Protein AF-A0A1W6MWQ4-F1 (afdb_monomer_lite)

Radius of gyration: 33.74 Å; chains: 1; bounding box: 91×53×103 Å

Organism: NCBI:txid655015

Sequence (483 aa):
MNRHEALNERFEKHVWAKPICRAAEIGDEGLVLGARTVLAHMKRDAFGAPVLALNEDRERLLALLGVASWRPASSELLRHVEGASAFWRRGEKALANIRLAYAGIPRIEDRADAYRLFLAEALLDDGMAPRELTKALGLEPTRRPLVKYDPSQPRVPAGSGPTSGRWSRDDTGASPSAETRRVPDNAAPPPSSPQAPSLGFVAAGGARTLAQALFGEASGSALLAELAVLGETVGAGIVFGAIFVPSPNKAVTEGAVPGAPGLFYHLDAPTGALRLFRNGTAGREIVVRAKQGRNGVFVNTASGEPIARTLRGSLVFDADRLVDATGAPREGTEPDDPKLCPKPEPDTPHGAKEAARAYEDLIKKRINPEDPTPRGWGVNLPDPDSDTSKPVFFDDCRRSDGALIEIKGPGIAEKLHKRFFEEAEIFPKEWKRQAEKQVRAAGQHALEWYFAESEAEKLAKETFDSVKELRKITTHHVSAKEP

Secondary structure (DSSP, 8-state):
--HHHHHHHHHHHHHHHS--EEEEEEETTEEEEETTEEEEEEEE-TTS-EEE-TTTSHHHHHHHHHHHHTSPPPTHHHHHHHHHHHHHHTT-HHHHHHHHHHTTPPP--SHHHHHHHHHHHHHHHTT--HHHHHHHTT-S----------TTSPPPPTT--TTTT--PPP------------------PPPPPPP--------------THHHHSSS---SSTTTTTHHHHTTS-SEEETTEEEEE--SSSEEEEE-TTSTTEEEEEETTTTEEEEEEEETTEEEEEEEEEE-GGGEEEETTT--EEEEEETTEEEEEHHHHHHTTT------------SSPPPEEPP-----HHHHHHHHHHHHHHSSSSPPPTTEEEEEE-TT-TT-PEEEESEE-TTT--EEEEE-SSSHHHHTSHHHHHHTHHHHHHHHHHHHHHHHTTTS-EEEEESSHHHHHHHHHHHHTSGGGTTEEEEE--TT--

Structure (mmCIF, N/CA/C/O backbone):
data_AF-A0A1W6MWQ4-F1
#
_entry.id   AF-A0A1W6MWQ4-F1
#
loop_
_atom_site.group_PDB
_atom_site.id
_atom_site.type_symbol
_atom_site.label_atom_id
_atom_site.label_alt_id
_atom_site.label_comp_id
_atom_site.label_asym_id
_atom_site.label_entity_id
_atom_site.label_seq_id
_atom_site.pdbx_PDB_ins_code
_atom_site.Cartn_x
_atom_site.Cartn_y
_atom_site.Cartn_z
_atom_site.occupancy
_atom_site.B_iso_or_equiv
_atom_site.auth_seq_id
_atom_site.auth_comp_id
_atom_site.auth_asym_id
_atom_site.auth_atom_id
_atom_site.pdbx_PDB_model_num
ATOM 1 N N . MET A 1 1 ? 16.182 -22.122 -13.455 1.00 65.50 1 MET A N 1
ATOM 2 C CA . MET A 1 1 ? 15.435 -20.861 -13.280 1.00 65.50 1 MET A CA 1
ATOM 3 C C . MET A 1 1 ? 14.451 -20.730 -14.430 1.00 65.50 1 MET A C 1
ATOM 5 O O . MET A 1 1 ? 14.867 -20.884 -15.574 1.00 65.50 1 MET A O 1
ATOM 9 N N . ASN A 1 2 ? 13.157 -20.557 -14.151 1.00 89.81 2 ASN A N 1
ATOM 10 C CA . ASN A 1 2 ? 12.141 -20.379 -15.201 1.00 89.81 2 ASN A CA 1
ATOM 11 C C . ASN A 1 2 ? 12.311 -18.983 -15.843 1.00 89.81 2 ASN A C 1
ATOM 13 O O . ASN A 1 2 ? 12.655 -18.033 -15.145 1.00 89.81 2 ASN A O 1
ATOM 17 N N . ARG A 1 3 ? 12.056 -18.822 -17.151 1.00 85.62 3 ARG A N 1
ATOM 18 C CA . ARG A 1 3 ? 12.106 -17.516 -17.844 1.00 85.62 3 ARG A CA 1
ATOM 19 C C . ARG A 1 3 ? 11.263 -16.449 -17.133 1.00 85.62 3 ARG A C 1
ATOM 21 O O . ARG A 1 3 ? 11.685 -15.302 -17.047 1.00 85.62 3 ARG A O 1
ATOM 28 N N . HIS A 1 4 ? 10.113 -16.836 -16.577 1.00 82.12 4 HIS A N 1
ATOM 29 C CA . HIS A 1 4 ? 9.268 -15.945 -15.774 1.00 82.12 4 HIS A CA 1
ATOM 30 C C . HIS A 1 4 ? 9.973 -15.445 -14.501 1.00 82.12 4 HIS A C 1
ATOM 32 O O . HIS A 1 4 ? 9.927 -14.263 -14.180 1.00 82.12 4 HIS A O 1
ATOM 38 N N . GLU A 1 5 ? 10.663 -16.339 -13.795 1.00 85.12 5 GLU A N 1
ATOM 39 C CA . GLU A 1 5 ? 11.411 -16.024 -12.573 1.00 85.12 5 GLU A CA 1
ATOM 40 C C . GLU A 1 5 ? 12.572 -15.066 -12.871 1.00 85.12 5 GLU A C 1
ATOM 42 O O . GLU A 1 5 ? 12.737 -14.069 -12.175 1.00 85.12 5 GLU A O 1
ATOM 47 N N . ALA A 1 6 ? 13.285 -15.293 -13.981 1.00 90.31 6 ALA A N 1
ATOM 48 C CA . ALA A 1 6 ? 14.352 -14.411 -14.449 1.00 90.31 6 ALA A CA 1
ATOM 49 C C . ALA A 1 6 ? 13.851 -12.998 -14.806 1.00 90.31 6 ALA A C 1
ATOM 51 O O . ALA A 1 6 ? 14.510 -12.003 -14.507 1.00 90.31 6 ALA A O 1
ATOM 52 N N . LEU A 1 7 ? 12.681 -12.888 -15.448 1.00 91.38 7 LEU A N 1
ATOM 53 C CA . LEU A 1 7 ? 12.067 -11.593 -15.760 1.00 91.38 7 LEU A CA 1
ATOM 54 C C . LEU A 1 7 ? 11.598 -10.870 -14.498 1.00 91.38 7 LEU A C 1
ATOM 56 O O . LEU A 1 7 ? 11.799 -9.663 -14.384 1.00 91.38 7 LEU A O 1
ATOM 60 N N . ASN A 1 8 ? 11.019 -11.600 -13.542 1.00 89.50 8 ASN A N 1
ATOM 61 C CA . ASN A 1 8 ? 10.636 -11.035 -12.255 1.00 89.50 8 ASN A CA 1
ATOM 62 C C . ASN A 1 8 ? 11.861 -10.511 -11.492 1.00 89.50 8 ASN A C 1
ATOM 64 O O . ASN A 1 8 ? 11.865 -9.366 -11.063 1.00 89.50 8 ASN A O 1
ATOM 68 N N . GLU A 1 9 ? 12.939 -11.290 -11.409 1.00 91.31 9 GLU A N 1
ATOM 69 C CA . GLU A 1 9 ? 14.190 -10.857 -10.776 1.00 91.31 9 GLU A CA 1
ATOM 70 C C . GLU A 1 9 ? 14.782 -9.608 -11.455 1.00 91.31 9 GLU A C 1
ATOM 72 O O . GLU A 1 9 ? 15.188 -8.657 -10.783 1.00 91.31 9 GLU A O 1
ATOM 77 N N . ARG A 1 10 ? 14.780 -9.556 -12.796 1.00 92.81 10 ARG A N 1
ATOM 78 C CA . ARG A 1 10 ? 15.218 -8.365 -13.544 1.00 92.81 10 ARG A CA 1
ATOM 79 C C . ARG A 1 10 ? 14.360 -7.141 -13.232 1.00 92.81 10 ARG A C 1
ATOM 81 O O . ARG A 1 10 ? 14.920 -6.051 -13.104 1.00 92.81 10 ARG A O 1
ATOM 88 N N . PHE A 1 11 ? 13.043 -7.305 -13.124 1.00 95.25 11 PHE A N 1
ATOM 89 C CA . PHE A 1 11 ? 12.132 -6.225 -12.754 1.00 95.25 11 PHE A CA 1
ATOM 90 C C . PHE A 1 11 ? 12.400 -5.728 -11.331 1.00 95.25 11 PHE A C 1
ATOM 92 O O . PHE A 1 11 ? 12.566 -4.526 -11.130 1.00 95.25 11 PHE A O 1
ATOM 99 N N . GLU A 1 12 ? 12.522 -6.643 -10.366 1.00 92.38 12 GLU A N 1
ATOM 100 C CA . GLU A 1 12 ? 12.857 -6.313 -8.977 1.00 92.38 12 GLU A CA 1
ATOM 101 C C . GLU A 1 12 ? 14.161 -5.518 -8.900 1.00 92.38 12 GLU A C 1
ATOM 103 O O . GLU A 1 12 ? 14.217 -4.458 -8.275 1.00 92.38 12 GLU A O 1
ATOM 108 N N . LYS A 1 13 ? 15.189 -5.959 -9.632 1.00 90.94 13 LYS A N 1
ATOM 109 C CA . LYS A 1 13 ? 16.467 -5.250 -9.723 1.00 90.94 13 LYS A CA 1
ATOM 110 C C . LYS A 1 13 ? 16.319 -3.835 -10.299 1.00 90.94 13 LYS A C 1
ATOM 112 O O . LYS A 1 13 ? 16.975 -2.917 -9.809 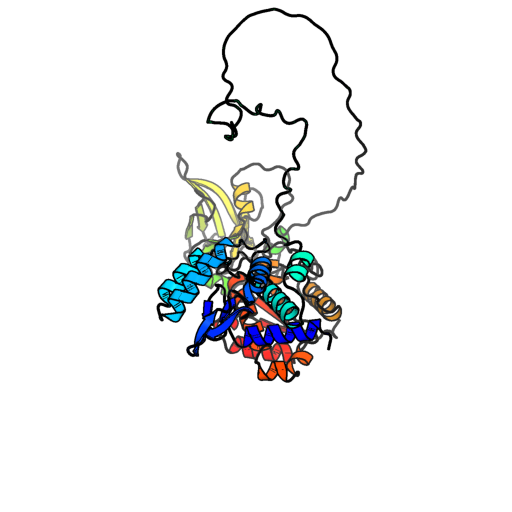1.00 90.94 13 LYS A O 1
ATOM 117 N N . HIS A 1 14 ? 15.470 -3.637 -11.313 1.00 89.56 14 HIS A N 1
ATOM 118 C CA . HIS A 1 14 ? 15.223 -2.312 -11.901 1.00 89.56 14 HIS A CA 1
ATOM 119 C C . HIS A 1 14 ? 14.510 -1.373 -10.928 1.00 89.56 14 HIS A C 1
ATOM 121 O O . HIS A 1 14 ? 14.975 -0.253 -10.714 1.00 89.56 14 HIS A O 1
ATOM 127 N N . VAL A 1 15 ? 13.416 -1.840 -10.319 1.00 90.75 15 VAL A N 1
ATOM 128 C CA . VAL A 1 15 ? 12.624 -1.063 -9.352 1.00 90.75 15 VAL A CA 1
ATOM 129 C C . VAL A 1 15 ? 13.444 -0.723 -8.107 1.00 90.75 15 VAL A C 1
ATOM 131 O O . VAL A 1 15 ? 13.267 0.344 -7.523 1.00 90.75 15 VAL A O 1
ATOM 134 N N . TRP A 1 16 ? 14.356 -1.608 -7.702 1.00 84.31 16 TRP A N 1
ATOM 135 C CA . TRP A 1 16 ? 15.239 -1.363 -6.566 1.00 84.31 16 TRP A CA 1
ATOM 136 C C . TRP A 1 16 ? 16.331 -0.338 -6.884 1.00 84.31 16 TRP A C 1
ATOM 138 O O . TRP A 1 16 ? 16.618 0.533 -6.066 1.00 84.31 16 TRP A O 1
ATOM 148 N N . ALA A 1 17 ? 16.918 -0.400 -8.083 1.00 86.56 17 ALA A N 1
ATOM 149 C CA . ALA A 1 17 ? 17.966 0.532 -8.483 1.00 86.56 17 ALA A CA 1
ATOM 150 C C . ALA A 1 17 ? 17.443 1.963 -8.675 1.00 86.56 17 ALA A C 1
ATOM 152 O O . ALA A 1 17 ? 18.177 2.920 -8.418 1.00 86.56 17 ALA A O 1
ATOM 153 N N . LYS A 1 18 ? 16.211 2.129 -9.178 1.00 87.31 18 LYS A N 1
ATOM 154 C CA . LYS A 1 18 ? 15.633 3.442 -9.493 1.00 87.31 18 LYS A CA 1
ATOM 155 C C . LYS A 1 18 ? 14.113 3.460 -9.246 1.00 87.31 18 LYS A C 1
ATOM 157 O O . LYS A 1 18 ? 13.439 2.496 -9.604 1.00 87.31 18 LYS A O 1
ATOM 162 N N . PRO A 1 19 ? 13.553 4.559 -8.696 1.00 89.25 19 PRO A N 1
ATOM 163 C CA . PRO A 1 19 ? 12.112 4.682 -8.480 1.00 89.25 19 PRO A CA 1
ATOM 164 C C . PRO A 1 19 ? 11.298 4.500 -9.768 1.00 89.25 19 PRO A C 1
ATOM 166 O O . PRO A 1 19 ? 11.741 4.883 -10.850 1.00 89.25 19 PRO A O 1
ATOM 169 N N . ILE A 1 20 ? 10.075 3.977 -9.635 1.00 95.00 20 ILE A N 1
ATOM 170 C CA . ILE A 1 20 ? 9.109 3.887 -10.739 1.00 95.00 20 ILE A CA 1
ATOM 171 C C . ILE A 1 20 ? 8.737 5.305 -11.203 1.00 95.00 20 ILE A C 1
ATOM 173 O O . ILE A 1 20 ? 8.188 6.099 -10.433 1.00 95.00 20 ILE A O 1
ATOM 177 N N . CYS A 1 21 ? 8.991 5.605 -12.477 1.00 95.75 21 CYS A N 1
ATOM 178 C CA . CYS A 1 21 ? 8.591 6.838 -13.148 1.00 95.75 21 CYS A CA 1
ATOM 179 C C . CYS A 1 21 ? 7.069 6.846 -13.340 1.00 95.75 21 CYS A C 1
ATOM 181 O O . CYS A 1 21 ? 6.535 6.248 -14.275 1.00 95.75 21 CYS A O 1
ATOM 183 N N . ARG A 1 22 ? 6.353 7.526 -12.437 1.00 96.12 22 ARG A N 1
ATOM 184 C CA . ARG A 1 22 ? 4.881 7.616 -12.485 1.00 96.12 22 ARG A CA 1
ATOM 185 C C . ARG A 1 22 ? 4.352 8.433 -13.662 1.00 96.12 22 ARG A C 1
ATOM 187 O O . ARG A 1 22 ? 3.180 8.314 -13.993 1.00 96.12 22 ARG A O 1
ATOM 194 N N . ALA A 1 23 ? 5.171 9.293 -14.252 1.00 97.12 23 ALA A N 1
ATOM 195 C CA . ALA A 1 23 ? 4.844 10.065 -15.444 1.00 97.12 23 ALA A CA 1
ATOM 196 C C . ALA A 1 23 ? 5.926 9.836 -16.503 1.00 97.12 23 ALA A C 1
ATOM 198 O O . ALA A 1 23 ? 7.039 9.430 -16.168 1.00 97.12 23 ALA A O 1
ATOM 199 N N . ALA A 1 24 ? 5.585 10.075 -17.769 1.00 97.94 24 ALA A N 1
ATOM 200 C CA . ALA A 1 24 ? 6.549 9.941 -18.849 1.00 97.94 24 ALA A CA 1
ATOM 201 C C . ALA A 1 24 ? 7.565 11.085 -18.809 1.00 97.94 24 ALA A C 1
ATOM 203 O O . ALA A 1 24 ? 7.190 12.251 -18.681 1.00 97.94 24 ALA A O 1
ATOM 204 N N . GLU A 1 25 ? 8.840 10.745 -18.952 1.00 97.69 25 GLU A N 1
ATOM 205 C CA . GLU A 1 25 ? 9.956 11.686 -18.868 1.00 97.69 25 GLU A CA 1
ATOM 206 C C . GLU A 1 25 ? 10.913 11.470 -20.042 1.00 97.69 25 GLU A C 1
ATOM 208 O O . GLU A 1 25 ? 11.127 10.340 -20.473 1.00 97.69 25 GLU A O 1
ATOM 213 N N . ILE A 1 26 ? 11.501 12.547 -20.572 1.00 98.25 26 ILE A N 1
ATOM 214 C CA . ILE A 1 26 ? 12.569 12.447 -21.578 1.00 98.25 26 ILE A CA 1
ATOM 215 C C . ILE A 1 26 ? 13.917 12.554 -20.861 1.00 98.25 26 ILE A C 1
ATOM 217 O O . ILE A 1 26 ? 14.218 13.580 -20.240 1.00 98.25 26 ILE A O 1
ATOM 221 N N . GLY A 1 27 ? 14.730 11.507 -20.975 1.00 96.38 27 GLY A N 1
ATOM 222 C CA . GLY A 1 27 ? 16.092 11.431 -20.452 1.00 96.38 27 GLY A CA 1
ATOM 223 C C . GLY A 1 27 ? 17.091 10.954 -21.504 1.00 96.38 27 GLY A C 1
ATOM 224 O O . GLY A 1 27 ? 16.765 10.845 -22.684 1.00 96.38 27 GLY A O 1
ATOM 225 N N . ASP A 1 28 ? 18.311 10.644 -21.066 1.00 95.75 28 ASP A N 1
ATOM 226 C CA . ASP A 1 28 ? 19.417 10.280 -21.967 1.00 95.75 28 ASP A CA 1
ATOM 227 C C . ASP A 1 28 ? 19.174 8.973 -22.741 1.00 95.75 28 ASP A C 1
ATOM 229 O O . ASP A 1 28 ? 19.679 8.811 -23.848 1.00 95.75 28 ASP A O 1
ATOM 233 N N . GLU A 1 29 ? 18.381 8.056 -22.180 1.00 96.69 29 GLU A N 1
ATOM 234 C CA . GLU A 1 29 ? 18.005 6.783 -22.818 1.00 96.69 29 GLU A CA 1
ATOM 235 C C . GLU A 1 29 ? 16.842 6.939 -23.811 1.00 96.69 29 GLU A C 1
ATOM 237 O O . GLU A 1 29 ? 16.695 6.127 -24.724 1.00 96.69 29 GLU A O 1
ATOM 242 N N . GLY A 1 30 ? 16.026 7.987 -23.666 1.00 98.00 30 GLY A N 1
ATOM 243 C CA . GLY A 1 30 ? 14.824 8.189 -24.468 1.00 98.00 30 GLY A CA 1
ATOM 244 C C . GLY A 1 30 ? 13.638 8.711 -23.664 1.00 98.00 30 GLY A C 1
ATOM 245 O O . GLY A 1 30 ? 13.796 9.334 -22.614 1.00 98.00 30 GLY A O 1
ATOM 246 N N . LEU A 1 31 ? 12.434 8.456 -24.174 1.00 98.38 31 LEU A N 1
ATOM 247 C CA . LEU A 1 31 ? 11.178 8.666 -23.460 1.00 98.38 31 LEU A CA 1
ATOM 248 C C . LEU A 1 31 ? 10.907 7.449 -22.572 1.00 98.38 31 LEU A C 1
ATOM 250 O O . LEU A 1 31 ? 10.688 6.358 -23.094 1.00 98.38 31 LEU A O 1
ATOM 254 N N . VAL A 1 32 ? 10.901 7.631 -21.253 1.00 98.06 32 VAL A N 1
ATOM 255 C CA . VAL A 1 32 ? 10.768 6.546 -20.268 1.00 98.06 32 VAL A CA 1
ATOM 256 C C . VAL A 1 32 ? 9.477 6.647 -19.458 1.00 98.06 32 VAL A C 1
ATOM 258 O O . VAL A 1 32 ? 8.993 7.747 -19.193 1.00 98.06 32 VAL A O 1
ATOM 261 N N . LEU A 1 33 ? 8.926 5.501 -19.044 1.00 97.69 33 LEU A N 1
ATOM 262 C CA . LEU A 1 33 ? 7.747 5.391 -18.173 1.00 97.69 33 LEU A CA 1
ATOM 263 C C . LEU A 1 33 ? 7.833 4.127 -17.295 1.00 97.69 33 LEU A C 1
ATOM 265 O O . LEU A 1 33 ? 8.439 3.130 -17.681 1.00 97.69 33 LEU A O 1
ATOM 269 N N . GLY A 1 34 ? 7.218 4.138 -16.110 1.00 97.00 34 GLY A N 1
ATOM 270 C CA . GLY A 1 34 ? 7.126 2.957 -15.248 1.00 97.00 34 GLY A CA 1
ATOM 271 C C . GLY A 1 34 ? 8.481 2.544 -14.674 1.00 97.00 34 GLY A C 1
ATOM 272 O O . GLY A 1 34 ? 9.210 3.374 -14.136 1.00 97.00 34 GLY A O 1
ATOM 273 N N . ALA A 1 35 ? 8.844 1.265 -14.776 1.00 96.00 35 ALA A N 1
ATOM 274 C CA . ALA A 1 35 ? 10.129 0.746 -14.294 1.00 96.00 35 ALA A CA 1
ATOM 275 C C . ALA A 1 35 ? 11.291 1.047 -15.266 1.00 96.00 35 ALA A C 1
ATOM 277 O O . ALA A 1 35 ? 12.097 0.171 -15.566 1.00 96.00 35 ALA A O 1
ATOM 278 N N . ARG A 1 36 ? 11.366 2.302 -15.740 1.00 95.25 36 ARG A N 1
ATOM 279 C CA . ARG A 1 36 ? 12.278 2.796 -16.792 1.00 95.25 36 ARG A CA 1
ATOM 280 C C . ARG A 1 36 ? 12.115 2.123 -18.149 1.00 95.25 36 ARG A C 1
ATOM 282 O O . ARG A 1 36 ? 13.073 2.039 -18.909 1.00 95.25 36 ARG A O 1
ATOM 289 N N . THR A 1 37 ? 10.901 1.710 -18.472 1.00 97.25 37 THR A N 1
ATOM 290 C CA . THR A 1 37 ? 10.631 1.191 -19.804 1.00 97.25 37 THR A CA 1
ATOM 291 C C . THR A 1 37 ? 10.779 2.290 -20.842 1.00 97.25 37 THR A C 1
ATOM 293 O O . THR A 1 37 ? 10.163 3.354 -20.719 1.00 97.25 37 THR A O 1
ATOM 296 N N . VAL A 1 38 ? 11.605 2.031 -21.855 1.00 97.94 38 VAL A N 1
ATOM 297 C CA . VAL A 1 38 ? 11.918 2.949 -22.947 1.00 97.94 38 VAL A CA 1
ATOM 298 C C . VAL A 1 38 ? 10.823 2.848 -24.005 1.00 97.94 38 VAL A C 1
ATOM 300 O O . VAL A 1 38 ? 10.768 1.927 -24.825 1.00 97.94 38 VAL A O 1
ATOM 303 N N . LEU A 1 39 ? 9.933 3.839 -23.986 1.00 98.19 39 LEU A N 1
ATOM 304 C CA . LEU A 1 39 ? 8.832 3.970 -24.934 1.00 98.19 39 LEU A CA 1
ATOM 305 C C . LEU A 1 39 ? 9.329 4.340 -26.338 1.00 98.19 39 LEU A C 1
ATOM 307 O O . LEU A 1 39 ? 8.785 3.867 -27.333 1.00 98.19 39 LEU A O 1
ATOM 311 N N . ALA A 1 40 ? 10.348 5.197 -26.408 1.00 98.25 40 ALA A N 1
ATOM 312 C CA . ALA A 1 40 ? 11.048 5.572 -27.632 1.00 98.25 40 ALA A CA 1
ATOM 313 C C . ALA A 1 40 ? 12.504 5.898 -27.296 1.00 98.25 40 ALA A C 1
ATOM 315 O O . ALA A 1 40 ? 12.755 6.685 -26.381 1.00 98.25 40 ALA A O 1
ATOM 316 N N . HIS A 1 41 ? 13.448 5.316 -28.025 1.00 98.44 41 HIS A N 1
ATOM 317 C CA . HIS A 1 41 ? 14.875 5.435 -27.767 1.00 98.44 41 HIS A CA 1
ATOM 318 C C . HIS A 1 41 ? 15.405 6.819 -28.128 1.00 98.44 41 HIS A C 1
ATOM 320 O O . HIS A 1 41 ? 14.930 7.489 -29.051 1.00 98.44 41 HIS A O 1
ATOM 326 N N . MET A 1 42 ? 16.449 7.236 -27.417 1.00 98.06 42 MET A N 1
ATOM 327 C CA . MET A 1 42 ? 17.279 8.358 -27.829 1.00 98.06 42 MET A CA 1
ATOM 328 C C . MET A 1 42 ? 18.274 7.898 -28.897 1.00 98.06 42 MET A C 1
ATOM 330 O O . MET A 1 42 ? 19.002 6.925 -28.711 1.00 98.06 42 MET A O 1
ATOM 334 N N . LYS A 1 43 ? 18.358 8.632 -30.005 1.00 97.44 43 LYS A N 1
ATOM 335 C CA . LYS A 1 43 ? 19.408 8.474 -31.018 1.00 97.44 43 LYS A CA 1
ATOM 336 C C . LYS A 1 43 ? 20.149 9.789 -31.219 1.00 97.44 43 LYS A C 1
ATOM 338 O O . LYS A 1 43 ? 19.759 10.828 -30.693 1.00 97.44 43 LYS A O 1
ATOM 343 N N . ARG A 1 44 ? 21.218 9.750 -32.009 1.00 96.44 44 ARG A N 1
ATOM 344 C CA . ARG A 1 44 ? 21.901 10.956 -32.483 1.00 96.44 44 ARG A CA 1
ATOM 345 C C . ARG A 1 44 ? 21.476 11.251 -33.915 1.00 96.44 44 ARG A C 1
ATOM 347 O O . ARG A 1 44 ? 21.390 10.334 -34.729 1.00 96.44 44 ARG A O 1
ATOM 354 N N . ASP A 1 45 ? 21.173 12.508 -34.209 1.00 94.69 45 ASP A N 1
ATOM 355 C CA . ASP A 1 45 ? 20.954 12.949 -35.585 1.00 94.69 45 ASP A CA 1
ATOM 356 C C . ASP A 1 45 ? 22.280 13.059 -36.363 1.00 94.69 45 ASP A C 1
ATOM 358 O O . ASP A 1 45 ? 23.355 12.747 -35.847 1.00 94.69 45 ASP A O 1
ATOM 362 N N . ALA A 1 46 ? 22.211 13.502 -37.623 1.00 95.62 46 ALA A N 1
ATOM 363 C CA . ALA A 1 46 ? 23.384 13.656 -38.488 1.00 95.62 46 ALA A CA 1
ATOM 364 C C . ALA A 1 46 ? 24.448 14.626 -37.932 1.00 95.62 46 ALA A C 1
ATOM 366 O O . ALA A 1 46 ? 25.599 14.576 -38.357 1.00 95.62 46 ALA A O 1
ATOM 367 N N . PHE A 1 47 ? 24.081 15.486 -36.977 1.00 95.31 47 PHE A N 1
ATOM 368 C CA . PHE A 1 47 ? 24.974 16.439 -36.319 1.00 95.31 47 PHE A CA 1
ATOM 369 C C . PHE A 1 47 ? 25.403 15.968 -34.922 1.00 95.31 47 PHE A C 1
ATOM 371 O O . PHE A 1 47 ? 26.036 16.714 -34.177 1.00 95.31 47 PHE A O 1
ATOM 378 N N . GLY A 1 48 ? 25.061 14.733 -34.544 1.00 94.94 48 GLY A N 1
ATOM 379 C CA . GLY A 1 48 ? 25.384 14.169 -33.241 1.00 94.94 48 GLY A CA 1
ATOM 380 C C . GLY A 1 48 ? 24.456 14.624 -32.112 1.00 94.94 48 GLY A C 1
ATOM 381 O O . GLY A 1 48 ? 24.680 14.217 -30.968 1.00 94.94 48 GLY A O 1
ATOM 382 N N . ALA A 1 49 ? 23.433 15.440 -32.384 1.00 93.69 49 ALA A N 1
ATOM 383 C CA . ALA A 1 49 ? 22.537 15.946 -31.351 1.00 93.69 49 ALA A CA 1
ATOM 384 C C . ALA A 1 49 ? 21.520 14.869 -30.932 1.00 93.69 49 ALA A C 1
ATOM 386 O O . ALA A 1 49 ? 21.032 14.120 -31.785 1.00 93.69 49 ALA A O 1
ATOM 387 N N . PRO A 1 50 ? 21.189 14.765 -29.631 1.00 95.38 50 PRO A N 1
ATOM 388 C CA . PRO A 1 50 ? 20.223 13.786 -29.152 1.00 95.38 50 PRO A CA 1
ATOM 389 C C . PRO A 1 50 ? 18.813 14.115 -29.667 1.00 95.38 50 PRO A C 1
ATOM 391 O O . PRO A 1 50 ? 18.333 15.247 -29.552 1.00 95.38 50 PRO A O 1
ATOM 394 N N . VAL A 1 51 ? 18.145 13.117 -30.239 1.00 96.62 51 VAL A N 1
ATOM 395 C CA . VAL A 1 51 ? 16.771 13.195 -30.739 1.00 96.62 51 VAL A CA 1
ATOM 396 C C . VAL A 1 51 ? 16.047 11.882 -30.455 1.00 96.62 51 VAL A C 1
ATOM 398 O O . VAL A 1 51 ? 16.630 10.809 -30.597 1.00 96.62 51 VAL A O 1
ATOM 401 N N . LEU A 1 52 ? 14.770 11.943 -30.072 1.00 97.94 52 LEU A N 1
ATOM 402 C CA . LEU A 1 52 ? 13.966 10.730 -29.936 1.00 97.94 52 LEU A CA 1
ATOM 403 C C . LEU A 1 52 ? 13.764 10.080 -31.311 1.00 97.94 52 LEU A C 1
ATOM 405 O O . LEU A 1 52 ? 13.435 10.756 -32.289 1.00 97.94 52 LEU A O 1
ATOM 409 N N . ALA A 1 53 ? 13.922 8.763 -31.386 1.00 97.75 53 ALA A N 1
ATOM 410 C CA . ALA A 1 53 ? 13.749 7.961 -32.593 1.00 97.75 53 ALA A CA 1
ATOM 411 C C . ALA A 1 53 ? 12.260 7.737 -32.936 1.00 97.75 53 ALA A C 1
ATOM 413 O O . ALA A 1 53 ? 11.831 6.623 -33.197 1.00 97.75 53 ALA A O 1
ATOM 414 N N . LEU A 1 54 ? 11.439 8.795 -32.918 1.00 96.81 54 LEU A N 1
ATOM 415 C CA . LEU A 1 54 ? 9.972 8.691 -33.004 1.00 96.81 54 LEU A CA 1
ATOM 416 C C . LEU A 1 54 ? 9.462 8.081 -34.314 1.00 96.81 54 LEU A C 1
ATOM 418 O O . LEU A 1 54 ? 8.358 7.546 -34.333 1.00 96.81 54 LEU A O 1
ATOM 422 N N . ASN A 1 55 ? 10.243 8.154 -35.394 1.00 96.19 55 ASN A N 1
ATOM 423 C CA . ASN A 1 55 ? 9.894 7.523 -36.665 1.00 96.19 55 ASN A CA 1
ATOM 424 C C . ASN A 1 55 ? 10.162 6.015 -36.629 1.00 96.19 55 ASN A C 1
ATOM 426 O O . ASN A 1 55 ? 9.311 5.237 -37.052 1.00 96.19 55 ASN A O 1
ATOM 430 N N . GLU A 1 56 ? 11.325 5.613 -36.115 1.00 97.44 56 GLU A N 1
ATOM 431 C CA . GLU A 1 56 ? 11.739 4.213 -36.003 1.00 97.44 56 GLU A CA 1
ATOM 432 C C . GLU A 1 56 ? 10.949 3.471 -34.918 1.00 97.44 56 GLU A C 1
ATOM 434 O O . GLU A 1 56 ? 10.443 2.377 -35.151 1.00 97.44 56 GLU A O 1
ATOM 439 N N . ASP A 1 57 ? 10.758 4.109 -33.764 1.00 98.00 57 ASP A N 1
ATOM 440 C CA . ASP A 1 57 ? 10.045 3.557 -32.613 1.00 98.00 57 ASP A CA 1
ATOM 441 C C . ASP A 1 57 ? 8.548 3.872 -32.628 1.00 98.00 57 ASP A C 1
ATOM 443 O O . ASP A 1 57 ? 7.862 3.659 -31.630 1.00 98.00 57 ASP A O 1
ATOM 447 N N . ARG A 1 58 ? 7.995 4.367 -33.742 1.00 97.38 58 ARG A N 1
ATOM 448 C CA . ARG A 1 58 ? 6.585 4.781 -33.801 1.00 97.38 58 ARG A CA 1
ATOM 449 C C . ARG A 1 58 ? 5.633 3.676 -33.346 1.00 97.38 58 ARG A C 1
ATOM 451 O O . ARG A 1 58 ? 4.726 3.925 -32.553 1.00 97.38 58 ARG A O 1
ATOM 458 N N . GLU A 1 59 ? 5.815 2.464 -33.869 1.00 97.25 59 GLU A N 1
ATOM 459 C CA . GLU A 1 59 ? 4.950 1.330 -33.529 1.00 97.25 59 GLU A CA 1
ATOM 460 C C . GLU A 1 59 ? 5.218 0.810 -32.109 1.00 97.25 59 GLU A C 1
ATOM 462 O O . GLU A 1 59 ? 4.264 0.490 -31.401 1.00 97.25 59 GLU A O 1
ATOM 467 N N . ARG A 1 60 ? 6.485 0.803 -31.663 1.00 97.94 60 ARG A N 1
ATOM 468 C CA . ARG A 1 60 ? 6.883 0.468 -30.283 1.00 97.94 60 ARG A CA 1
ATOM 469 C C . ARG A 1 60 ? 6.208 1.399 -29.276 1.00 97.94 60 ARG A C 1
ATOM 471 O O . ARG A 1 60 ? 5.542 0.926 -28.358 1.00 97.94 60 ARG A O 1
ATOM 478 N N . LEU A 1 61 ? 6.322 2.708 -29.490 1.00 98.00 61 LEU A N 1
ATOM 479 C CA . LEU A 1 61 ? 5.748 3.750 -28.643 1.00 98.00 61 LEU A CA 1
ATOM 480 C C . LEU A 1 61 ? 4.233 3.580 -28.504 1.00 98.00 61 LEU A C 1
ATOM 482 O O . LEU A 1 61 ? 3.712 3.574 -27.390 1.00 98.00 61 LEU A O 1
ATOM 486 N N . LEU A 1 62 ? 3.518 3.403 -29.620 1.00 97.00 62 LEU A N 1
ATOM 487 C CA . LEU A 1 62 ? 2.067 3.205 -29.593 1.00 97.00 62 LEU A CA 1
ATOM 488 C C . LEU A 1 62 ? 1.670 1.892 -28.907 1.00 97.00 62 LEU A C 1
ATOM 490 O O . LEU A 1 62 ? 0.697 1.882 -28.153 1.00 97.00 62 LEU A O 1
ATOM 494 N N . ALA A 1 63 ? 2.413 0.804 -29.128 1.00 97.81 63 ALA A N 1
ATOM 495 C CA . ALA A 1 63 ? 2.148 -0.472 -28.473 1.00 97.81 63 ALA A CA 1
ATOM 496 C C . ALA A 1 63 ? 2.326 -0.370 -26.953 1.00 97.81 63 ALA A C 1
ATOM 498 O O . ALA A 1 63 ? 1.405 -0.706 -26.211 1.00 97.81 63 ALA A O 1
ATOM 499 N N . LEU A 1 64 ? 3.457 0.164 -26.486 1.00 98.12 64 LEU A N 1
ATOM 500 C CA . LEU A 1 64 ? 3.759 0.302 -25.059 1.00 98.12 64 LEU A CA 1
ATOM 501 C C . LEU A 1 64 ? 2.801 1.271 -24.350 1.00 98.12 64 LEU A C 1
ATOM 503 O O . LEU A 1 64 ? 2.321 0.972 -23.257 1.00 98.12 64 LEU A O 1
ATOM 507 N N . LEU A 1 65 ? 2.435 2.389 -24.986 1.00 96.81 65 LEU A N 1
ATOM 508 C CA . LEU A 1 65 ? 1.389 3.280 -24.467 1.00 96.81 65 LEU A CA 1
ATOM 509 C C . LEU A 1 65 ? 0.017 2.599 -24.422 1.00 96.81 65 LEU A C 1
ATOM 511 O O . LEU A 1 65 ? -0.781 2.863 -23.516 1.00 96.81 65 LEU A O 1
ATOM 515 N N . GLY A 1 66 ? -0.251 1.706 -25.374 1.00 96.06 66 GLY A N 1
ATOM 516 C CA . GLY A 1 66 ? -1.458 0.899 -25.368 1.00 96.06 66 GLY A CA 1
ATOM 517 C C . GLY A 1 66 ? -1.509 -0.062 -24.183 1.00 96.06 66 GLY A C 1
ATOM 518 O O . GLY A 1 66 ? -2.529 -0.143 -23.501 1.00 96.06 66 GLY A O 1
ATOM 519 N N . VAL A 1 67 ? -0.388 -0.727 -23.882 1.00 96.94 67 VAL A N 1
ATOM 520 C CA . VAL A 1 67 ? -0.250 -1.592 -22.699 1.00 96.94 67 VAL A CA 1
ATOM 521 C C . VAL A 1 67 ? -0.443 -0.796 -21.410 1.00 96.94 67 VAL A C 1
ATOM 523 O O . VAL A 1 67 ? -1.215 -1.218 -20.551 1.00 96.94 67 VAL A O 1
ATOM 526 N N . ALA A 1 68 ? 0.204 0.368 -21.297 1.00 95.75 68 ALA A N 1
ATOM 527 C CA . ALA A 1 68 ? 0.124 1.217 -20.110 1.00 95.75 68 ALA A CA 1
ATOM 528 C C . ALA A 1 68 ? -1.300 1.734 -19.838 1.00 95.75 68 ALA A C 1
ATOM 530 O O . ALA A 1 68 ? -1.727 1.782 -18.691 1.00 95.75 68 ALA A O 1
ATOM 531 N N . SER A 1 69 ? -2.050 2.105 -20.883 1.00 93.50 69 SER A N 1
ATOM 532 C CA . SER A 1 69 ? -3.428 2.616 -20.750 1.00 93.50 69 SER A CA 1
ATOM 533 C C . SER A 1 69 ? -4.512 1.537 -20.810 1.00 93.50 69 SER A C 1
ATOM 535 O O . SER A 1 69 ? -5.687 1.844 -20.600 1.00 93.50 69 SER A O 1
ATOM 537 N N . TRP A 1 70 ? -4.143 0.297 -21.147 1.00 94.88 70 TRP A N 1
ATOM 538 C CA . TRP A 1 70 ? -5.064 -0.785 -21.509 1.00 94.88 70 TRP A CA 1
ATOM 539 C C . TRP A 1 70 ? -6.095 -0.380 -22.580 1.00 94.88 70 TRP A C 1
ATOM 541 O O . TRP A 1 70 ? -7.252 -0.807 -22.571 1.00 94.88 70 TRP A O 1
ATOM 551 N N . ARG A 1 71 ? -5.690 0.509 -23.495 1.00 94.19 71 ARG A N 1
ATOM 552 C CA . ARG A 1 71 ? -6.515 1.060 -24.578 1.00 94.19 71 ARG A CA 1
ATOM 553 C C . ARG A 1 71 ? -5.647 1.294 -25.814 1.00 94.19 71 ARG A C 1
ATOM 555 O O . ARG A 1 71 ? -4.477 1.611 -25.662 1.00 94.19 71 ARG A O 1
ATOM 562 N N . PRO A 1 72 ? -6.180 1.210 -27.042 1.00 94.62 72 PRO A N 1
ATOM 563 C CA . PRO A 1 72 ? -5.405 1.567 -28.227 1.00 94.62 72 PRO A CA 1
ATOM 564 C C . PRO A 1 72 ? -4.910 3.021 -28.155 1.00 94.62 72 PRO A C 1
ATOM 566 O O . PRO A 1 72 ? -5.703 3.946 -27.962 1.00 94.62 72 PRO A O 1
ATOM 569 N N . ALA A 1 73 ? -3.604 3.231 -28.323 1.00 94.00 73 ALA A N 1
ATOM 570 C CA . ALA A 1 73 ? -3.006 4.561 -28.291 1.00 94.00 73 ALA A CA 1
ATOM 571 C C . ALA A 1 73 ? -3.343 5.359 -29.568 1.00 94.00 73 ALA A C 1
ATOM 573 O O . ALA A 1 73 ? -3.218 4.854 -30.686 1.00 94.00 73 ALA A O 1
ATOM 574 N N . SER A 1 74 ? -3.759 6.621 -29.413 1.00 91.94 74 SER A N 1
ATOM 575 C CA . SER A 1 74 ? -4.077 7.508 -30.545 1.00 91.94 74 SER A CA 1
ATOM 576 C C . SER A 1 74 ? -2.810 7.993 -31.248 1.00 91.94 74 SER A C 1
ATOM 578 O O . SER A 1 74 ? -1.870 8.443 -30.603 1.00 91.94 74 SER A O 1
ATOM 580 N N . SER A 1 75 ? -2.798 8.028 -32.581 1.00 91.06 75 SER A N 1
ATOM 581 C CA . SER A 1 75 ? -1.686 8.633 -33.325 1.00 91.06 75 SER A CA 1
ATOM 582 C C . SER A 1 75 ? -1.534 10.139 -33.080 1.00 91.06 75 SER A C 1
ATOM 584 O O . SER A 1 75 ? -0.461 10.682 -33.323 1.00 91.06 75 SER A O 1
ATOM 586 N N . GLU A 1 76 ? -2.575 10.827 -32.601 1.00 91.19 76 GLU A N 1
ATOM 587 C CA . GLU A 1 76 ? -2.527 12.269 -32.318 1.00 91.19 76 GLU A CA 1
ATOM 588 C C . GLU A 1 76 ? -1.560 12.618 -31.180 1.00 91.19 76 GLU A C 1
ATOM 590 O O . GLU A 1 76 ? -0.969 13.702 -31.189 1.00 91.19 76 GLU A O 1
ATOM 595 N N . LEU A 1 77 ? -1.338 11.691 -30.238 1.00 94.69 77 LEU A N 1
ATOM 596 C CA . LEU A 1 77 ? -0.394 11.897 -29.137 1.00 94.69 77 LEU A CA 1
ATOM 597 C C . LEU A 1 77 ? 1.040 12.080 -29.651 1.00 94.69 77 LEU A C 1
ATOM 599 O O . LEU A 1 77 ? 1.817 12.818 -29.046 1.00 94.69 77 LEU A O 1
ATOM 603 N N . LEU A 1 78 ? 1.384 11.470 -30.795 1.00 95.50 78 LEU A N 1
ATOM 604 C CA . LEU A 1 78 ? 2.729 11.538 -31.374 1.00 95.50 78 LEU A CA 1
ATOM 605 C C . LEU A 1 78 ? 3.126 12.978 -31.687 1.00 95.50 78 LEU A C 1
ATOM 607 O O . LEU A 1 78 ? 4.244 13.373 -31.387 1.00 95.50 78 LEU A O 1
ATOM 611 N N . ARG A 1 79 ? 2.182 13.804 -32.151 1.00 96.19 79 ARG A N 1
ATOM 612 C CA . ARG A 1 79 ? 2.415 15.235 -32.390 1.00 96.19 79 ARG A CA 1
ATOM 613 C C . ARG A 1 79 ? 2.855 15.968 -31.117 1.00 96.19 79 ARG A C 1
ATOM 615 O O . ARG A 1 79 ? 3.670 16.888 -31.165 1.00 96.19 79 ARG A O 1
ATOM 622 N N . HIS A 1 80 ? 2.304 15.588 -29.964 1.00 97.44 80 HIS A N 1
ATOM 623 C CA . HIS A 1 80 ? 2.674 16.179 -28.677 1.00 97.44 80 HIS A CA 1
ATOM 624 C C . HIS A 1 80 ? 4.039 15.680 -28.194 1.00 97.44 80 HIS A C 1
ATOM 626 O O . HIS A 1 80 ? 4.829 16.486 -27.702 1.00 97.44 80 HIS A O 1
ATOM 632 N N . VAL A 1 81 ? 4.344 14.395 -28.399 1.00 97.38 81 VAL A N 1
ATOM 633 C CA . VAL A 1 81 ? 5.653 13.798 -28.083 1.00 97.38 81 VAL A CA 1
ATOM 634 C C . VAL A 1 81 ? 6.762 14.374 -28.973 1.00 97.38 81 VAL A C 1
ATOM 636 O O . VAL A 1 81 ? 7.826 14.727 -28.470 1.00 97.38 81 VAL A O 1
ATOM 639 N N . GLU A 1 82 ? 6.508 14.567 -30.268 1.00 97.31 82 GLU A N 1
ATOM 640 C CA . GLU A 1 82 ? 7.409 15.257 -31.202 1.00 97.31 82 GLU A CA 1
ATOM 641 C C . GLU A 1 82 ? 7.701 16.686 -30.737 1.00 97.31 82 GLU A C 1
ATOM 643 O O . GLU A 1 82 ? 8.860 17.098 -30.646 1.00 97.31 82 GLU A O 1
ATOM 648 N N . GLY A 1 83 ? 6.653 17.431 -30.366 1.00 97.31 83 GLY A N 1
ATOM 649 C CA . GLY A 1 83 ? 6.795 18.766 -29.794 1.00 97.31 83 GLY A CA 1
ATOM 650 C C . GLY A 1 83 ? 7.636 18.762 -28.515 1.00 97.31 83 GLY A C 1
ATOM 651 O O . GLY A 1 83 ? 8.541 19.584 -28.374 1.00 97.31 83 GLY A O 1
ATOM 652 N N . ALA A 1 84 ? 7.382 17.819 -27.604 1.00 97.88 84 ALA A N 1
ATOM 653 C CA . ALA A 1 84 ? 8.164 17.659 -26.383 1.00 97.88 84 ALA A CA 1
ATOM 654 C C . ALA A 1 84 ? 9.641 17.357 -26.676 1.00 97.88 84 ALA A C 1
ATOM 656 O O . ALA A 1 84 ? 10.517 17.994 -26.093 1.00 97.88 84 ALA A O 1
ATOM 657 N N . SER A 1 85 ? 9.924 16.461 -27.628 1.00 97.12 85 SER A N 1
ATOM 658 C CA . SER A 1 85 ? 11.287 16.150 -28.070 1.00 97.12 85 SER A CA 1
ATOM 659 C C . SER A 1 85 ? 12.007 17.382 -28.614 1.00 97.12 85 SER A C 1
ATOM 661 O O . SER A 1 85 ? 13.181 17.589 -28.311 1.00 97.12 85 SER A O 1
ATOM 663 N N . ALA A 1 86 ? 11.318 18.210 -29.405 1.00 96.81 86 ALA A N 1
ATOM 664 C CA . ALA A 1 86 ? 11.892 19.425 -29.973 1.00 96.81 86 ALA A CA 1
ATOM 665 C C . ALA A 1 86 ? 12.247 20.459 -28.891 1.00 96.81 86 ALA A C 1
ATOM 667 O O . ALA A 1 86 ? 13.316 21.068 -28.955 1.00 96.81 86 ALA A O 1
ATOM 668 N N . PHE A 1 87 ? 11.386 20.638 -27.881 1.00 97.75 87 PHE A N 1
ATOM 669 C CA . PHE A 1 87 ? 11.684 21.485 -26.720 1.00 97.75 87 PHE A CA 1
ATOM 670 C C . PHE A 1 87 ? 12.841 20.933 -25.889 1.00 97.75 87 PHE A C 1
ATOM 672 O O . PHE A 1 87 ? 13.760 21.677 -25.550 1.00 97.75 87 PHE A O 1
ATOM 679 N N . TRP A 1 88 ? 12.844 19.626 -25.624 1.00 97.44 88 TRP A N 1
ATOM 680 C CA . TRP A 1 88 ? 13.897 18.980 -24.848 1.00 97.44 88 TRP A CA 1
ATOM 681 C C . TRP A 1 88 ? 15.270 19.143 -25.511 1.00 97.44 88 TRP A C 1
ATOM 683 O O . TRP A 1 88 ? 16.224 19.543 -24.848 1.00 97.44 88 TRP A O 1
ATOM 693 N N . ARG A 1 89 ? 15.354 18.958 -26.837 1.00 95.94 89 ARG A N 1
ATOM 694 C CA . ARG A 1 89 ? 16.590 19.141 -27.620 1.00 95.94 89 ARG A CA 1
ATOM 695 C C . ARG A 1 89 ? 17.153 20.565 -27.544 1.00 95.94 89 ARG A C 1
ATOM 697 O O . ARG A 1 89 ? 18.361 20.746 -27.637 1.00 95.94 89 ARG A O 1
ATOM 704 N N . ARG A 1 90 ? 16.299 21.578 -27.361 1.00 96.44 90 ARG A N 1
ATOM 705 C CA . ARG A 1 90 ? 16.715 22.981 -27.164 1.00 96.44 90 ARG A CA 1
ATOM 706 C C . ARG A 1 90 ? 17.121 23.305 -25.721 1.00 96.44 90 ARG A C 1
ATOM 708 O O . ARG A 1 90 ? 17.452 24.446 -25.428 1.00 96.44 90 ARG A O 1
ATOM 715 N N . GLY A 1 91 ? 17.074 22.328 -24.813 1.00 96.25 91 GLY A N 1
ATOM 716 C CA . GLY A 1 91 ? 17.304 22.534 -23.382 1.00 96.25 91 GLY A CA 1
ATOM 717 C C . GLY A 1 91 ? 16.091 23.098 -22.631 1.00 96.25 91 GLY A C 1
ATOM 718 O O . GLY A 1 91 ? 16.165 23.319 -21.423 1.00 96.25 91 GLY A O 1
ATOM 719 N N . GLU A 1 92 ? 14.948 23.281 -23.298 1.00 97.69 92 GLU A N 1
ATOM 720 C CA . GLU A 1 92 ? 13.720 23.842 -22.723 1.00 97.69 92 GLU A CA 1
ATOM 721 C C . GLU A 1 92 ? 12.916 22.760 -21.969 1.00 97.69 92 GLU A C 1
ATOM 723 O O . GLU A 1 92 ? 11.783 22.422 -22.322 1.00 97.69 92 GLU A O 1
ATOM 728 N N . LYS A 1 93 ? 13.509 22.186 -20.911 1.00 96.31 93 LYS A N 1
ATOM 729 C CA . LYS A 1 93 ? 12.964 21.021 -20.180 1.00 96.31 93 LYS A CA 1
ATOM 730 C C . LYS A 1 93 ? 11.554 21.245 -19.620 1.00 96.31 93 LYS A C 1
ATOM 732 O O . LYS A 1 93 ? 10.720 20.346 -19.676 1.00 96.31 93 LYS A O 1
ATOM 737 N N . ALA A 1 94 ? 11.261 22.447 -19.121 1.00 96.50 94 ALA A N 1
ATOM 738 C CA . ALA A 1 94 ? 9.935 22.777 -18.596 1.00 96.50 94 ALA A CA 1
ATOM 739 C C . ALA A 1 94 ? 8.850 22.716 -19.687 1.00 96.50 94 ALA A C 1
ATOM 741 O O . ALA A 1 94 ? 7.795 22.116 -19.484 1.00 96.50 94 ALA A O 1
ATOM 742 N N . LEU A 1 95 ? 9.126 23.274 -20.871 1.00 97.44 95 LEU A N 1
ATOM 743 C CA . LEU A 1 95 ? 8.197 23.246 -22.005 1.00 97.44 95 LEU A CA 1
ATOM 744 C C . LEU A 1 95 ? 8.052 21.840 -22.593 1.00 97.44 95 LEU A C 1
ATOM 746 O O . LEU A 1 95 ? 6.952 21.464 -23.004 1.00 97.44 95 LEU A O 1
ATOM 750 N N . ALA A 1 96 ? 9.122 21.042 -22.569 1.00 97.81 96 ALA A N 1
ATOM 751 C CA . ALA A 1 96 ? 9.056 19.627 -22.916 1.00 97.81 96 ALA A CA 1
ATOM 752 C C . ALA A 1 96 ? 8.082 18.868 -21.998 1.00 97.81 96 ALA A C 1
ATOM 754 O O . ALA A 1 96 ? 7.173 18.205 -22.495 1.00 97.81 96 ALA A O 1
ATOM 755 N N . ASN A 1 97 ? 8.197 19.041 -20.677 1.00 96.25 97 ASN A N 1
ATOM 756 C CA . ASN A 1 97 ? 7.306 18.399 -19.705 1.00 96.25 97 ASN A CA 1
ATOM 757 C C . ASN A 1 97 ? 5.849 18.863 -19.844 1.00 96.25 97 ASN A C 1
ATOM 759 O O . ASN A 1 97 ? 4.938 18.038 -19.799 1.00 96.25 97 ASN A O 1
ATOM 763 N N . ILE A 1 98 ? 5.613 20.157 -20.089 1.00 97.00 98 ILE A N 1
ATOM 764 C CA . ILE A 1 98 ? 4.265 20.670 -20.379 1.00 97.00 98 ILE A CA 1
ATOM 765 C C . ILE A 1 98 ? 3.695 19.981 -21.627 1.00 97.00 98 ILE A C 1
ATOM 767 O O . ILE A 1 98 ? 2.549 19.535 -21.619 1.00 97.00 98 ILE A O 1
ATOM 771 N N . ARG A 1 99 ? 4.484 19.839 -22.701 1.00 97.38 99 ARG A N 1
ATOM 772 C CA . ARG A 1 99 ? 4.036 19.149 -23.920 1.00 97.38 99 ARG A CA 1
ATOM 773 C C . ARG A 1 99 ? 3.760 17.663 -23.708 1.00 97.38 99 ARG A C 1
ATOM 775 O O . ARG A 1 99 ? 2.778 17.185 -24.271 1.00 97.38 99 ARG A O 1
ATOM 782 N N . LEU A 1 100 ? 4.554 16.967 -22.891 1.00 97.00 100 LEU A N 1
ATOM 783 C CA . LEU A 1 100 ? 4.273 15.580 -22.499 1.00 97.00 100 LEU A CA 1
ATOM 784 C C . LEU A 1 100 ? 2.968 15.468 -21.710 1.00 97.00 100 LEU A C 1
ATOM 786 O O . LEU A 1 100 ? 2.177 14.571 -21.984 1.00 97.00 100 LEU A O 1
ATOM 790 N N . ALA A 1 101 ? 2.689 16.404 -20.799 1.00 95.00 101 ALA A N 1
ATOM 791 C CA . ALA A 1 101 ? 1.414 16.433 -20.085 1.00 95.00 101 ALA A CA 1
ATOM 792 C C . ALA A 1 101 ? 0.225 16.594 -21.054 1.00 95.00 101 ALA A C 1
ATOM 794 O O . ALA A 1 101 ? -0.761 15.868 -20.951 1.00 95.00 101 ALA A O 1
ATOM 795 N N . TYR A 1 102 ? 0.349 17.465 -22.065 1.00 95.69 102 TYR A N 1
ATOM 796 C CA . TYR A 1 102 ? -0.658 17.602 -23.128 1.00 95.69 102 TYR A CA 1
ATOM 797 C C . TYR A 1 102 ? -0.791 16.371 -24.034 1.00 95.69 102 TYR A C 1
ATOM 799 O O . TYR A 1 102 ? -1.809 16.241 -24.709 1.00 95.69 102 TYR A O 1
ATOM 807 N N . ALA A 1 103 ? 0.206 15.481 -24.077 1.00 95.75 103 ALA A N 1
ATOM 808 C CA . ALA A 1 103 ? 0.102 14.233 -24.829 1.00 95.75 103 ALA A CA 1
ATOM 809 C C . ALA A 1 103 ? -0.900 13.251 -24.196 1.00 95.75 103 ALA A C 1
ATOM 811 O O . ALA A 1 103 ? -1.306 12.302 -24.861 1.00 95.75 103 ALA A O 1
ATOM 812 N N . GLY A 1 104 ? -1.295 13.466 -22.933 1.00 94.56 104 GLY A N 1
ATOM 813 C CA . GLY A 1 104 ? -2.248 12.602 -22.235 1.00 94.56 104 GLY A CA 1
ATOM 814 C C . GLY A 1 104 ? -1.714 11.190 -21.989 1.00 94.56 104 GLY A C 1
ATOM 815 O O . GLY A 1 104 ? -2.498 10.245 -21.935 1.00 94.56 104 GLY A O 1
ATOM 816 N N . ILE A 1 105 ? -0.389 11.030 -21.877 1.00 95.62 105 ILE A N 1
ATOM 817 C CA . ILE A 1 105 ? 0.226 9.742 -21.538 1.00 95.62 105 ILE A CA 1
ATOM 818 C C . ILE A 1 105 ? -0.254 9.342 -20.131 1.00 95.62 105 ILE A C 1
ATOM 820 O O . ILE A 1 105 ? -0.133 10.159 -19.212 1.00 95.62 105 ILE A O 1
ATOM 824 N N . PRO A 1 106 ? -0.812 8.128 -19.945 1.00 93.06 106 PRO A N 1
ATOM 825 C CA . PRO A 1 106 ? -1.302 7.685 -18.644 1.00 93.06 106 PRO A CA 1
ATOM 826 C C . PRO A 1 106 ? -0.188 7.717 -17.596 1.00 93.06 106 PRO A C 1
ATOM 828 O O . PRO A 1 106 ? 0.977 7.425 -17.885 1.00 93.06 106 PRO A O 1
ATOM 831 N N . ARG A 1 107 ? -0.562 8.057 -16.362 1.00 96.50 107 ARG A N 1
ATOM 832 C CA . ARG A 1 107 ? 0.330 7.907 -15.214 1.00 96.50 107 ARG A CA 1
ATOM 833 C C . ARG A 1 107 ? 0.309 6.456 -14.752 1.00 96.50 107 ARG A C 1
ATOM 835 O O . ARG A 1 107 ? -0.723 5.802 -14.821 1.00 96.50 107 ARG A O 1
ATOM 842 N N . ILE A 1 108 ? 1.450 5.979 -14.274 1.00 96.69 108 ILE A N 1
ATOM 843 C CA . ILE A 1 108 ? 1.571 4.659 -13.656 1.00 96.69 108 ILE A CA 1
ATOM 844 C C . ILE A 1 108 ? 1.208 4.810 -12.182 1.00 96.69 108 ILE A C 1
ATOM 846 O O . ILE A 1 108 ? 1.928 5.476 -11.428 1.00 96.69 108 ILE A O 1
ATOM 850 N N . GLU A 1 109 ? 0.071 4.242 -11.791 1.00 90.19 109 GLU A N 1
ATOM 851 C CA . GLU A 1 109 ? -0.456 4.367 -10.429 1.00 90.19 109 GLU A CA 1
ATOM 852 C C . GLU A 1 109 ? 0.053 3.250 -9.525 1.00 90.19 109 GLU A C 1
ATOM 854 O O . GLU A 1 109 ? 0.371 3.489 -8.355 1.00 90.19 109 GLU A O 1
ATOM 859 N N . ASP A 1 110 ? 0.198 2.044 -10.075 1.00 89.75 110 ASP A N 1
ATOM 860 C CA . ASP A 1 110 ? 0.621 0.882 -9.315 1.00 89.75 110 ASP A CA 1
ATOM 861 C C . ASP A 1 110 ? 1.811 0.123 -9.925 1.00 89.75 110 ASP A C 1
ATOM 863 O O . ASP A 1 110 ? 2.336 0.400 -11.006 1.00 89.75 110 ASP A O 1
ATOM 867 N N . ARG A 1 111 ? 2.301 -0.834 -9.138 1.00 91.62 111 ARG A N 1
ATOM 868 C CA . ARG A 1 111 ? 3.446 -1.673 -9.490 1.00 91.62 111 ARG A CA 1
ATOM 869 C C . ARG A 1 111 ? 3.102 -2.693 -10.577 1.00 91.62 111 ARG A C 1
ATOM 871 O O . ARG A 1 111 ? 3.997 -3.088 -11.320 1.00 91.62 111 ARG A O 1
ATOM 878 N N . ALA A 1 112 ? 1.846 -3.125 -10.662 1.00 90.94 112 ALA A N 1
ATOM 879 C CA . ALA A 1 112 ? 1.408 -4.095 -11.655 1.00 90.94 112 ALA A CA 1
ATOM 880 C C . ALA A 1 112 ? 1.419 -3.468 -13.055 1.00 90.94 112 ALA A C 1
ATOM 882 O O . ALA A 1 112 ? 1.891 -4.097 -13.996 1.00 90.94 112 ALA A O 1
ATOM 883 N N . ASP A 1 113 ? 1.003 -2.211 -13.189 1.00 94.56 113 ASP A N 1
ATOM 884 C CA . ASP A 1 113 ? 1.107 -1.413 -14.412 1.00 94.56 113 ASP A CA 1
ATOM 885 C C . ASP A 1 113 ? 2.559 -1.300 -14.885 1.00 94.56 113 ASP A C 1
ATOM 887 O O . ASP A 1 113 ? 2.871 -1.588 -16.043 1.00 94.56 113 ASP A O 1
ATOM 891 N N . ALA A 1 114 ? 3.467 -0.949 -13.966 1.00 96.38 114 ALA A N 1
ATOM 892 C CA . ALA A 1 114 ? 4.898 -0.870 -14.251 1.00 96.38 114 ALA A CA 1
ATOM 893 C C . ALA A 1 114 ? 5.470 -2.226 -14.694 1.00 96.38 114 ALA A C 1
ATOM 895 O O . ALA A 1 114 ? 6.270 -2.276 -15.627 1.00 96.38 114 ALA A O 1
ATOM 896 N N . TYR A 1 115 ? 5.054 -3.319 -14.046 1.00 95.81 115 TYR A N 1
ATOM 897 C CA . TYR A 1 115 ? 5.500 -4.668 -14.388 1.00 95.81 115 TYR A CA 1
ATOM 898 C C . TYR A 1 115 ? 4.985 -5.118 -15.757 1.00 95.81 115 TYR A C 1
ATOM 900 O O . TYR A 1 115 ? 5.748 -5.650 -16.558 1.00 95.81 115 TYR A O 1
ATOM 908 N N . ARG A 1 116 ? 3.711 -4.852 -16.070 1.00 96.50 116 ARG A N 1
ATOM 909 C CA . ARG A 1 116 ? 3.125 -5.142 -17.387 1.00 96.50 116 ARG A CA 1
ATOM 910 C C . ARG A 1 116 ? 3.860 -4.403 -18.499 1.00 96.50 116 ARG A C 1
ATOM 912 O O . ARG A 1 116 ? 4.169 -5.003 -19.526 1.00 96.50 116 ARG A O 1
ATOM 919 N N . LEU A 1 117 ? 4.167 -3.127 -18.277 1.00 97.50 117 LEU A N 1
ATOM 920 C CA . LEU A 1 117 ? 4.925 -2.314 -19.222 1.00 97.50 117 LEU A CA 1
ATOM 921 C C . LEU A 1 117 ? 6.353 -2.855 -19.425 1.00 97.50 117 LEU A C 1
ATOM 923 O O . LEU A 1 117 ? 6.794 -2.989 -20.564 1.00 97.50 117 LEU A O 1
ATOM 927 N N . PHE A 1 118 ? 7.023 -3.257 -18.341 1.00 97.06 118 PHE A N 1
ATOM 928 C CA . PHE A 1 118 ? 8.345 -3.892 -18.378 1.00 97.06 118 PHE A CA 1
ATOM 929 C C . PHE A 1 118 ? 8.347 -5.225 -19.144 1.00 97.06 118 PHE A C 1
ATOM 931 O O . PHE A 1 118 ? 9.236 -5.487 -19.952 1.00 97.06 118 PHE A O 1
ATOM 938 N N . LEU A 1 119 ? 7.337 -6.075 -18.932 1.00 97.12 119 LEU A N 1
ATOM 939 C CA . LEU A 1 119 ? 7.196 -7.331 -19.674 1.00 97.12 119 LEU A CA 1
ATOM 940 C C . LEU A 1 119 ? 6.948 -7.088 -21.165 1.00 97.12 119 LEU A C 1
ATOM 942 O O . LEU A 1 119 ? 7.517 -7.787 -22.002 1.00 97.12 119 LEU A O 1
ATOM 946 N N . ALA A 1 120 ? 6.112 -6.104 -21.495 1.00 97.75 120 ALA A N 1
ATOM 947 C CA . ALA A 1 120 ? 5.837 -5.725 -22.873 1.00 97.75 120 ALA A CA 1
ATOM 948 C C . ALA A 1 120 ? 7.112 -5.270 -23.596 1.00 97.75 120 ALA A C 1
ATOM 950 O O . ALA A 1 120 ? 7.381 -5.737 -24.697 1.00 97.75 120 ALA A O 1
ATOM 951 N N . GLU A 1 121 ? 7.927 -4.428 -22.961 1.00 97.69 121 GLU A N 1
ATOM 952 C CA . GLU A 1 121 ? 9.241 -4.035 -23.477 1.00 97.69 121 GLU A CA 1
ATOM 953 C C . GLU A 1 121 ? 10.159 -5.234 -23.708 1.00 97.69 121 GLU A C 1
ATOM 955 O O . GLU A 1 121 ? 10.688 -5.382 -24.807 1.00 97.69 121 GLU A O 1
ATOM 960 N N . ALA A 1 122 ? 10.284 -6.126 -22.722 1.00 96.44 122 ALA A N 1
ATOM 961 C CA . ALA A 1 122 ? 11.130 -7.310 -22.848 1.00 96.44 122 ALA A CA 1
ATOM 962 C C . ALA A 1 122 ? 10.717 -8.200 -24.034 1.00 96.44 122 ALA A C 1
ATOM 964 O O . ALA A 1 122 ? 11.577 -8.747 -24.717 1.00 96.44 122 ALA A O 1
ATOM 965 N N . LEU A 1 123 ? 9.415 -8.324 -24.314 1.00 96.56 123 LEU A N 1
ATOM 966 C CA . LEU A 1 123 ? 8.927 -9.062 -25.483 1.0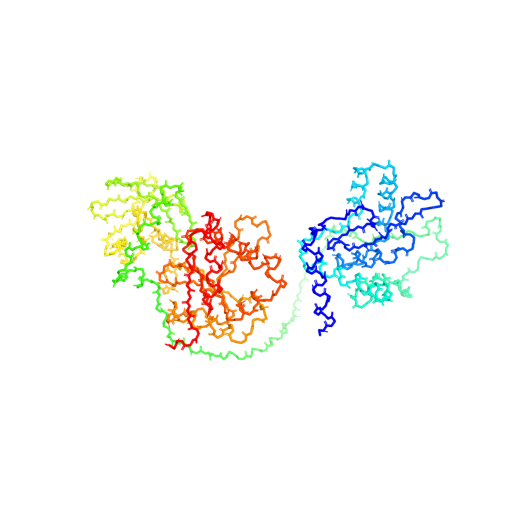0 96.56 123 LEU A CA 1
ATOM 967 C C . LEU A 1 123 ? 9.303 -8.379 -26.802 1.00 96.56 123 LEU A C 1
ATOM 969 O O . LEU A 1 123 ? 9.681 -9.070 -27.748 1.00 96.56 123 LEU A O 1
ATOM 973 N N . LEU A 1 124 ? 9.206 -7.048 -26.874 1.00 97.44 124 LEU A N 1
ATOM 974 C CA . LEU A 1 124 ? 9.613 -6.293 -28.062 1.00 97.44 124 LEU A CA 1
ATOM 975 C C . LEU A 1 124 ? 11.124 -6.393 -28.297 1.00 97.44 124 LEU A C 1
ATOM 977 O O . LEU A 1 124 ? 11.554 -6.559 -29.436 1.00 97.44 124 LEU A O 1
ATOM 981 N N . ASP A 1 125 ? 11.920 -6.341 -27.229 1.00 95.69 125 ASP A N 1
ATOM 982 C CA . ASP A 1 125 ? 13.378 -6.484 -27.293 1.00 95.69 125 ASP A CA 1
ATOM 983 C C . ASP A 1 125 ? 13.801 -7.907 -27.697 1.00 95.69 125 ASP A C 1
ATOM 985 O O . ASP A 1 125 ? 14.786 -8.081 -28.412 1.00 95.69 125 ASP A O 1
ATOM 989 N N . ASP A 1 126 ? 13.009 -8.919 -27.326 1.00 95.62 126 ASP A N 1
ATOM 990 C CA . ASP A 1 126 ? 13.161 -10.309 -27.780 1.00 95.62 126 ASP A CA 1
ATOM 991 C C . ASP A 1 126 ? 12.650 -10.532 -29.226 1.00 95.62 126 ASP A C 1
ATOM 993 O O . ASP A 1 126 ? 12.644 -11.662 -29.722 1.00 95.62 126 ASP A O 1
ATOM 997 N N . GLY A 1 127 ? 12.230 -9.468 -29.921 1.00 97.12 127 GLY A N 1
ATOM 998 C CA . GLY A 1 127 ? 11.876 -9.479 -31.342 1.00 97.12 127 GLY A CA 1
ATOM 999 C C . GLY A 1 127 ? 10.389 -9.663 -31.654 1.00 97.12 127 GLY A C 1
ATOM 1000 O O . GLY A 1 127 ? 10.042 -9.808 -32.827 1.00 97.12 127 GLY A O 1
ATOM 1001 N N . MET A 1 128 ? 9.498 -9.648 -30.655 1.00 97.81 128 MET A N 1
ATOM 1002 C CA . MET A 1 128 ? 8.053 -9.633 -30.913 1.00 97.81 128 MET A CA 1
ATOM 1003 C C . MET A 1 128 ? 7.670 -8.348 -31.650 1.00 97.81 128 MET A C 1
ATOM 1005 O O . MET A 1 128 ? 8.019 -7.246 -31.225 1.00 97.81 128 MET A O 1
ATOM 1009 N N . ALA A 1 129 ? 6.909 -8.461 -32.740 1.00 97.69 129 ALA A N 1
ATOM 1010 C CA . ALA A 1 129 ? 6.474 -7.273 -33.462 1.00 97.69 129 ALA A CA 1
ATOM 1011 C C . ALA A 1 129 ? 5.461 -6.467 -32.616 1.00 97.69 129 ALA A C 1
ATOM 1013 O O . ALA A 1 129 ? 4.543 -7.059 -32.040 1.00 97.69 129 ALA A O 1
ATOM 1014 N N . PRO A 1 130 ? 5.520 -5.118 -32.593 1.00 97.88 130 PRO A N 1
ATOM 1015 C CA . PRO A 1 130 ? 4.577 -4.301 -31.821 1.00 97.88 130 PRO A CA 1
ATOM 1016 C C . PRO A 1 130 ? 3.100 -4.589 -32.119 1.00 97.88 130 PRO A C 1
ATOM 1018 O O . PRO A 1 130 ? 2.267 -4.577 -31.215 1.00 97.88 130 PRO A O 1
ATOM 1021 N N . ARG A 1 131 ? 2.772 -4.904 -33.379 1.00 96.06 131 ARG A N 1
ATOM 1022 C CA . ARG A 1 131 ? 1.414 -5.288 -33.801 1.00 96.06 131 ARG A CA 1
ATOM 1023 C C . ARG A 1 131 ? 0.978 -6.648 -33.261 1.00 96.06 131 ARG A C 1
ATOM 1025 O O . ARG A 1 131 ? -0.195 -6.840 -32.963 1.00 96.06 131 ARG A O 1
ATOM 1032 N N . GLU A 1 132 ? 1.900 -7.600 -33.149 1.00 97.19 132 GLU A N 1
ATOM 1033 C CA . GLU A 1 132 ? 1.605 -8.911 -32.564 1.00 97.19 132 GLU A CA 1
ATOM 1034 C C . GLU A 1 132 ? 1.327 -8.778 -31.070 1.00 97.19 132 GLU A C 1
ATOM 1036 O O . GLU A 1 132 ? 0.357 -9.355 -30.581 1.00 97.19 132 GLU A O 1
ATOM 1041 N N . LEU A 1 133 ? 2.111 -7.949 -30.373 1.00 97.50 133 LEU A N 1
ATOM 1042 C CA . LEU A 1 133 ? 1.899 -7.636 -28.964 1.00 97.50 133 LEU A CA 1
ATOM 1043 C C . LEU A 1 133 ? 0.520 -7.001 -28.726 1.00 97.50 133 LEU A C 1
ATOM 1045 O O . LEU A 1 133 ? -0.244 -7.481 -27.888 1.00 97.50 133 LEU A O 1
ATOM 1049 N N . THR A 1 134 ? 0.164 -5.944 -29.466 1.00 96.75 134 THR A N 1
ATOM 1050 C CA . THR A 1 134 ? -1.145 -5.290 -29.290 1.00 96.75 134 THR A CA 1
ATOM 1051 C C . THR A 1 134 ? -2.297 -6.219 -29.655 1.00 96.75 134 THR A C 1
ATOM 1053 O O . THR A 1 134 ? -3.301 -6.243 -28.945 1.00 96.75 134 THR A O 1
ATOM 1056 N N . LYS A 1 135 ? -2.148 -7.043 -30.698 1.00 95.31 135 LYS A N 1
ATOM 1057 C CA . LYS A 1 135 ? -3.136 -8.061 -31.067 1.00 95.31 135 LYS A CA 1
ATOM 1058 C C . LYS A 1 135 ? -3.321 -9.121 -29.982 1.00 95.31 135 LYS A C 1
ATOM 1060 O O . LYS A 1 135 ? -4.461 -9.439 -29.654 1.00 95.31 135 LYS A O 1
ATOM 1065 N N . ALA A 1 136 ? -2.235 -9.636 -29.406 1.00 95.19 136 ALA A N 1
ATOM 1066 C CA . ALA A 1 136 ? -2.285 -10.633 -28.335 1.00 95.19 136 ALA A CA 1
ATOM 1067 C C . ALA A 1 136 ? -3.013 -10.115 -27.083 1.00 95.19 136 ALA A C 1
ATOM 1069 O O . ALA A 1 136 ? -3.668 -10.885 -26.385 1.00 95.19 136 ALA A O 1
ATOM 1070 N N . LEU A 1 137 ? -2.941 -8.806 -26.830 1.00 95.62 137 LEU A N 1
ATOM 1071 C CA . LEU A 1 137 ? -3.603 -8.144 -25.705 1.00 95.62 137 LEU A CA 1
ATOM 1072 C C . LEU A 1 137 ? -5.017 -7.630 -26.033 1.00 95.62 137 LEU A C 1
ATOM 1074 O O . LEU A 1 137 ? -5.659 -7.034 -25.173 1.00 95.62 137 LEU A O 1
ATOM 1078 N N . GLY A 1 138 ? -5.510 -7.819 -27.263 1.00 94.62 138 GLY A N 1
ATOM 1079 C CA . GLY A 1 138 ? -6.802 -7.268 -27.692 1.00 94.62 138 GLY A CA 1
ATOM 1080 C C . GLY A 1 138 ? -6.821 -5.735 -27.781 1.00 94.62 138 GLY A C 1
ATOM 1081 O O . GLY A 1 138 ? -7.884 -5.124 -27.732 1.00 94.62 138 GLY A O 1
ATOM 1082 N N . LEU A 1 139 ? -5.648 -5.113 -27.916 1.00 94.44 139 LEU A N 1
ATOM 1083 C CA . LEU A 1 139 ? -5.436 -3.665 -27.994 1.00 94.44 139 LEU A CA 1
ATOM 1084 C C . LEU A 1 139 ? -5.304 -3.165 -29.436 1.00 94.44 139 LEU A C 1
ATOM 1086 O O . LEU A 1 139 ? -4.844 -2.043 -29.665 1.00 94.44 139 LEU A O 1
ATOM 1090 N N . GLU A 1 140 ? -5.675 -3.981 -30.426 1.00 90.19 140 GLU A N 1
ATOM 1091 C CA . GLU A 1 140 ? -5.750 -3.486 -31.795 1.00 90.19 140 GLU A CA 1
ATOM 1092 C C . GLU A 1 140 ? -6.729 -2.308 -31.831 1.00 90.19 140 GLU A C 1
ATOM 1094 O O . GLU A 1 140 ? -7.813 -2.391 -31.240 1.00 90.19 140 GLU A O 1
ATOM 1099 N N . PRO A 1 141 ? -6.378 -1.196 -32.505 1.00 79.69 141 PRO A N 1
ATOM 1100 C CA . PRO A 1 141 ? -7.343 -0.141 -32.731 1.00 79.69 141 PRO A CA 1
ATOM 1101 C C . PRO A 1 141 ? -8.533 -0.810 -33.396 1.00 79.69 141 PRO A C 1
ATOM 1103 O O . PRO A 1 141 ? -8.385 -1.413 -34.464 1.00 79.69 141 PRO A O 1
ATOM 1106 N N . THR A 1 142 ? -9.697 -0.748 -32.744 1.00 74.44 142 THR A N 1
ATOM 1107 C CA . THR A 1 142 ? -10.944 -1.158 -33.368 1.00 74.44 142 THR A CA 1
ATOM 1108 C C . THR A 1 142 ? -11.007 -0.329 -34.631 1.00 74.44 142 THR A C 1
ATOM 1110 O O . THR A 1 142 ? -11.262 0.877 -34.590 1.00 74.44 142 THR A O 1
ATOM 1113 N N . ARG A 1 143 ? -10.684 -0.953 -35.772 1.00 70.31 143 ARG A N 1
ATOM 1114 C CA . ARG A 1 143 ? -11.042 -0.407 -37.067 1.00 70.31 143 ARG A CA 1
ATOM 1115 C C . ARG A 1 143 ? -12.528 -0.251 -36.896 1.00 70.31 143 ARG A C 1
ATOM 1117 O O . ARG A 1 143 ? -13.214 -1.272 -36.843 1.00 70.31 143 ARG A O 1
ATOM 1124 N N . ARG A 1 144 ? -12.994 0.987 -36.662 1.00 58.41 144 ARG A N 1
ATOM 1125 C CA . ARG A 1 144 ? -14.424 1.283 -36.660 1.00 58.41 144 ARG A CA 1
ATOM 1126 C C . ARG A 1 144 ? -14.913 0.503 -37.858 1.00 58.41 144 ARG A C 1
ATOM 1128 O O . ARG A 1 144 ? -14.321 0.736 -38.921 1.00 58.41 144 ARG A O 1
ATOM 1135 N N . PRO A 1 145 ? -15.796 -0.500 -37.684 1.00 54.69 145 PRO A N 1
ATOM 1136 C CA . PRO A 1 145 ? -16.261 -1.255 -38.822 1.00 54.69 145 PRO A CA 1
ATOM 1137 C C . PRO A 1 145 ? -16.715 -0.164 -39.768 1.00 54.69 145 PRO A C 1
ATOM 1139 O O . PRO A 1 145 ? -17.573 0.641 -39.400 1.00 54.69 145 PRO A O 1
ATOM 1142 N N . LEU A 1 146 ? -15.995 -0.001 -40.883 1.00 59.16 146 LEU A N 1
ATOM 1143 C CA . LEU A 1 146 ? -16.446 0.879 -41.937 1.00 59.16 146 LEU A CA 1
ATOM 1144 C C . LEU A 1 146 ? -17.801 0.275 -42.217 1.00 59.16 146 LEU A C 1
ATOM 1146 O O . LEU A 1 146 ? -17.834 -0.872 -42.665 1.00 59.16 146 LEU A O 1
ATOM 1150 N N . VAL A 1 147 ? -18.865 0.940 -41.752 1.00 59.00 147 VAL A N 1
ATOM 1151 C CA . VAL A 1 147 ? -20.220 0.418 -41.841 1.00 59.00 147 VAL A CA 1
ATOM 1152 C C . VAL A 1 147 ? -20.377 0.191 -43.322 1.00 59.00 147 VAL A C 1
ATOM 1154 O O . VAL A 1 147 ? -20.383 1.142 -44.107 1.00 59.00 147 VAL A O 1
ATOM 1157 N N . LYS A 1 148 ? -20.278 -1.081 -43.711 1.00 59.31 148 LYS A N 1
ATOM 1158 C CA . LYS A 1 148 ? -20.246 -1.452 -45.109 1.00 59.31 148 LYS A CA 1
ATOM 1159 C C . LYS A 1 148 ? -21.591 -0.975 -45.610 1.00 59.31 148 LYS A C 1
ATOM 1161 O O . LYS A 1 148 ? -22.597 -1.327 -45.002 1.00 59.31 148 LYS A O 1
ATOM 1166 N N . TYR A 1 149 ? -21.555 -0.101 -46.611 1.00 61.34 149 TYR A N 1
ATOM 1167 C CA . TYR A 1 149 ? -22.727 0.533 -47.198 1.00 61.34 149 TYR A CA 1
ATOM 1168 C C . TYR A 1 149 ? -23.908 -0.444 -47.207 1.00 61.34 149 TYR A C 1
ATOM 1170 O O . TYR A 1 149 ? -23.823 -1.492 -47.851 1.00 61.34 149 TYR A O 1
ATOM 1178 N N . ASP A 1 150 ? -24.950 -0.125 -46.441 1.00 71.75 150 ASP A N 1
ATOM 1179 C CA . ASP A 1 150 ? -26.180 -0.903 -46.423 1.00 71.75 150 ASP A CA 1
ATOM 1180 C C . ASP A 1 150 ? -27.001 -0.475 -47.651 1.00 71.75 150 ASP A C 1
ATOM 1182 O O . ASP A 1 150 ? -27.386 0.695 -47.743 1.00 71.75 150 ASP A O 1
ATOM 1186 N N . PRO A 1 151 ? -27.256 -1.370 -48.625 1.00 75.75 151 PRO A N 1
ATOM 1187 C CA . PRO A 1 151 ? -28.016 -1.039 -49.828 1.00 75.75 151 PRO A CA 1
ATOM 1188 C C . PRO A 1 151 ? -29.437 -0.536 -49.554 1.00 75.75 151 PRO A C 1
ATOM 1190 O O . PRO A 1 151 ? -30.022 0.094 -50.433 1.00 75.75 151 PRO A O 1
ATOM 1193 N N . SER A 1 152 ? -29.985 -0.806 -48.365 1.00 79.44 152 SER A N 1
ATOM 1194 C CA . SER A 1 152 ? -31.303 -0.330 -47.942 1.00 79.44 152 SER A CA 1
ATOM 1195 C C . SER A 1 152 ? -31.296 1.099 -47.387 1.00 79.44 152 SER A C 1
ATOM 1197 O O . SER A 1 152 ? -32.363 1.695 -47.242 1.00 79.44 152 SER A O 1
ATOM 1199 N N . GLN A 1 153 ? -30.124 1.691 -47.122 1.00 79.31 153 GLN A N 1
ATOM 1200 C CA . GLN A 1 153 ? -30.049 3.087 -46.693 1.00 79.31 153 GLN A CA 1
ATOM 1201 C C . GLN A 1 153 ? -30.429 4.024 -47.855 1.00 79.31 153 GLN A C 1
ATOM 1203 O O . GLN A 1 153 ? -29.860 3.909 -48.950 1.00 79.31 153 GLN A O 1
ATOM 1208 N N . PRO A 1 154 ? -31.374 4.963 -47.643 1.00 73.50 154 PRO A N 1
ATOM 1209 C CA . PRO A 1 154 ? -31.880 5.834 -48.695 1.00 73.50 154 PRO A CA 1
ATOM 1210 C C . PRO A 1 154 ? -30.744 6.661 -49.298 1.00 73.50 154 PRO A C 1
ATOM 1212 O O . PRO A 1 154 ? -30.048 7.410 -48.611 1.00 73.50 154 PRO A O 1
ATOM 1215 N N . ARG A 1 155 ? -30.544 6.523 -50.612 1.00 70.50 155 ARG A N 1
ATOM 1216 C CA . ARG A 1 155 ? -29.597 7.364 -51.345 1.00 70.50 155 ARG A CA 1
ATOM 1217 C C . ARG A 1 155 ? -30.208 8.742 -51.538 1.00 70.50 155 ARG A C 1
ATOM 1219 O O . ARG A 1 155 ? -31.318 8.855 -52.050 1.00 70.50 155 ARG A O 1
ATOM 1226 N N . VAL A 1 156 ? -29.436 9.785 -51.250 1.00 64.38 156 VAL A N 1
ATOM 1227 C CA . VAL A 1 156 ? -29.684 11.082 -51.882 1.00 64.38 156 VAL A CA 1
ATOM 1228 C C . VAL A 1 156 ? -29.419 10.886 -53.382 1.00 64.38 156 VAL A C 1
ATOM 1230 O O . VAL A 1 156 ? -28.318 10.447 -53.735 1.00 64.38 156 VAL A O 1
ATOM 1233 N N . PRO A 1 157 ? -30.395 11.132 -54.273 1.00 62.81 157 PRO A N 1
ATOM 1234 C CA . PRO A 1 157 ? -30.203 10.955 -55.705 1.00 62.81 157 PRO A CA 1
ATOM 1235 C C . PRO A 1 157 ? -29.028 11.802 -56.194 1.00 62.81 157 PRO A C 1
ATOM 1237 O O . PRO A 1 157 ? -28.906 12.984 -55.843 1.00 62.81 157 PRO A O 1
ATOM 1240 N N . ALA A 1 158 ? -28.164 11.200 -57.011 1.00 52.56 158 ALA A N 1
ATOM 1241 C CA . ALA A 1 158 ? -27.091 11.924 -57.676 1.00 52.56 158 ALA A CA 1
ATOM 1242 C C . ALA A 1 158 ? -27.710 13.042 -58.536 1.00 52.56 158 ALA A C 1
ATOM 1244 O O . ALA A 1 158 ? -28.530 12.761 -59.405 1.00 52.56 158 ALA A O 1
ATOM 1245 N N . GLY A 1 159 ? -27.348 14.301 -58.263 1.00 60.62 159 GLY A N 1
ATOM 1246 C CA . GLY A 1 159 ? -27.855 15.475 -58.994 1.00 60.62 159 GLY A CA 1
ATOM 1247 C C . GLY A 1 159 ? -28.690 16.471 -58.179 1.00 60.62 159 GLY A C 1
ATOM 1248 O O . GLY A 1 159 ? -29.122 17.482 -58.723 1.00 60.62 159 GLY A O 1
ATOM 1249 N N . SER A 1 160 ? -28.881 16.248 -56.877 1.00 51.09 160 SER A N 1
ATOM 1250 C CA . SER A 1 160 ? -29.681 17.127 -56.005 1.00 51.09 160 SER A CA 1
ATOM 1251 C C . SER A 1 160 ? -28.915 18.381 -55.526 1.00 51.09 160 SER A C 1
ATOM 1253 O O . SER A 1 160 ? -28.773 18.603 -54.328 1.00 51.09 160 SER A O 1
ATOM 1255 N N . GLY A 1 161 ? -28.393 19.196 -56.449 1.00 59.00 161 GLY A N 1
ATOM 1256 C CA . GLY A 1 161 ? -27.856 20.540 -56.166 1.00 59.00 161 GLY A CA 1
ATOM 1257 C C . GLY A 1 161 ? -26.562 20.630 -55.323 1.00 59.00 161 GLY A C 1
ATOM 1258 O O . GLY A 1 161 ? -26.034 19.621 -54.858 1.00 59.00 161 GLY A O 1
ATOM 1259 N N . PRO A 1 162 ? -26.018 21.854 -55.128 1.00 53.84 162 PRO A N 1
ATOM 1260 C CA . PRO A 1 162 ? -24.656 22.114 -54.623 1.00 53.84 162 PRO A CA 1
ATOM 1261 C C . PRO A 1 162 ? -24.381 21.698 -53.161 1.00 53.84 162 PRO A C 1
ATOM 1263 O O . PRO A 1 162 ? -23.292 21.937 -52.646 1.00 53.84 162 PRO A O 1
ATOM 1266 N N . THR A 1 163 ? -25.341 21.062 -52.488 1.00 52.69 163 THR A N 1
ATOM 1267 C CA . THR A 1 163 ? -25.270 20.607 -51.089 1.00 52.69 163 THR A CA 1
ATOM 1268 C C . THR A 1 163 ? -25.393 19.085 -50.930 1.00 52.69 163 THR A C 1
ATOM 1270 O O . THR A 1 163 ? -25.689 18.599 -49.837 1.00 52.69 163 THR A O 1
ATOM 1273 N N . SER A 1 164 ? -25.119 18.291 -51.971 1.00 49.16 164 SER A N 1
ATOM 1274 C CA . SER A 1 164 ? -25.006 16.833 -51.833 1.00 49.16 164 SER A CA 1
ATOM 1275 C C . SER A 1 164 ? -23.783 16.459 -50.979 1.00 49.16 164 SER A C 1
ATOM 1277 O O . SER A 1 164 ? -22.646 16.576 -51.435 1.00 49.16 164 SER A O 1
ATOM 1279 N N . GLY A 1 165 ? -24.005 16.015 -49.737 1.00 50.62 165 GLY A N 1
ATOM 1280 C CA . GLY A 1 165 ? -22.944 15.495 -48.860 1.00 50.62 165 GLY A CA 1
ATOM 1281 C C . GLY A 1 165 ? -23.093 15.785 -47.363 1.00 50.62 165 GLY A C 1
ATOM 1282 O O . GLY A 1 165 ? -22.326 15.237 -46.571 1.00 50.62 165 GLY A O 1
ATOM 1283 N N . ARG A 1 166 ? -24.060 16.609 -46.932 1.00 53.97 166 ARG A N 1
ATOM 1284 C CA . ARG A 1 166 ? -24.344 16.776 -45.495 1.00 53.97 166 ARG A CA 1
ATOM 1285 C C . ARG A 1 166 ? -25.351 15.743 -45.000 1.00 53.97 166 ARG A C 1
ATOM 1287 O O . ARG A 1 166 ? -26.423 15.587 -45.568 1.00 53.97 166 ARG A O 1
ATOM 1294 N N . TRP A 1 167 ? -24.980 15.078 -43.911 1.00 50.56 167 TRP A N 1
ATOM 1295 C CA . TRP A 1 167 ? -25.827 14.162 -43.159 1.00 50.56 167 TRP A CA 1
ATOM 1296 C C . TRP A 1 167 ? -26.762 14.991 -42.269 1.00 50.56 167 TRP A C 1
ATOM 1298 O O . TRP A 1 167 ? -26.284 15.715 -41.392 1.00 50.56 167 TRP A O 1
ATOM 1308 N N . SER A 1 168 ? -28.072 14.926 -42.501 1.00 51.62 168 SER A N 1
ATOM 1309 C CA . SER A 1 168 ? -29.075 15.470 -41.578 1.00 51.62 168 SER A CA 1
ATOM 1310 C C . SER A 1 168 ? -29.190 14.531 -40.372 1.00 51.62 168 SER A C 1
ATOM 1312 O O . SER A 1 168 ? -29.270 13.320 -40.551 1.00 51.62 168 SER A O 1
ATOM 1314 N N . ARG A 1 169 ? -29.154 15.070 -39.149 1.00 45.19 169 ARG A N 1
ATOM 1315 C CA . ARG A 1 169 ? -29.483 14.335 -37.917 1.00 45.19 169 ARG A CA 1
ATOM 1316 C C . ARG A 1 169 ? -30.997 14.432 -37.695 1.00 45.19 169 ARG A C 1
ATOM 1318 O O . ARG A 1 169 ? -31.482 15.540 -37.484 1.00 45.19 169 ARG A O 1
ATOM 1325 N N . ASP A 1 170 ? -31.688 13.299 -37.732 1.00 51.25 170 ASP A N 1
ATOM 1326 C CA . ASP A 1 170 ? -33.038 13.093 -37.178 1.00 51.25 170 ASP A CA 1
ATOM 1327 C C . ASP A 1 170 ? -33.006 13.363 -35.650 1.00 51.25 170 ASP A C 1
ATOM 1329 O O . ASP A 1 170 ? -31.972 13.136 -35.018 1.00 51.25 170 ASP A O 1
ATOM 1333 N N . ASP A 1 171 ? -34.029 13.800 -34.914 1.00 44.41 171 ASP A N 1
ATOM 1334 C CA . ASP A 1 171 ? -35.373 14.318 -35.174 1.00 44.41 171 ASP A CA 1
ATOM 1335 C C . ASP A 1 171 ? -35.815 14.949 -33.829 1.00 44.41 171 ASP A C 1
ATOM 1337 O O . ASP A 1 171 ? -35.640 14.330 -32.775 1.00 44.41 171 ASP A O 1
ATOM 1341 N N . THR A 1 172 ? -36.388 16.153 -33.818 1.00 47.06 172 THR A N 1
ATOM 1342 C CA . THR A 1 172 ? -37.158 16.675 -32.666 1.00 47.06 172 THR A CA 1
ATOM 1343 C C . THR A 1 172 ? -38.566 16.952 -33.160 1.00 47.06 172 THR A C 1
ATOM 1345 O O . THR A 1 172 ? -38.868 18.048 -33.628 1.00 47.06 172 THR A O 1
ATOM 1348 N N . GLY A 1 173 ? -39.409 15.923 -33.092 1.00 44.31 173 GLY A N 1
ATOM 1349 C CA . GLY A 1 173 ? -40.828 15.991 -33.419 1.00 44.31 173 GLY A CA 1
ATOM 1350 C C . GLY A 1 173 ? -41.655 16.514 -32.245 1.00 44.31 173 GLY A C 1
ATOM 1351 O O . GLY A 1 173 ? -41.733 15.887 -31.190 1.00 44.31 173 GLY A O 1
ATOM 1352 N N . ALA A 1 174 ? -42.269 17.675 -32.451 1.00 40.56 174 ALA A N 1
ATOM 1353 C CA . ALA A 1 174 ? -43.209 18.335 -31.557 1.00 40.56 174 ALA A CA 1
ATOM 1354 C C . ALA A 1 174 ? -44.621 17.706 -31.601 1.00 40.56 174 ALA A C 1
ATOM 1356 O O . ALA A 1 174 ? -45.070 17.210 -32.630 1.00 40.56 174 ALA A O 1
ATOM 1357 N N . SER A 1 175 ? -45.348 17.817 -30.488 1.00 41.66 175 SER A N 1
ATOM 1358 C CA . SER A 1 175 ? -46.824 17.842 -30.396 1.00 41.66 175 SER A CA 1
ATOM 1359 C C . SER A 1 175 ? -47.238 19.268 -29.974 1.00 41.66 175 SER A C 1
ATOM 1361 O O . SER A 1 175 ? -46.372 19.930 -29.391 1.00 41.66 175 SER A O 1
ATOM 1363 N N . PRO A 1 176 ? -48.484 19.776 -30.186 1.00 56.94 176 PRO A N 1
ATOM 1364 C CA . PRO A 1 176 ? -49.756 19.049 -29.980 1.00 56.94 176 PRO A CA 1
ATOM 1365 C C . PRO A 1 176 ? -50.967 19.441 -30.880 1.00 56.94 176 PRO A C 1
ATOM 1367 O O . PRO A 1 176 ? -51.004 20.523 -31.459 1.00 56.94 176 PRO A O 1
ATOM 1370 N N . SER A 1 177 ? -52.029 18.615 -30.887 1.00 39.22 177 SER A N 1
ATOM 1371 C CA . SER A 1 177 ? -53.410 18.986 -30.464 1.00 39.22 177 SER A CA 1
ATOM 1372 C C . SER A 1 177 ? -54.514 18.056 -31.006 1.00 39.22 177 SER A C 1
ATOM 1374 O O . SER A 1 177 ? -54.611 17.837 -32.204 1.00 39.22 177 SER A O 1
ATOM 1376 N N . ALA A 1 178 ? -55.337 17.589 -30.053 1.00 40.34 178 ALA A N 1
ATOM 1377 C CA . ALA A 1 178 ? -56.774 17.259 -30.050 1.00 40.34 178 ALA A CA 1
ATOM 1378 C C . ALA A 1 178 ? -57.444 16.556 -31.253 1.00 40.34 178 ALA A C 1
ATOM 1380 O O . ALA A 1 178 ? -57.530 17.142 -32.319 1.00 40.34 178 ALA A O 1
ATOM 1381 N N . GLU A 1 179 ? -58.105 15.406 -31.012 1.00 37.75 179 GLU A N 1
ATOM 1382 C CA . GLU A 1 179 ? -59.581 15.300 -31.067 1.00 37.75 179 GLU A CA 1
ATOM 1383 C C . GLU A 1 179 ? -60.118 13.979 -30.460 1.00 37.75 179 GLU A C 1
ATOM 1385 O O . GLU A 1 179 ? -59.448 12.950 -30.402 1.00 37.75 179 GLU A O 1
ATOM 1390 N N . THR A 1 180 ? -61.348 14.059 -29.961 1.00 43.28 180 THR A N 1
ATOM 1391 C CA . THR A 1 180 ? -62.116 13.145 -29.103 1.00 43.28 180 THR A CA 1
ATOM 1392 C C . THR A 1 180 ? -62.741 11.951 -29.847 1.00 43.28 180 THR A C 1
ATOM 1394 O O . THR A 1 180 ? -63.455 12.172 -30.822 1.00 43.28 180 THR A O 1
ATOM 1397 N N . ARG A 1 181 ? -62.672 10.709 -29.319 1.00 39.00 181 ARG A N 1
ATOM 1398 C CA . ARG A 1 181 ? -63.758 9.706 -29.499 1.00 39.00 181 ARG A CA 1
ATOM 1399 C C . ARG A 1 181 ? -63.743 8.544 -28.485 1.00 39.00 181 ARG A C 1
ATOM 1401 O O . ARG A 1 181 ? -62.694 8.089 -28.052 1.00 39.00 181 ARG A O 1
ATOM 1408 N N . ARG A 1 182 ? -64.956 8.109 -28.116 1.00 43.03 182 ARG A N 1
ATOM 1409 C CA . ARG A 1 182 ? -65.369 7.140 -27.075 1.00 43.03 182 ARG A CA 1
ATOM 1410 C C . ARG A 1 182 ? -65.104 5.647 -27.423 1.00 43.03 182 ARG A C 1
ATOM 1412 O O . ARG A 1 182 ? -65.350 5.272 -28.562 1.00 43.03 182 ARG A O 1
ATOM 1419 N N . VAL A 1 183 ? -64.659 4.865 -26.415 1.00 42.47 183 VAL A N 1
ATOM 1420 C CA . VAL A 1 183 ? -65.078 3.526 -25.845 1.00 42.47 183 VAL A CA 1
ATOM 1421 C C . VAL A 1 183 ? -66.115 2.681 -26.653 1.00 42.47 183 VAL A C 1
ATOM 1423 O O . VAL A 1 183 ? -66.997 3.343 -27.205 1.00 42.47 183 VAL A O 1
ATOM 1426 N N . PRO A 1 184 ? -66.167 1.301 -26.667 1.00 56.34 184 PRO A N 1
ATOM 1427 C CA . PRO A 1 184 ? -65.683 0.300 -25.668 1.00 56.34 184 PRO A CA 1
ATOM 1428 C C . PRO A 1 184 ? -65.006 -1.035 -26.128 1.00 56.34 184 PRO A C 1
ATOM 1430 O O . PRO A 1 184 ? -65.083 -1.437 -27.283 1.00 56.34 184 PRO A O 1
ATOM 1433 N N . ASP A 1 185 ? -64.490 -1.733 -25.098 1.00 37.97 185 ASP A N 1
ATOM 1434 C CA . ASP A 1 185 ? -64.503 -3.182 -24.772 1.00 37.97 185 ASP A CA 1
ATOM 1435 C C . ASP A 1 185 ? -63.610 -4.260 -25.434 1.00 37.97 185 ASP A C 1
ATOM 1437 O O . ASP A 1 185 ? -63.521 -4.419 -26.646 1.00 37.97 185 ASP A O 1
ATOM 1441 N N . ASN A 1 186 ? -63.127 -5.120 -24.516 1.00 38.00 186 ASN A N 1
ATOM 1442 C CA . ASN A 1 186 ? -62.649 -6.510 -24.618 1.00 38.00 186 ASN A CA 1
ATOM 1443 C C . ASN A 1 186 ? -61.208 -6.780 -25.091 1.00 38.00 186 ASN A C 1
ATOM 1445 O O . ASN A 1 186 ? -60.928 -6.768 -26.282 1.00 38.00 186 ASN A O 1
ATOM 1449 N N . ALA A 1 187 ? -60.332 -7.197 -24.159 1.00 35.84 187 ALA A N 1
ATOM 1450 C CA . ALA A 1 187 ? -59.767 -8.562 -24.132 1.00 35.84 187 ALA A CA 1
ATOM 1451 C C . ALA A 1 187 ? -58.652 -8.749 -23.070 1.00 35.84 187 ALA A C 1
ATOM 1453 O O . ALA A 1 187 ? -57.710 -7.971 -22.981 1.00 35.84 187 ALA A O 1
ATOM 1454 N N . ALA A 1 188 ? -58.830 -9.825 -22.295 1.00 40.62 188 ALA A N 1
ATOM 1455 C CA . ALA A 1 188 ? -57.940 -10.642 -21.455 1.00 40.62 188 ALA A CA 1
ATOM 1456 C C . ALA A 1 188 ? -56.426 -10.315 -21.281 1.00 40.62 188 ALA A C 1
ATOM 1458 O O . ALA A 1 188 ? -55.724 -10.056 -22.258 1.00 40.62 188 ALA A O 1
ATOM 1459 N N . PRO A 1 189 ? -55.870 -10.508 -20.061 1.00 53.09 189 PRO A N 1
ATOM 1460 C CA . PRO A 1 189 ? -54.425 -10.579 -19.825 1.00 53.09 189 PRO A CA 1
ATOM 1461 C C . PRO A 1 189 ? -53.852 -11.992 -20.097 1.00 53.09 189 PRO A C 1
ATOM 1463 O O . PRO A 1 189 ? -54.540 -12.987 -19.846 1.00 53.09 189 PRO A O 1
ATOM 1466 N N . PRO A 1 190 ? -52.594 -12.122 -20.566 1.00 51.66 190 PRO A N 1
ATOM 1467 C CA . PRO A 1 190 ? -51.929 -13.417 -20.700 1.00 51.66 190 PRO A CA 1
ATOM 1468 C C . PRO A 1 190 ? -51.396 -13.956 -19.352 1.00 51.66 190 PRO A C 1
ATOM 1470 O O . PRO A 1 190 ? -51.191 -13.187 -18.410 1.00 51.66 190 PRO A O 1
ATOM 1473 N N . PRO A 1 191 ? -51.182 -15.284 -19.252 1.00 49.94 191 PRO A N 1
ATOM 1474 C CA . PRO A 1 191 ? -51.040 -15.992 -17.987 1.00 49.94 191 PRO A CA 1
ATOM 1475 C C . PRO A 1 191 ? -49.638 -15.931 -17.370 1.00 49.94 191 PRO A C 1
ATOM 1477 O O . PRO A 1 191 ? -48.606 -15.907 -18.040 1.00 49.94 191 PRO A O 1
ATOM 1480 N N . SER A 1 192 ? -49.659 -15.994 -16.044 1.00 39.41 192 SER A N 1
ATOM 1481 C CA . SER A 1 192 ? -48.566 -16.254 -15.116 1.00 39.41 192 SER A CA 1
ATOM 1482 C C . SER A 1 192 ? -47.804 -17.544 -15.445 1.00 39.41 192 SER A C 1
ATOM 1484 O O . SER A 1 192 ? -48.394 -18.606 -15.641 1.00 39.41 192 SER A O 1
ATOM 1486 N N . SER A 1 193 ? -46.472 -17.451 -15.444 1.00 39.50 193 SER A N 1
ATOM 1487 C CA . SER A 1 193 ? -45.563 -18.604 -15.445 1.00 39.50 193 SER A CA 1
ATOM 1488 C C . SER A 1 193 ? -45.189 -19.022 -14.012 1.00 39.50 193 SER A C 1
ATOM 1490 O O . SER A 1 193 ? -45.198 -18.178 -13.112 1.00 39.50 193 SER A O 1
ATOM 1492 N N . PRO A 1 194 ? -44.900 -20.318 -13.786 1.00 40.16 194 PRO A N 1
ATOM 1493 C CA . PRO A 1 194 ? -44.958 -20.947 -12.471 1.00 40.16 194 PRO A CA 1
ATOM 1494 C C . PRO A 1 194 ? -43.697 -20.758 -11.621 1.00 40.16 194 PRO A C 1
ATOM 1496 O O . PRO A 1 194 ? -42.568 -20.757 -12.109 1.00 40.16 194 PRO A O 1
ATOM 1499 N N . GLN A 1 195 ? -43.938 -20.673 -10.313 1.00 33.12 195 GLN A N 1
ATOM 1500 C CA . GLN A 1 195 ? -42.953 -20.813 -9.247 1.00 33.12 195 GLN A CA 1
ATOM 1501 C C . GLN A 1 195 ? -42.344 -22.224 -9.248 1.00 33.12 195 GLN A C 1
ATOM 1503 O O . GLN A 1 195 ? -43.052 -23.218 -9.411 1.00 33.12 195 GLN A O 1
ATOM 1508 N N . ALA A 1 196 ? -41.037 -22.292 -8.997 1.00 30.06 196 ALA A N 1
ATOM 1509 C CA . ALA A 1 196 ? -40.308 -23.504 -8.640 1.00 30.06 196 ALA A CA 1
ATOM 1510 C C . ALA A 1 196 ? -39.765 -23.365 -7.199 1.00 30.06 196 ALA A C 1
ATOM 1512 O O . ALA A 1 196 ? -39.600 -22.242 -6.715 1.00 30.06 196 ALA A O 1
ATOM 1513 N N . PRO A 1 197 ? -39.559 -24.486 -6.488 1.00 32.41 197 PRO A N 1
ATOM 1514 C CA . PRO A 1 197 ? -39.783 -24.579 -5.051 1.00 32.41 197 PRO A CA 1
ATOM 1515 C C . PRO A 1 197 ? -38.623 -24.079 -4.189 1.00 32.41 197 PRO A C 1
ATOM 1517 O O . PRO A 1 197 ? -37.448 -24.333 -4.447 1.00 32.41 197 PRO A O 1
ATOM 1520 N N . SER A 1 198 ? -39.012 -23.452 -3.083 1.00 28.16 198 SER A N 1
ATOM 1521 C CA . SER A 1 198 ? -38.211 -23.234 -1.886 1.00 28.16 198 SER A CA 1
ATOM 1522 C C . SER A 1 198 ? -37.820 -24.568 -1.244 1.00 28.16 198 SER A C 1
ATOM 1524 O O . SER A 1 198 ? -38.687 -25.314 -0.784 1.00 28.16 198 SER A O 1
ATOM 1526 N N . LEU A 1 199 ? -36.518 -24.839 -1.154 1.00 28.02 199 LEU A N 1
ATOM 1527 C CA . LEU A 1 199 ? -35.968 -25.800 -0.200 1.00 28.02 199 LEU A CA 1
ATOM 1528 C C . LEU A 1 199 ? -35.533 -25.037 1.048 1.00 28.02 199 LEU A C 1
ATOM 1530 O O . LEU A 1 199 ? -34.593 -24.246 1.020 1.00 28.02 199 LEU A O 1
ATOM 1534 N N . GLY A 1 200 ? -36.275 -25.266 2.128 1.00 26.27 200 GLY A N 1
ATOM 1535 C CA . GLY A 1 200 ? -35.923 -24.816 3.460 1.00 26.27 200 GLY A CA 1
ATOM 1536 C C . GLY A 1 200 ? -34.715 -25.576 3.995 1.00 26.27 200 GLY A C 1
ATOM 1537 O O . GLY A 1 200 ? -34.613 -26.793 3.848 1.00 26.27 200 GLY A O 1
ATOM 1538 N N . PHE A 1 201 ? -33.843 -24.842 4.675 1.00 22.72 201 PHE A N 1
ATOM 1539 C CA . PHE A 1 201 ? -32.951 -25.396 5.678 1.00 22.72 201 PHE A CA 1
ATOM 1540 C C . PHE A 1 2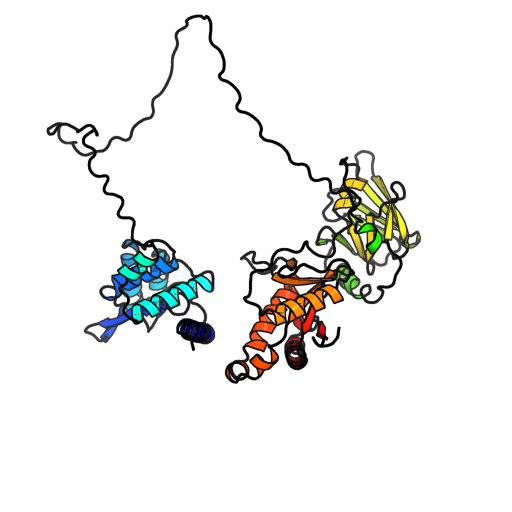01 ? -33.288 -24.739 7.013 1.00 22.72 201 PHE A C 1
ATOM 1542 O O . PHE A 1 201 ? -33.180 -23.526 7.180 1.00 22.72 201 PHE A O 1
ATOM 1549 N N . VAL A 1 202 ? -33.744 -25.573 7.944 1.00 28.48 202 VAL A N 1
ATOM 1550 C CA . VAL A 1 202 ? -33.801 -25.283 9.372 1.00 28.48 202 VAL A CA 1
ATOM 1551 C C . VAL A 1 202 ? -32.375 -25.402 9.904 1.00 28.48 202 VAL A C 1
ATOM 1553 O O . VAL A 1 202 ? -31.768 -26.464 9.790 1.00 28.48 202 VAL A O 1
ATOM 1556 N N . ALA A 1 203 ? -31.860 -24.335 10.505 1.00 24.23 203 ALA A N 1
ATOM 1557 C CA . ALA A 1 203 ? -30.734 -24.392 11.429 1.00 24.23 203 ALA A CA 1
ATOM 1558 C C . ALA A 1 203 ? -31.032 -23.429 12.584 1.00 24.23 203 ALA A C 1
ATOM 1560 O O . ALA A 1 203 ? -30.761 -22.234 12.522 1.00 24.23 203 ALA A O 1
ATOM 1561 N N . ALA A 1 204 ? -31.691 -23.973 13.605 1.00 28.34 204 ALA A N 1
ATOM 1562 C CA . ALA A 1 204 ? -31.779 -23.389 14.932 1.00 28.34 204 ALA A CA 1
ATOM 1563 C C . ALA A 1 204 ? -30.488 -23.707 15.707 1.00 28.34 204 ALA A C 1
ATOM 1565 O O . ALA A 1 204 ? -29.947 -24.805 15.574 1.00 28.34 204 ALA A O 1
ATOM 1566 N N . GLY A 1 205 ? -30.045 -22.765 16.541 1.00 24.86 205 GLY A N 1
ATOM 1567 C CA . GLY A 1 205 ? -28.847 -22.860 17.384 1.00 24.86 205 GLY A CA 1
ATOM 1568 C C . GLY A 1 205 ? -27.830 -21.818 16.932 1.00 24.86 205 GLY A C 1
ATOM 1569 O O . GLY A 1 205 ? -27.159 -22.009 15.931 1.00 24.86 205 GLY A O 1
ATOM 1570 N N . GLY A 1 206 ? -27.713 -20.650 17.549 1.00 32.34 206 GLY A N 1
ATOM 1571 C CA . GLY A 1 206 ? -27.850 -20.309 18.962 1.00 32.34 206 GLY A CA 1
ATOM 1572 C C . GLY A 1 206 ? -26.704 -19.337 19.223 1.00 32.34 206 GLY A C 1
ATOM 1573 O O . GLY A 1 206 ? -25.646 -19.749 19.695 1.00 32.34 206 GLY A O 1
ATOM 1574 N N . ALA A 1 207 ? -26.868 -18.093 18.765 1.00 27.36 207 ALA A N 1
ATOM 1575 C CA . ALA A 1 207 ? -25.818 -17.089 18.770 1.00 27.36 207 ALA A CA 1
ATOM 1576 C C . ALA A 1 207 ? -25.704 -16.512 20.183 1.00 27.36 207 ALA A C 1
ATOM 1578 O O . ALA A 1 207 ? -26.530 -15.731 20.646 1.00 27.36 207 ALA A O 1
ATOM 1579 N N . ARG A 1 208 ? -24.679 -16.956 20.910 1.00 38.50 208 ARG A N 1
ATOM 1580 C CA . ARG A 1 208 ? -24.304 -16.340 22.179 1.00 38.50 208 ARG A CA 1
ATOM 1581 C C . ARG A 1 208 ? -23.424 -15.144 21.876 1.00 38.50 208 ARG A C 1
ATOM 1583 O O . ARG A 1 208 ? -22.359 -15.269 21.281 1.00 38.50 208 ARG A O 1
ATOM 1590 N N . THR A 1 209 ? -23.946 -13.993 22.243 1.00 34.84 209 THR A N 1
ATOM 1591 C CA . THR A 1 209 ? -23.460 -12.684 21.868 1.00 34.84 209 THR A CA 1
ATOM 1592 C C . THR A 1 209 ? -22.438 -12.138 22.863 1.00 34.84 209 THR A C 1
ATOM 1594 O O . THR A 1 209 ? -22.327 -12.569 24.013 1.00 34.84 209 THR A O 1
ATOM 1597 N N . LEU A 1 210 ? -21.674 -11.158 22.391 1.00 35.78 210 LEU A N 1
ATOM 1598 C CA . LEU A 1 210 ? -20.436 -10.630 22.967 1.00 35.78 210 LEU A CA 1
ATOM 1599 C C . LEU A 1 210 ? -20.633 -9.952 24.375 1.00 35.78 210 LEU A C 1
ATOM 1601 O O . LEU A 1 210 ? -19.655 -9.695 25.079 1.00 35.78 210 LEU A O 1
ATOM 1605 N N . ALA A 1 211 ? -21.899 -9.834 24.838 1.00 34.84 211 ALA A N 1
ATOM 1606 C CA . ALA A 1 211 ? -22.424 -9.222 26.081 1.00 34.84 211 ALA A CA 1
ATOM 1607 C C . ALA A 1 211 ? -22.056 -9.960 27.347 1.00 34.84 211 ALA A C 1
ATOM 1609 O O . ALA A 1 211 ? -22.070 -9.402 28.442 1.00 34.84 211 ALA A O 1
ATOM 1610 N N . GLN A 1 212 ? -21.661 -11.217 27.218 1.00 37.66 212 GLN A N 1
ATOM 1611 C CA . GLN A 1 212 ? -21.133 -11.966 28.347 1.00 37.66 212 GLN A CA 1
ATOM 1612 C C . GLN A 1 212 ? -19.631 -11.758 28.559 1.00 37.66 212 GLN A C 1
ATOM 1614 O O . GLN A 1 212 ? -19.169 -11.931 29.683 1.00 37.66 212 GLN A O 1
ATOM 1619 N N . ALA A 1 213 ? -18.867 -11.359 27.537 1.00 40.56 213 ALA A N 1
ATOM 1620 C CA . ALA A 1 213 ? -17.402 -11.347 27.603 1.00 40.56 213 ALA A CA 1
ATOM 1621 C C . ALA A 1 213 ? -16.842 -10.004 28.072 1.00 40.56 213 ALA A C 1
ATOM 1623 O O . ALA A 1 213 ? -15.944 -9.963 28.911 1.00 40.56 213 ALA A O 1
ATOM 1624 N N . LEU A 1 214 ? -17.434 -8.894 27.622 1.00 38.50 214 LEU A N 1
ATOM 1625 C CA . LEU A 1 214 ? -17.169 -7.602 28.231 1.00 38.50 214 LEU A CA 1
ATOM 1626 C C . LEU A 1 214 ? -17.558 -7.716 29.722 1.00 38.50 214 LEU A C 1
ATOM 1628 O O . LEU A 1 214 ? -16.758 -7.375 30.588 1.00 38.50 214 LEU A O 1
ATOM 1632 N N . PHE A 1 215 ? -18.763 -8.161 30.046 1.00 42.94 215 PHE A N 1
ATOM 1633 C CA . PHE A 1 215 ? -19.345 -8.038 31.387 1.00 42.94 215 PHE A CA 1
ATOM 1634 C C . PHE A 1 215 ? -19.041 -9.225 32.325 1.00 42.94 215 PHE A C 1
ATOM 1636 O O . PHE A 1 215 ? -19.546 -9.272 33.449 1.00 42.94 215 PHE A O 1
ATOM 1643 N N . GLY A 1 216 ? -18.185 -10.149 31.878 1.00 44.00 216 GLY A N 1
ATOM 1644 C CA . GLY A 1 216 ? -17.789 -11.370 32.578 1.00 44.00 216 GLY A CA 1
ATOM 1645 C C . GLY A 1 216 ? -16.629 -11.201 33.567 1.00 44.00 216 GLY A C 1
ATOM 1646 O O . GLY A 1 216 ? -15.801 -10.293 33.471 1.00 44.00 216 GLY A O 1
ATOM 1647 N N . GLU A 1 217 ? -16.590 -12.089 34.561 1.00 35.16 217 GLU A N 1
ATOM 1648 C CA . GLU A 1 217 ? -15.633 -12.097 35.670 1.00 35.16 217 GLU A CA 1
ATOM 1649 C C . GLU A 1 217 ? -14.302 -12.767 35.294 1.00 35.16 217 GLU A C 1
ATOM 1651 O O . GLU A 1 217 ? -14.176 -13.968 35.483 1.00 35.16 217 GLU A O 1
ATOM 1656 N N . ALA A 1 218 ? -13.296 -12.030 34.802 1.00 37.31 218 ALA A N 1
ATOM 1657 C CA . ALA A 1 218 ? -11.880 -12.289 35.137 1.00 37.31 218 ALA A CA 1
ATOM 1658 C C . ALA A 1 218 ? -10.885 -11.354 34.419 1.00 37.31 218 ALA A C 1
ATOM 1660 O O . ALA A 1 218 ? -10.766 -11.345 33.201 1.00 37.31 218 ALA A O 1
ATOM 1661 N N . SER A 1 219 ? -10.100 -10.650 35.242 1.00 47.97 219 SER A N 1
ATOM 1662 C CA . SER A 1 219 ? -8.646 -10.444 35.128 1.00 47.97 219 SER A CA 1
ATOM 1663 C C . SER A 1 219 ? -8.046 -9.959 33.800 1.00 47.97 219 SER A C 1
ATOM 1665 O O . SER A 1 219 ? -7.452 -10.728 33.053 1.00 47.97 219 SER A O 1
ATOM 1667 N N . GLY A 1 220 ? -8.041 -8.637 33.599 1.00 39.06 220 GLY A N 1
ATOM 1668 C CA . GLY A 1 220 ? -7.265 -7.971 32.544 1.00 39.06 220 GLY A CA 1
ATOM 1669 C C . GLY A 1 220 ? -6.625 -6.655 32.997 1.00 39.06 220 GLY A C 1
ATOM 1670 O O . GLY A 1 220 ? -6.749 -5.651 32.314 1.00 39.06 220 GLY A O 1
ATOM 1671 N N . SER A 1 221 ? -5.983 -6.594 34.167 1.00 40.41 221 SER A N 1
ATOM 1672 C CA . SER A 1 221 ? -5.500 -5.324 34.750 1.00 40.41 221 SER A CA 1
ATOM 1673 C C . SER A 1 221 ? -4.349 -4.650 33.976 1.00 40.41 221 SER A C 1
ATOM 1675 O O . SER A 1 221 ? -4.247 -3.426 33.999 1.00 40.41 221 SER A O 1
ATOM 1677 N N . ALA A 1 222 ? -3.518 -5.399 33.239 1.00 37.56 222 ALA A N 1
ATOM 1678 C CA . ALA A 1 222 ? -2.371 -4.847 32.503 1.00 37.56 222 ALA A CA 1
ATOM 1679 C C . ALA A 1 222 ? -2.788 -4.143 31.201 1.00 37.56 222 ALA A C 1
ATOM 1681 O O . ALA A 1 222 ? -2.434 -2.984 30.995 1.00 37.56 222 ALA A O 1
ATOM 1682 N N . LEU A 1 223 ? -3.661 -4.770 30.401 1.00 40.12 223 LEU A N 1
ATOM 1683 C CA . LEU A 1 223 ? -4.331 -4.184 29.227 1.00 40.12 223 LEU A CA 1
ATOM 1684 C C . LEU A 1 223 ? -5.372 -3.105 29.606 1.00 40.12 223 LEU A C 1
AT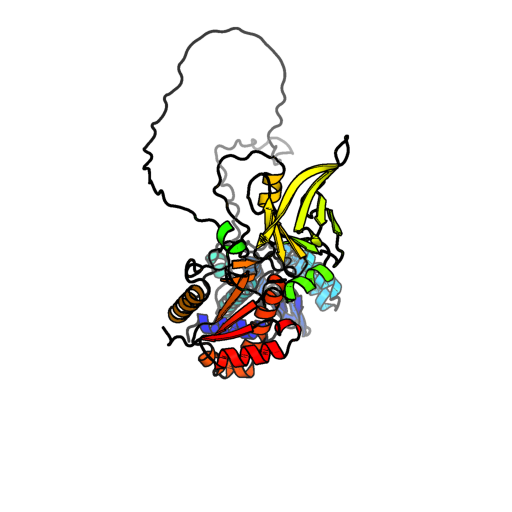OM 1686 O O . LEU A 1 223 ? -5.945 -2.434 28.755 1.00 40.12 223 LEU A O 1
ATOM 1690 N N . LEU A 1 224 ? -5.512 -2.839 30.911 1.00 41.56 224 LEU A N 1
ATOM 1691 C CA . LEU A 1 224 ? -6.298 -1.774 31.529 1.00 41.56 224 LEU A CA 1
ATOM 1692 C C . LEU A 1 224 ? -5.453 -0.733 32.338 1.00 41.56 224 LEU A C 1
ATOM 1694 O O . LEU A 1 224 ? -6.046 -0.019 33.127 1.00 41.56 224 LEU A O 1
ATOM 1698 N N . ALA A 1 225 ? -4.142 -0.522 32.051 1.00 38.25 225 ALA A N 1
ATOM 1699 C CA . ALA A 1 225 ? -3.356 0.741 32.267 1.00 38.25 225 ALA A CA 1
ATOM 1700 C C . ALA A 1 225 ? -3.082 1.806 31.104 1.00 38.25 225 ALA A C 1
ATOM 1702 O O . ALA A 1 225 ? -3.379 2.972 31.288 1.00 38.25 225 ALA A O 1
ATOM 1703 N N . GLU A 1 226 ? -2.575 1.492 29.899 1.00 38.59 226 GLU A N 1
ATOM 1704 C CA . GLU A 1 226 ? -2.285 2.335 28.683 1.00 38.59 226 GLU A CA 1
ATOM 1705 C C . GLU A 1 226 ? -3.409 2.997 27.771 1.00 38.59 226 GLU A C 1
ATOM 1707 O O . GLU A 1 226 ? -3.154 4.072 27.254 1.00 38.59 226 GLU A O 1
ATOM 1712 N N . LEU A 1 227 ? -4.651 2.503 27.566 1.00 42.38 227 LEU A N 1
ATOM 1713 C CA . LEU A 1 227 ? -5.814 3.181 26.920 1.00 42.38 227 LEU A CA 1
ATOM 1714 C C . LEU A 1 227 ? -6.268 4.436 27.702 1.00 42.38 227 LEU A C 1
ATOM 1716 O O . LEU A 1 227 ? -6.970 5.265 27.136 1.00 42.38 227 LEU A O 1
ATOM 1720 N N . ALA A 1 228 ? -5.862 4.610 28.972 1.00 38.53 228 ALA A N 1
ATOM 1721 C CA . ALA A 1 228 ? -6.081 5.841 29.763 1.00 38.53 228 ALA A CA 1
ATOM 1722 C C . ALA A 1 228 ? -5.411 7.019 29.083 1.00 38.53 228 ALA A C 1
ATOM 1724 O O . ALA A 1 228 ? -5.968 8.106 28.971 1.00 38.53 228 ALA A O 1
ATOM 1725 N N . VAL A 1 229 ? -4.183 6.755 28.638 1.00 42.34 229 VAL A N 1
ATOM 1726 C CA . VAL A 1 229 ? -3.221 7.748 28.176 1.00 42.34 229 VAL A CA 1
ATOM 1727 C C . VAL A 1 229 ? -3.715 8.414 26.885 1.00 42.34 229 VAL A C 1
ATOM 1729 O O . VAL A 1 229 ? -3.316 9.528 26.552 1.00 42.34 229 VAL A O 1
ATOM 1732 N N . LEU A 1 230 ? -4.653 7.774 26.182 1.00 37.84 230 LEU A N 1
ATOM 1733 C CA . LEU A 1 230 ? -5.246 8.275 24.944 1.00 37.84 230 LEU A CA 1
ATOM 1734 C C . LEU A 1 230 ? -6.454 9.174 25.151 1.00 37.84 230 LEU A C 1
ATOM 1736 O O . LEU A 1 230 ? -6.598 10.146 24.415 1.00 37.84 230 LEU A O 1
ATOM 1740 N N . GLY A 1 231 ? -7.266 8.918 26.179 1.00 42.62 231 GLY A N 1
ATOM 1741 C CA . GLY A 1 231 ? -8.308 9.866 26.571 1.00 42.62 231 GLY A CA 1
ATOM 1742 C C . GLY A 1 231 ? -7.714 11.208 27.018 1.00 42.62 231 GLY A C 1
ATOM 1743 O O . GLY A 1 231 ? -8.306 12.261 26.803 1.00 42.62 231 GLY A O 1
ATOM 1744 N N . GLU A 1 232 ? -6.508 11.203 27.587 1.00 42.25 232 GLU A N 1
ATOM 1745 C CA . GLU A 1 232 ? -5.831 12.439 27.999 1.00 42.25 232 GLU A CA 1
ATOM 1746 C C . GLU A 1 232 ? -5.244 13.247 26.826 1.00 42.25 232 GLU A C 1
ATOM 1748 O O . GLU A 1 232 ? -5.053 14.455 26.961 1.00 42.25 232 GLU A O 1
ATOM 1753 N N . THR A 1 233 ? -4.968 12.618 25.676 1.00 40.94 233 THR A N 1
ATOM 1754 C CA . THR A 1 233 ? -4.230 13.243 24.558 1.00 40.94 233 THR A CA 1
ATOM 1755 C C . THR A 1 233 ? -5.073 13.527 23.319 1.00 40.94 233 THR A C 1
ATOM 1757 O O . THR A 1 233 ? -4.770 14.467 22.583 1.00 40.94 233 THR A O 1
ATOM 1760 N N . VAL A 1 234 ? -6.143 12.769 23.087 1.00 41.53 234 VAL A N 1
ATOM 1761 C CA . VAL A 1 234 ? -7.038 12.930 21.939 1.00 41.53 234 VAL A CA 1
ATOM 1762 C C . VAL A 1 234 ? -8.433 13.160 22.503 1.00 41.53 234 VAL A C 1
ATOM 1764 O O . VAL A 1 234 ? -8.932 12.349 23.277 1.00 41.53 234 VAL A O 1
ATOM 1767 N N . GLY A 1 235 ? -9.057 14.295 22.186 1.00 54.78 235 GLY A N 1
ATOM 1768 C CA . GLY A 1 235 ? -10.428 14.574 22.621 1.00 54.78 235 GLY A CA 1
ATOM 1769 C C . GLY A 1 235 ? -11.404 13.447 22.245 1.00 54.78 235 GLY A C 1
ATOM 1770 O O . GLY A 1 235 ? -11.091 12.559 21.457 1.00 54.78 235 GLY A O 1
ATOM 1771 N N . ALA A 1 236 ? -12.605 13.484 22.816 1.00 62.66 236 ALA A N 1
ATOM 1772 C CA . ALA A 1 236 ? -13.601 12.424 22.670 1.00 62.66 236 ALA A CA 1
ATOM 1773 C C . ALA A 1 236 ? -13.879 12.041 21.187 1.00 62.66 236 ALA A C 1
ATOM 1775 O O . ALA A 1 236 ? -14.051 12.925 20.345 1.00 62.66 236 ALA A O 1
ATOM 1776 N N . GLY A 1 237 ? -13.932 10.739 20.866 1.00 62.56 237 GLY A N 1
ATOM 1777 C CA . GLY A 1 237 ? -13.981 10.230 19.482 1.00 62.56 237 GLY A CA 1
ATOM 1778 C C . GLY A 1 237 ? -14.592 8.828 19.340 1.00 62.56 237 GLY A C 1
ATOM 1779 O O . GLY A 1 237 ? -14.722 8.099 20.322 1.00 62.56 237 GLY A O 1
ATOM 1780 N N . ILE A 1 238 ? -14.997 8.464 18.116 1.00 56.16 238 ILE A N 1
ATOM 1781 C CA . ILE A 1 238 ? -15.628 7.171 17.784 1.00 56.16 238 ILE A CA 1
ATOM 1782 C C . ILE A 1 238 ? -14.619 6.281 17.064 1.00 56.16 238 ILE A C 1
ATOM 1784 O O . ILE A 1 238 ? -14.039 6.701 16.063 1.00 56.16 238 ILE A O 1
ATOM 1788 N N . VAL A 1 239 ? -14.452 5.046 17.528 1.00 48.16 239 VAL A N 1
ATOM 1789 C CA . VAL A 1 239 ? -13.592 4.042 16.898 1.00 48.16 239 VAL A CA 1
ATOM 1790 C C . VAL A 1 239 ? -14.308 2.685 16.964 1.00 48.16 239 VAL A C 1
ATOM 1792 O O . VAL A 1 239 ? -14.656 2.234 18.048 1.00 48.16 239 VAL A O 1
ATOM 1795 N N . PHE A 1 240 ? -14.569 2.048 15.816 1.00 53.97 240 PHE A N 1
ATOM 1796 C CA . PHE A 1 240 ? -15.188 0.706 15.713 1.00 53.97 240 PHE A CA 1
ATOM 1797 C C . PHE A 1 240 ? -16.554 0.540 16.398 1.00 53.97 240 PHE A C 1
ATOM 1799 O O . PHE A 1 240 ? -16.824 -0.476 17.028 1.00 53.97 240 PHE A O 1
ATOM 1806 N N . GLY A 1 241 ? -17.419 1.552 16.306 1.00 57.88 241 GLY A N 1
ATOM 1807 C CA . GLY A 1 241 ? -18.716 1.519 16.992 1.00 57.88 241 GLY A CA 1
ATOM 1808 C C . GLY A 1 241 ? -18.607 1.688 18.511 1.00 57.88 241 GLY A C 1
ATOM 1809 O O . GLY A 1 241 ? -19.619 1.653 19.194 1.00 57.88 241 GLY A O 1
ATOM 1810 N N . ALA A 1 242 ? -17.411 1.937 19.052 1.00 62.78 242 ALA A N 1
ATOM 1811 C CA . ALA A 1 242 ? -17.209 2.332 20.436 1.00 62.78 242 ALA A CA 1
ATOM 1812 C C . ALA A 1 242 ? -16.895 3.834 20.531 1.00 62.78 242 ALA A C 1
ATOM 1814 O O . ALA A 1 242 ? -16.134 4.387 19.733 1.00 62.78 242 ALA A O 1
ATOM 1815 N N . ILE A 1 243 ? -17.485 4.519 21.507 1.00 74.88 243 ILE A N 1
ATOM 1816 C CA . ILE A 1 243 ? -17.339 5.965 21.704 1.00 74.88 243 ILE A CA 1
ATOM 1817 C C . ILE A 1 243 ? -16.521 6.203 22.963 1.00 74.88 243 ILE A C 1
ATOM 1819 O O . ILE A 1 243 ? -16.987 5.914 24.062 1.00 74.88 243 ILE A O 1
ATOM 1823 N N . PHE A 1 244 ? -15.325 6.760 22.813 1.00 74.38 244 PHE A N 1
ATOM 1824 C CA . PHE A 1 244 ? -14.409 7.009 23.918 1.00 74.38 244 PHE A CA 1
ATOM 1825 C C . PHE A 1 244 ? -14.582 8.428 24.436 1.00 74.38 244 PHE A C 1
ATOM 1827 O O . PHE A 1 244 ? -14.466 9.403 23.688 1.00 74.38 244 PHE A O 1
ATOM 1834 N N .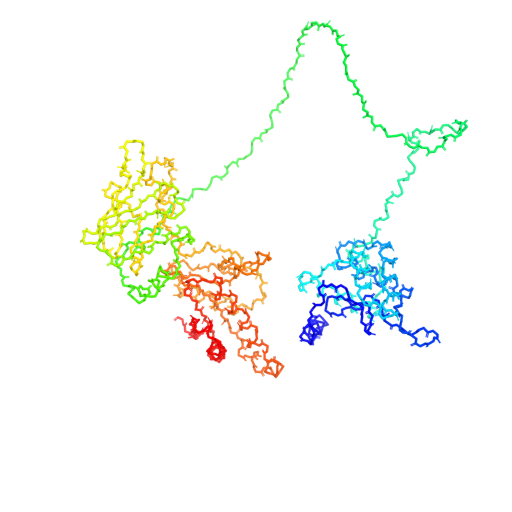 VAL A 1 245 ? -14.822 8.539 25.738 1.00 79.62 245 VAL A N 1
ATOM 1835 C CA . VAL A 1 245 ? -14.939 9.813 26.426 1.00 79.62 245 VAL A CA 1
ATOM 1836 C C . VAL A 1 245 ? -13.959 9.867 27.594 1.00 79.62 245 VAL A C 1
ATOM 1838 O O . VAL A 1 245 ? -14.100 9.095 28.545 1.00 79.62 245 VAL A O 1
ATOM 1841 N N . PRO A 1 246 ? -12.978 10.780 27.566 1.00 72.12 246 PRO A N 1
ATOM 1842 C CA . PRO A 1 246 ? -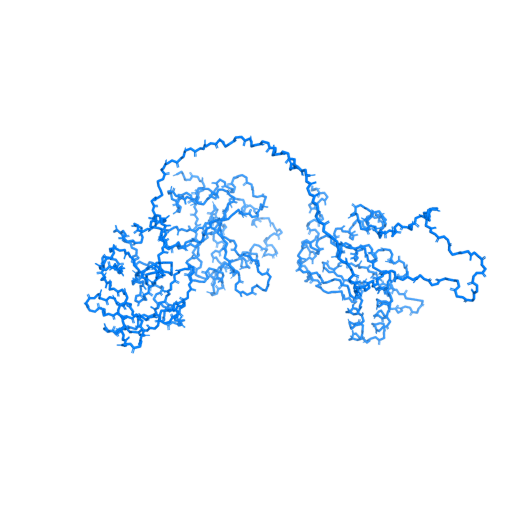12.074 10.969 28.690 1.00 72.12 246 PRO A CA 1
ATOM 1843 C C . PRO A 1 246 ? -12.882 11.399 29.916 1.00 72.12 246 PRO A C 1
ATOM 1845 O O . PRO A 1 246 ? -13.579 12.417 29.865 1.00 72.12 246 PRO A O 1
ATOM 1848 N N . SER A 1 247 ? -12.808 10.656 31.023 1.00 71.81 247 SER A N 1
ATOM 1849 C CA . SER A 1 247 ? -13.308 11.182 32.292 1.00 71.81 247 SER A CA 1
ATOM 1850 C C . SER A 1 247 ? -12.150 11.902 32.974 1.00 71.81 247 SER A C 1
ATOM 1852 O O . SER A 1 247 ? -11.207 11.237 33.398 1.00 71.81 247 SER A O 1
ATOM 1854 N N . PRO A 1 248 ? -12.174 13.238 33.133 1.00 61.31 248 PRO A N 1
ATOM 1855 C CA . PRO A 1 248 ? -11.285 13.877 34.090 1.00 61.31 248 PRO A CA 1
ATOM 1856 C C . PRO A 1 248 ? -11.454 13.189 35.454 1.00 61.31 248 PRO A C 1
ATOM 1858 O O . PRO A 1 248 ? -12.564 12.781 35.802 1.00 61.31 248 PRO A O 1
ATOM 1861 N N . ASN A 1 249 ? -10.373 13.083 36.235 1.00 64.50 249 ASN A N 1
ATOM 1862 C CA . ASN A 1 249 ? -10.340 12.519 37.600 1.00 64.50 249 ASN A CA 1
ATOM 1863 C C . ASN A 1 249 ? -11.155 13.342 38.630 1.00 64.50 249 ASN A C 1
ATOM 1865 O O . ASN A 1 249 ? -10.784 13.476 39.794 1.00 64.50 249 ASN A O 1
ATOM 1869 N N . LYS A 1 250 ? -12.255 13.963 38.203 1.00 72.88 250 LYS A N 1
ATOM 1870 C CA . LYS A 1 250 ? -13.211 14.674 39.040 1.00 72.88 250 LYS A CA 1
ATOM 1871 C C . LYS A 1 250 ? -14.269 13.684 39.518 1.00 72.88 250 LYS A C 1
ATOM 1873 O O . LYS A 1 250 ? -14.662 12.778 38.792 1.00 72.88 250 LYS A O 1
ATOM 1878 N N . ALA A 1 251 ? -14.764 13.902 40.735 1.00 82.69 251 ALA A N 1
ATOM 1879 C CA . ALA A 1 251 ? -15.844 13.103 41.315 1.00 82.69 251 ALA A CA 1
ATOM 1880 C C . ALA A 1 251 ? -17.110 13.093 40.436 1.00 82.69 251 ALA A C 1
ATOM 1882 O O . ALA A 1 251 ? -17.850 12.117 40.420 1.00 82.69 251 ALA A O 1
ATOM 1883 N N . VAL A 1 252 ? -17.341 14.169 39.685 1.00 88.31 252 VAL A N 1
ATOM 1884 C CA . VAL A 1 252 ? -18.467 14.296 38.762 1.00 88.31 252 VAL A CA 1
ATOM 1885 C C . VAL A 1 252 ? -17.955 14.797 37.419 1.00 88.31 252 VAL A C 1
ATOM 1887 O O . VAL A 1 252 ? -17.253 15.811 37.359 1.00 88.31 252 VAL A O 1
ATOM 1890 N N . THR A 1 253 ? -18.340 14.103 36.353 1.00 91.00 253 THR A N 1
ATOM 1891 C CA . THR A 1 253 ? -17.993 14.440 34.972 1.00 91.00 253 THR A CA 1
ATOM 1892 C C . THR A 1 253 ? -19.257 14.547 34.135 1.00 91.00 253 THR A C 1
ATOM 1894 O O . THR A 1 253 ? -20.105 13.661 34.176 1.00 91.00 253 THR A O 1
ATOM 1897 N N . GLU A 1 254 ? -19.369 15.605 33.336 1.00 93.62 254 GLU A N 1
ATOM 1898 C CA . GLU A 1 254 ? -20.433 15.771 32.345 1.00 93.62 254 GLU A CA 1
ATOM 1899 C C . GLU A 1 254 ? -19.852 16.114 30.975 1.00 93.62 254 GLU A C 1
ATOM 1901 O O . GLU A 1 254 ? -18.826 16.791 30.888 1.00 93.62 254 GLU A O 1
ATOM 1906 N N . GLY A 1 255 ? -20.530 15.697 29.908 1.00 92.25 255 GLY A N 1
ATOM 1907 C CA . GLY A 1 255 ? -20.143 16.042 28.543 1.00 92.25 255 GLY A CA 1
ATOM 1908 C C . GLY A 1 255 ? -21.148 15.571 27.496 1.00 92.25 255 GLY A C 1
ATOM 1909 O O . GLY A 1 255 ? -22.130 14.900 27.810 1.00 92.25 255 GLY A O 1
ATOM 1910 N N . ALA A 1 256 ? -20.912 15.940 26.239 1.00 92.00 256 ALA A N 1
ATOM 1911 C CA . ALA A 1 256 ? -21.641 15.375 25.106 1.00 92.00 256 ALA A CA 1
ATOM 1912 C C . ALA A 1 256 ? -21.128 13.959 24.803 1.00 92.00 256 ALA A C 1
ATOM 1914 O O . ALA A 1 256 ? -19.950 13.679 25.016 1.00 92.00 256 ALA A O 1
ATOM 1915 N N . VAL A 1 257 ? -21.996 13.083 24.293 1.00 90.50 257 VAL A N 1
ATOM 1916 C CA . VAL A 1 257 ? -21.605 11.759 23.787 1.00 90.50 257 VAL A CA 1
ATOM 1917 C C . VAL A 1 257 ? -21.202 11.906 22.309 1.00 90.50 257 VAL A C 1
ATOM 1919 O O . VAL A 1 257 ? -22.059 12.233 21.482 1.00 90.50 257 VAL A O 1
ATOM 1922 N N . PRO A 1 258 ? -19.921 11.717 21.935 1.00 80.75 258 PRO A N 1
ATOM 1923 C CA . PRO A 1 258 ? -19.484 11.852 20.543 1.00 80.75 258 PRO A CA 1
ATOM 1924 C C . PRO A 1 258 ? -20.257 10.922 19.609 1.00 80.75 258 PRO A C 1
ATOM 1926 O O . PRO A 1 258 ? -20.461 9.761 19.927 1.00 80.75 258 PRO A O 1
ATOM 1929 N N . GLY A 1 259 ? -20.695 11.417 18.452 1.00 78.69 259 GLY A N 1
ATOM 1930 C CA . GLY A 1 259 ? -21.473 10.610 17.502 1.00 78.69 259 GLY A CA 1
ATOM 1931 C C . GLY A 1 259 ? -22.963 10.481 17.798 1.00 78.69 259 GLY A C 1
ATOM 1932 O O . GLY A 1 259 ? -23.694 9.999 16.940 1.00 78.69 259 GLY A O 1
ATOM 1933 N N . ALA A 1 260 ? -23.433 10.969 18.948 1.00 85.19 260 ALA A N 1
ATOM 1934 C CA . ALA A 1 260 ? -24.849 11.002 19.300 1.00 85.19 260 ALA A CA 1
ATOM 1935 C C . ALA A 1 260 ? -25.308 12.456 19.548 1.00 85.19 260 ALA A C 1
ATOM 1937 O O . ALA A 1 260 ? -25.375 12.901 20.698 1.00 85.19 260 ALA A O 1
ATOM 1938 N N . PRO A 1 261 ? -25.612 13.236 18.487 1.00 84.88 261 PRO A N 1
ATOM 1939 C CA . PRO A 1 261 ? -26.013 14.635 18.620 1.00 84.88 261 PRO A CA 1
ATOM 1940 C C . PRO A 1 261 ? -27.180 14.829 19.595 1.00 84.88 261 PRO A C 1
ATOM 1942 O O . PRO A 1 261 ? -28.198 14.144 19.522 1.00 84.88 261 PRO A O 1
ATOM 1945 N N . GLY A 1 262 ? -27.031 15.787 20.513 1.00 88.25 262 GLY A N 1
ATOM 1946 C CA . GLY A 1 262 ? -28.048 16.110 21.518 1.00 88.25 262 GLY A CA 1
ATOM 1947 C C . GLY A 1 262 ? -28.108 15.151 22.711 1.00 88.25 262 GLY A C 1
ATOM 1948 O O . GLY A 1 262 ? -28.905 15.391 23.620 1.00 88.25 262 GLY A O 1
ATOM 1949 N N . LEU A 1 263 ? -27.273 14.108 22.740 1.00 94.00 263 LEU A N 1
ATOM 1950 C CA . LEU A 1 263 ? -27.119 13.220 23.883 1.00 94.00 263 LEU A CA 1
ATOM 1951 C C . LEU A 1 263 ? -25.911 13.627 24.728 1.00 94.00 263 LEU A C 1
ATOM 1953 O O . LEU A 1 263 ? -24.808 13.854 24.230 1.00 94.00 263 LEU A O 1
ATOM 1957 N N . PHE A 1 264 ? -26.127 13.686 26.033 1.00 94.56 264 PHE A N 1
ATOM 1958 C CA . PHE A 1 264 ? -25.125 14.065 27.013 1.00 94.56 264 PHE A CA 1
ATOM 1959 C C . PHE A 1 264 ? -25.054 13.012 28.112 1.00 94.56 264 PHE A C 1
ATOM 1961 O O . PHE A 1 264 ? -26.041 12.330 28.394 1.00 94.56 264 PHE A O 1
ATOM 1968 N N . TYR A 1 265 ? -23.898 12.898 28.756 1.00 95.56 265 TYR A N 1
ATOM 1969 C CA . TYR A 1 265 ? -23.682 12.003 29.883 1.00 95.56 265 TYR A CA 1
ATOM 1970 C C . TYR A 1 265 ? -23.314 12.783 31.146 1.00 95.56 265 TYR A C 1
ATOM 1972 O O . TYR A 1 265 ? -22.755 13.878 31.092 1.00 95.56 265 TYR A O 1
ATOM 1980 N N . HIS A 1 266 ? -23.668 12.211 32.291 1.00 95.69 266 HIS A N 1
ATOM 1981 C CA . HIS A 1 266 ? -23.264 12.635 33.623 1.00 95.69 266 HIS A CA 1
ATOM 1982 C C . HIS A 1 266 ? -22.835 11.401 34.398 1.00 95.69 266 HIS A C 1
ATOM 1984 O O . HIS A 1 266 ? -23.652 10.516 34.652 1.00 95.69 266 HIS A O 1
ATOM 1990 N N . LEU A 1 267 ? -21.558 11.349 34.746 1.00 95.25 267 LEU A N 1
ATOM 1991 C CA . LEU A 1 267 ? -20.946 10.295 35.530 1.00 95.25 267 LEU A CA 1
ATOM 1992 C C . LEU A 1 267 ? -20.621 10.835 36.925 1.00 95.25 267 LEU A C 1
ATOM 1994 O O . LEU A 1 267 ? -19.765 11.704 37.070 1.00 95.25 267 LEU A O 1
ATOM 1998 N N . ASP A 1 268 ? -21.290 10.296 37.936 1.00 95.31 268 ASP A N 1
ATOM 1999 C CA . ASP A 1 268 ? -20.966 10.463 39.351 1.00 95.31 268 ASP A CA 1
ATOM 2000 C C . ASP A 1 268 ? -20.117 9.255 39.767 1.00 95.31 268 ASP A C 1
ATOM 2002 O O . ASP A 1 268 ? -20.627 8.157 40.011 1.00 95.31 268 ASP A O 1
ATOM 2006 N N . ALA A 1 269 ? -18.796 9.443 39.756 1.00 90.69 269 ALA A N 1
ATOM 2007 C CA . ALA A 1 269 ? -17.835 8.375 40.002 1.00 90.69 269 ALA A CA 1
ATOM 2008 C C . ALA A 1 269 ? -17.918 7.803 41.436 1.00 90.69 269 ALA A C 1
ATOM 2010 O O . ALA A 1 269 ? -17.900 6.579 41.559 1.00 90.69 269 ALA A O 1
ATOM 2011 N N . PRO A 1 270 ? -18.075 8.607 42.516 1.00 92.31 270 PRO A N 1
ATOM 2012 C CA . PRO A 1 270 ? -18.236 8.086 43.876 1.00 92.31 270 PRO A CA 1
ATOM 2013 C C . PRO A 1 270 ? -19.430 7.150 44.051 1.00 92.31 270 PRO A C 1
ATOM 2015 O O . PRO A 1 270 ? -19.338 6.168 44.785 1.00 92.31 270 PRO A O 1
ATOM 2018 N N . THR A 1 271 ? -20.556 7.445 43.397 1.00 94.88 271 THR A N 1
ATOM 2019 C CA . THR A 1 271 ? -21.757 6.598 43.485 1.00 94.88 271 THR A CA 1
ATOM 2020 C C . THR A 1 271 ? -21.820 5.524 42.396 1.00 94.88 271 THR A C 1
ATOM 2022 O O . THR A 1 271 ? -22.702 4.660 42.437 1.00 94.88 271 THR A O 1
ATOM 2025 N N . GLY A 1 272 ? -20.905 5.572 41.421 1.00 95.00 272 GLY A N 1
ATOM 2026 C CA . GLY A 1 272 ? -20.931 4.740 40.223 1.00 95.00 272 GLY A CA 1
ATOM 2027 C C . GLY A 1 272 ? -22.183 4.977 39.377 1.00 95.00 272 GLY A C 1
ATOM 2028 O O . GLY A 1 272 ? -22.654 4.055 38.715 1.00 95.00 272 GLY A O 1
ATOM 2029 N N . ALA A 1 273 ? -22.790 6.163 39.430 1.00 96.44 273 ALA A N 1
ATOM 2030 C CA . ALA A 1 273 ? -24.016 6.452 38.695 1.00 96.44 273 ALA A CA 1
ATOM 2031 C C . ALA A 1 273 ? -23.700 7.131 37.359 1.00 96.44 273 ALA A C 1
ATOM 2033 O O . ALA A 1 273 ? -23.110 8.207 37.319 1.00 96.44 273 ALA A O 1
ATOM 2034 N N . LEU A 1 274 ? -24.157 6.532 36.262 1.00 96.50 274 LEU A N 1
ATOM 2035 C CA . LEU A 1 274 ? -24.117 7.116 34.926 1.00 96.50 274 LEU A CA 1
ATOM 2036 C C . LEU A 1 274 ? -25.534 7.505 34.507 1.00 96.50 274 LEU A C 1
ATOM 2038 O O . LEU A 1 274 ? -26.470 6.713 34.600 1.00 96.50 274 LEU A O 1
ATOM 2042 N N . ARG A 1 275 ? -25.719 8.736 34.043 1.00 96.62 275 ARG A N 1
ATOM 2043 C CA . ARG A 1 275 ? -26.992 9.225 33.507 1.00 96.62 275 ARG A CA 1
ATOM 2044 C C . ARG A 1 275 ? -26.772 9.746 32.104 1.00 96.62 275 ARG A C 1
ATOM 2046 O O . ARG A 1 275 ? -25.917 10.604 31.914 1.00 96.62 275 ARG A O 1
ATOM 2053 N N . LEU A 1 276 ? -27.575 9.280 31.157 1.00 95.62 276 LEU A N 1
ATOM 2054 C CA . LEU A 1 276 ? -27.659 9.869 29.826 1.00 95.62 276 LEU A CA 1
ATOM 2055 C C . LEU A 1 276 ? -28.905 10.732 29.753 1.00 95.62 276 LEU A C 1
ATOM 2057 O O . LEU A 1 276 ? -29.960 10.353 30.264 1.00 95.62 276 LEU A O 1
ATOM 2061 N N . PHE A 1 277 ? -28.782 11.907 29.155 1.00 95.62 277 PHE A N 1
ATOM 2062 C CA . PHE A 1 277 ? -29.862 12.878 29.086 1.00 95.62 277 PHE A CA 1
ATOM 2063 C C . PHE A 1 277 ? -29.856 13.632 27.761 1.00 95.62 277 PHE A C 1
ATOM 2065 O O . PHE A 1 277 ? -28.822 13.769 27.107 1.00 95.62 277 PHE A O 1
ATOM 2072 N N . ARG A 1 278 ? -31.029 14.142 27.393 1.00 94.88 278 ARG A N 1
ATOM 2073 C CA . ARG A 1 278 ? -31.224 15.088 26.294 1.00 94.88 278 ARG A CA 1
ATOM 2074 C C . ARG A 1 278 ? -31.713 16.416 26.857 1.00 94.88 278 ARG A C 1
ATOM 2076 O O . ARG A 1 278 ? -32.383 16.460 27.888 1.00 94.88 278 ARG A O 1
ATOM 2083 N N . ASN A 1 279 ? -31.379 17.503 26.175 1.00 92.06 279 ASN A N 1
ATOM 2084 C CA . ASN A 1 279 ? -31.937 18.814 26.490 1.00 92.06 279 ASN A CA 1
ATOM 2085 C C . ASN A 1 279 ? -33.184 19.023 25.625 1.00 92.06 279 ASN A C 1
ATOM 2087 O O . ASN A 1 279 ? -33.069 19.210 24.416 1.00 92.06 279 ASN A O 1
ATOM 2091 N N . GLY A 1 280 ? -34.363 18.940 26.240 1.00 88.50 280 GLY A N 1
ATOM 2092 C CA . GLY A 1 280 ? -35.651 19.219 25.608 1.00 88.50 280 GLY A CA 1
ATOM 2093 C C . GLY A 1 280 ? -36.174 20.618 25.944 1.00 88.50 280 GLY A C 1
ATOM 2094 O O . GLY A 1 280 ? -35.573 21.366 26.716 1.00 88.50 280 GLY A O 1
ATOM 2095 N N . THR A 1 281 ? -37.339 20.969 25.397 1.00 89.25 281 THR A N 1
ATOM 2096 C CA . THR A 1 281 ? -38.008 22.261 25.654 1.00 89.25 281 THR A CA 1
ATOM 2097 C C . THR A 1 281 ? -38.442 22.434 27.112 1.00 89.25 281 THR A C 1
ATOM 2099 O O . THR A 1 281 ? -38.497 23.557 27.602 1.00 89.25 281 THR A O 1
ATOM 2102 N N . ALA A 1 282 ? -38.699 21.332 27.821 1.00 91.25 282 ALA A N 1
ATOM 2103 C CA . ALA A 1 282 ? -39.032 21.309 29.247 1.00 91.25 282 ALA A CA 1
ATOM 2104 C C . ALA A 1 282 ? -37.797 21.194 30.170 1.00 91.25 282 ALA A C 1
ATOM 2106 O O . ALA A 1 282 ? -37.944 21.031 31.381 1.00 91.25 282 ALA A O 1
ATOM 2107 N N . GLY A 1 283 ? -36.581 21.265 29.617 1.00 92.81 283 GLY A N 1
ATOM 2108 C CA . GLY A 1 283 ? -35.327 21.102 30.350 1.00 92.81 283 GLY A CA 1
ATOM 2109 C C . GLY A 1 283 ? -34.658 19.745 30.120 1.00 92.81 283 GLY A C 1
ATOM 2110 O O . GLY A 1 283 ? -34.816 19.112 29.077 1.00 92.81 283 GLY A O 1
ATOM 2111 N N . ARG A 1 284 ? -33.838 19.327 31.087 1.00 95.12 284 ARG A N 1
ATOM 2112 C CA . ARG A 1 284 ? -32.988 18.134 30.997 1.00 95.12 284 ARG A CA 1
ATOM 2113 C C . ARG A 1 284 ? -33.798 16.866 31.265 1.00 95.12 284 ARG A C 1
ATOM 2115 O O . ARG A 1 284 ? -34.188 16.608 32.401 1.00 95.12 284 ARG A O 1
ATOM 2122 N N . GLU A 1 285 ? -34.005 16.060 30.231 1.00 95.19 285 GLU A N 1
ATOM 2123 C CA . GLU A 1 285 ? -34.709 14.782 30.307 1.00 95.19 285 GLU A CA 1
ATOM 2124 C C . GLU A 1 285 ? -33.700 13.637 30.415 1.00 95.19 285 GLU A C 1
ATOM 2126 O O . GLU A 1 285 ? -32.841 13.468 29.550 1.00 95.19 285 GLU A O 1
ATOM 2131 N N . ILE A 1 286 ? -33.781 12.846 31.487 1.00 94.69 286 ILE A N 1
ATOM 2132 C CA . ILE A 1 286 ? -32.925 11.668 31.668 1.00 94.69 286 ILE A CA 1
ATOM 2133 C C . ILE A 1 286 ? -33.499 10.527 30.830 1.00 94.69 286 ILE A C 1
ATOM 2135 O O . ILE A 1 286 ? -34.563 10.010 31.157 1.00 94.69 286 ILE A O 1
ATOM 2139 N N . VAL A 1 287 ? -32.761 10.118 29.799 1.00 94.38 287 VAL A N 1
ATOM 2140 C CA . VAL A 1 287 ? -33.146 9.022 28.899 1.00 94.38 287 VAL A CA 1
ATOM 2141 C C . VAL A 1 287 ? -32.632 7.671 29.388 1.00 94.38 287 VAL A C 1
ATOM 2143 O O . VAL A 1 287 ? -33.310 6.666 29.229 1.00 94.38 287 VAL A O 1
ATOM 2146 N N . VAL A 1 288 ? -31.469 7.638 30.049 1.00 95.00 288 VAL A N 1
ATOM 2147 C CA . VAL A 1 288 ? -30.911 6.398 30.606 1.00 95.00 288 VAL A CA 1
ATOM 2148 C C . VAL A 1 288 ? -30.343 6.646 31.994 1.00 95.00 288 VAL A C 1
ATOM 2150 O O . VAL A 1 288 ? -29.647 7.632 32.239 1.00 95.00 288 VAL A O 1
ATOM 2153 N N . ARG A 1 289 ? -30.616 5.717 32.910 1.00 96.38 289 ARG A N 1
ATOM 2154 C CA . ARG A 1 289 ? -29.945 5.613 34.207 1.00 96.38 289 ARG A CA 1
ATOM 2155 C C . ARG A 1 289 ? -29.181 4.306 34.212 1.00 96.38 289 ARG A C 1
ATOM 2157 O O . ARG A 1 289 ? -29.767 3.269 33.939 1.00 96.38 289 ARG A O 1
ATOM 2164 N N . ALA A 1 290 ? -27.900 4.352 34.526 1.00 96.00 290 ALA A N 1
ATOM 2165 C CA . ALA A 1 290 ? -27.064 3.179 34.649 1.00 96.00 290 ALA A CA 1
ATOM 2166 C C . ALA A 1 290 ? -26.243 3.229 35.930 1.00 96.00 290 ALA A C 1
ATOM 2168 O O . ALA A 1 290 ? -25.926 4.300 36.453 1.00 96.00 290 ALA A O 1
ATOM 2169 N N . LYS A 1 291 ? -25.916 2.050 36.447 1.00 96.88 291 LYS A N 1
ATOM 2170 C CA . LYS A 1 291 ? -25.092 1.895 37.640 1.00 96.88 291 LYS A CA 1
ATOM 2171 C C . LYS A 1 291 ? -23.869 1.060 37.309 1.00 96.88 291 LYS A C 1
ATOM 2173 O O . LYS A 1 291 ? -23.961 0.096 36.549 1.00 96.88 291 LYS A O 1
ATOM 2178 N N . GLN A 1 292 ? -22.738 1.447 37.880 1.00 95.25 292 GLN A N 1
ATOM 2179 C CA . GLN A 1 292 ? -21.497 0.729 37.714 1.00 95.25 292 GLN A CA 1
ATOM 2180 C C . GLN A 1 292 ? -21.587 -0.615 38.448 1.00 95.25 292 GLN A C 1
ATOM 2182 O O . GLN A 1 292 ? -21.835 -0.662 39.654 1.00 95.25 292 GLN A O 1
ATOM 2187 N N . GLY A 1 293 ? -21.449 -1.704 37.702 1.00 89.69 293 GLY A N 1
ATOM 2188 C CA . GLY A 1 293 ? -21.350 -3.066 38.200 1.00 89.69 293 GLY A CA 1
ATOM 2189 C C . GLY A 1 293 ? -19.898 -3.489 38.427 1.00 89.69 293 GLY A C 1
ATOM 2190 O O . GLY A 1 293 ? -18.996 -2.669 38.609 1.00 89.69 293 GLY A O 1
ATOM 2191 N N . ARG A 1 294 ? -19.661 -4.804 38.404 1.00 81.12 294 ARG A N 1
ATOM 2192 C CA . ARG A 1 294 ? -18.307 -5.377 38.482 1.00 81.12 294 ARG A CA 1
ATOM 2193 C C . ARG A 1 294 ? -17.502 -4.997 37.227 1.00 81.12 294 ARG A C 1
ATOM 2195 O O . ARG A 1 294 ? -18.075 -4.759 36.171 1.00 81.12 294 ARG A O 1
ATOM 2202 N N . ASN A 1 295 ? -16.175 -4.915 37.341 1.00 81.75 295 ASN A N 1
ATOM 2203 C CA . ASN A 1 295 ? -15.250 -4.654 36.221 1.00 81.75 295 ASN A CA 1
ATOM 2204 C C . ASN A 1 295 ? -15.462 -3.319 35.472 1.00 81.75 295 ASN A C 1
ATOM 2206 O O . ASN A 1 295 ? -15.153 -3.203 34.288 1.00 81.75 295 ASN A O 1
ATOM 2210 N N . GLY A 1 296 ? -15.990 -2.294 36.150 1.00 87.62 296 GLY A N 1
ATOM 2211 C CA . GLY A 1 296 ? -16.109 -0.935 35.600 1.00 87.62 296 GLY A CA 1
ATOM 2212 C C . GLY A 1 296 ? -17.253 -0.737 34.600 1.00 87.62 296 GLY A C 1
ATOM 2213 O O . GLY A 1 296 ? -17.374 0.313 33.982 1.00 87.62 296 GLY A O 1
ATOM 2214 N N . VAL A 1 297 ? -18.094 -1.742 34.441 1.00 91.94 297 VAL A N 1
ATOM 2215 C CA . VAL A 1 297 ? -19.259 -1.830 33.558 1.00 91.94 297 VAL A CA 1
ATOM 2216 C C . VAL A 1 297 ? -20.377 -0.906 34.014 1.00 91.94 297 VAL A C 1
ATOM 2218 O O . VAL A 1 297 ? -20.697 -0.947 35.189 1.00 91.94 297 VAL A O 1
ATOM 2221 N N . PHE A 1 298 ? -21.075 -0.208 33.122 1.00 93.75 298 PHE A N 1
ATOM 2222 C CA . PHE A 1 298 ? -22.342 0.458 33.437 1.00 93.75 298 PHE A CA 1
ATOM 2223 C C . PHE A 1 298 ? -23.521 -0.288 32.828 1.00 93.75 298 PHE A C 1
ATOM 2225 O O . PHE A 1 298 ? -23.614 -0.425 31.608 1.00 93.75 298 PHE A O 1
ATOM 2232 N N . VAL A 1 299 ? -24.436 -0.714 33.697 1.00 91.75 299 VAL A N 1
ATOM 2233 C CA . VAL A 1 299 ? -25.667 -1.418 33.325 1.00 91.75 299 VAL A CA 1
ATOM 2234 C C . VAL A 1 299 ? -26.856 -0.485 33.492 1.00 91.75 299 VAL A C 1
ATOM 2236 O O . VAL A 1 299 ? -27.023 0.107 34.562 1.00 91.75 299 VAL A O 1
ATOM 2239 N N . ASN A 1 300 ? -27.682 -0.356 32.455 1.00 93.88 300 ASN A N 1
ATOM 2240 C CA . ASN A 1 300 ? -28.944 0.369 32.493 1.00 93.88 300 ASN A CA 1
ATOM 2241 C C . ASN A 1 300 ? -29.852 -0.219 33.585 1.00 93.88 300 ASN A C 1
ATOM 2243 O O . ASN A 1 300 ? -30.185 -1.399 33.567 1.00 93.88 300 ASN A O 1
ATOM 2247 N N . THR A 1 301 ? -30.273 0.602 34.546 1.00 93.00 301 THR A N 1
ATOM 2248 C CA . THR A 1 301 ? -31.073 0.163 35.697 1.00 93.00 301 THR A CA 1
ATOM 2249 C C . THR A 1 301 ? -32.495 -0.246 35.323 1.00 93.00 301 THR A C 1
ATOM 2251 O O . THR A 1 301 ? -33.147 -0.908 36.121 1.00 93.00 301 THR A O 1
ATOM 2254 N N . ALA A 1 302 ? -32.991 0.180 34.156 1.00 89.25 302 ALA A N 1
ATOM 2255 C CA . ALA A 1 302 ? -34.322 -0.173 33.672 1.00 89.25 302 ALA A CA 1
ATOM 2256 C C . ALA A 1 302 ? -34.314 -1.464 32.837 1.00 89.25 302 ALA A C 1
ATOM 2258 O O . ALA A 1 302 ? -35.133 -2.340 33.097 1.00 89.25 302 ALA A O 1
ATOM 2259 N N . SER A 1 303 ? -33.401 -1.595 31.863 1.00 87.19 303 SER A N 1
ATOM 2260 C CA . SER A 1 303 ? -33.350 -2.769 30.970 1.00 87.19 303 SER A CA 1
ATOM 2261 C C . SER A 1 303 ? -32.432 -3.892 31.458 1.00 87.19 303 SER A C 1
ATOM 2263 O O . SER A 1 303 ? -32.566 -5.025 31.010 1.00 87.19 303 SER A O 1
ATOM 2265 N N . GLY A 1 304 ? -31.500 -3.606 32.370 1.00 87.75 304 GLY A N 1
ATOM 2266 C CA . GLY A 1 304 ? -30.454 -4.553 32.760 1.00 87.75 304 GLY A CA 1
ATOM 2267 C C . GLY A 1 304 ? -29.356 -4.725 31.706 1.00 87.75 304 GLY A C 1
ATOM 2268 O O . GLY A 1 304 ? -28.483 -5.571 31.879 1.00 87.75 304 GLY A O 1
ATOM 2269 N N . GLU A 1 305 ? -29.371 -3.932 30.633 1.00 86.38 305 GLU A N 1
ATOM 2270 C CA . GLU A 1 305 ? -28.399 -4.044 29.549 1.00 86.38 305 GLU A CA 1
ATOM 2271 C C . GLU A 1 305 ? -27.147 -3.206 29.810 1.00 86.38 305 GLU A C 1
ATOM 2273 O O . GLU A 1 305 ? -27.237 -2.086 30.329 1.00 86.38 305 GLU A O 1
ATOM 2278 N N . PRO A 1 306 ? -25.966 -3.706 29.434 1.00 87.12 306 PRO A N 1
ATOM 2279 C CA . PRO A 1 306 ? -24.766 -2.898 29.440 1.00 87.12 306 PRO A CA 1
ATOM 2280 C C . PRO A 1 306 ? -24.831 -1.786 28.391 1.00 87.12 306 PRO A C 1
ATOM 2282 O O . PRO A 1 306 ? -25.232 -2.011 27.256 1.00 87.12 306 PRO A O 1
ATOM 2285 N N . ILE A 1 307 ? -24.394 -0.584 28.763 1.00 90.62 307 ILE A N 1
ATOM 2286 C CA . ILE A 1 307 ? -24.390 0.574 27.849 1.00 90.62 307 ILE A CA 1
ATOM 2287 C C . ILE A 1 307 ? -23.036 1.276 27.763 1.00 90.62 307 ILE A C 1
ATOM 2289 O O . ILE A 1 307 ? -22.790 2.047 26.837 1.00 90.62 307 ILE A O 1
ATOM 2293 N N . ALA A 1 308 ? -22.170 1.064 28.757 1.00 93.12 308 ALA A N 1
ATOM 2294 C CA . ALA A 1 308 ? -20.841 1.653 28.790 1.00 93.12 308 ALA A CA 1
ATOM 2295 C C . ALA A 1 308 ? -19.889 0.852 29.688 1.00 93.12 308 ALA A C 1
ATOM 2297 O O . ALA A 1 308 ? -20.307 -0.005 30.470 1.00 93.12 308 ALA A O 1
ATOM 2298 N N . ARG A 1 309 ? -18.597 1.176 29.636 1.00 92.00 309 ARG A N 1
ATOM 2299 C CA . ARG A 1 309 ? -17.579 0.707 30.583 1.00 92.00 309 ARG A CA 1
ATOM 2300 C C . ARG A 1 309 ? -16.547 1.792 30.862 1.00 92.00 309 ARG A C 1
ATOM 2302 O O . ARG A 1 309 ? -16.135 2.504 29.957 1.00 92.00 309 ARG A O 1
ATOM 2309 N N . THR A 1 310 ? -16.060 1.856 32.097 1.00 88.88 310 THR A N 1
ATOM 2310 C CA . THR A 1 310 ? -14.806 2.535 32.419 1.00 88.88 310 THR A CA 1
ATOM 2311 C C . THR A 1 310 ? -13.612 1.671 32.017 1.00 88.88 310 THR A C 1
ATOM 2313 O O . THR A 1 310 ? -13.377 0.616 32.605 1.00 88.88 310 THR A O 1
ATOM 2316 N N . LEU A 1 311 ? -12.833 2.130 31.043 1.00 80.94 311 LEU A N 1
ATOM 2317 C CA . LEU A 1 311 ? -11.548 1.561 30.652 1.00 80.94 311 LEU A CA 1
ATOM 2318 C C . LEU A 1 311 ? -10.477 2.594 30.970 1.00 80.94 311 LEU A C 1
ATOM 2320 O O . LEU A 1 311 ? -10.427 3.641 30.329 1.00 80.94 311 LEU A O 1
ATOM 2324 N N . ARG A 1 312 ? -9.628 2.310 31.969 1.00 72.62 312 ARG A N 1
ATOM 2325 C CA . ARG A 1 312 ? -8.487 3.174 32.297 1.00 72.62 312 ARG A CA 1
ATOM 2326 C C . ARG A 1 312 ? -8.915 4.642 32.535 1.00 72.62 312 ARG A C 1
ATOM 2328 O O . ARG A 1 312 ? -8.394 5.564 31.931 1.00 72.62 312 ARG A O 1
ATOM 2335 N N . GLY A 1 313 ? -9.960 4.871 33.331 1.00 79.12 313 GLY A N 1
ATOM 2336 C CA . GLY A 1 313 ? -10.488 6.223 33.582 1.00 79.12 313 GLY A CA 1
ATOM 2337 C C . GLY A 1 313 ? -11.235 6.878 32.407 1.00 79.12 313 GLY A C 1
ATOM 2338 O O . GLY A 1 313 ? -11.857 7.913 32.599 1.00 79.12 313 GLY A O 1
ATOM 2339 N N . SER A 1 314 ? -11.265 6.277 31.217 1.00 82.62 314 SER A N 1
ATOM 2340 C CA . SER A 1 314 ? -12.134 6.717 30.118 1.00 82.62 314 SER A CA 1
ATOM 2341 C C . SER A 1 314 ? -13.459 5.965 30.144 1.00 82.62 314 SER A C 1
ATOM 2343 O O . SER A 1 314 ? -13.505 4.788 30.493 1.00 82.62 314 SER A O 1
ATOM 2345 N N . LEU A 1 315 ? -14.545 6.635 29.778 1.00 90.06 315 LEU A N 1
ATOM 2346 C CA . LEU A 1 315 ? -15.862 6.038 29.604 1.00 90.06 315 LEU A CA 1
ATOM 2347 C C . LEU A 1 315 ? -16.038 5.651 28.135 1.00 90.06 315 LEU A C 1
ATOM 2349 O O . LEU A 1 315 ? -15.925 6.500 27.258 1.00 90.06 315 LEU A O 1
ATOM 2353 N N . VAL A 1 316 ? -16.304 4.379 27.872 1.00 87.00 316 VAL A N 1
ATOM 2354 C CA . VAL A 1 316 ? -16.496 3.848 26.523 1.00 87.00 316 VAL A CA 1
ATOM 2355 C C . VAL A 1 316 ? -17.937 3.415 26.364 1.00 87.00 316 VAL A C 1
ATOM 2357 O O . VAL A 1 316 ? -18.404 2.594 27.151 1.00 87.00 316 VAL A O 1
ATOM 2360 N N . PHE A 1 317 ? -18.634 3.973 25.381 1.00 89.50 317 PHE A N 1
ATOM 2361 C CA . PHE A 1 317 ? -19.993 3.570 25.037 1.00 89.50 317 PHE A CA 1
ATOM 2362 C C . PHE A 1 317 ? -20.011 2.643 23.837 1.00 89.50 317 PHE A C 1
ATOM 2364 O O . PHE A 1 317 ? -19.182 2.778 22.943 1.00 89.50 317 PHE A O 1
ATOM 2371 N N . ASP A 1 318 ? -21.011 1.778 23.792 1.00 81.06 318 ASP A N 1
ATOM 2372 C CA . ASP A 1 318 ? -21.399 1.071 22.580 1.00 81.06 318 ASP A CA 1
ATOM 2373 C C . ASP A 1 318 ? -22.352 1.966 21.766 1.00 81.06 318 ASP A C 1
ATOM 2375 O O . ASP A 1 318 ? -23.421 2.355 22.249 1.00 81.06 318 ASP A O 1
ATOM 2379 N N . ALA A 1 319 ? -21.942 2.349 20.556 1.00 77.38 319 ALA A N 1
ATOM 2380 C CA . ALA A 1 319 ? -22.702 3.237 19.683 1.00 77.38 319 ALA A CA 1
ATOM 2381 C C . ALA A 1 319 ? -24.027 2.615 19.232 1.00 77.38 319 ALA A C 1
ATOM 2383 O O . ALA A 1 319 ? -25.015 3.342 19.116 1.00 77.38 319 ALA A O 1
ATOM 2384 N N . ASP A 1 320 ? -24.071 1.298 19.032 1.00 71.75 320 ASP A N 1
ATOM 2385 C CA . ASP A 1 320 ? -25.276 0.609 18.576 1.00 71.75 320 ASP A CA 1
ATOM 2386 C C . ASP A 1 320 ? -26.313 0.569 19.711 1.00 71.75 320 ASP A C 1
ATOM 2388 O O . ASP A 1 320 ? -27.483 0.904 19.516 1.00 71.75 320 ASP A O 1
ATOM 2392 N N . ARG A 1 321 ? -25.865 0.326 20.951 1.00 73.69 321 ARG A N 1
ATOM 2393 C CA . ARG A 1 321 ? -26.738 0.302 22.143 1.00 73.69 321 ARG A CA 1
ATOM 2394 C C . ARG A 1 321 ? -27.220 1.673 22.591 1.00 73.69 321 ARG A C 1
ATOM 2396 O O . ARG A 1 321 ? -28.280 1.792 23.208 1.00 73.69 321 ARG A O 1
ATOM 2403 N N . LEU A 1 322 ? -26.465 2.725 22.290 1.00 78.62 322 LEU A N 1
ATOM 2404 C CA . LEU A 1 322 ? -26.883 4.099 22.563 1.00 78.62 322 LEU A CA 1
ATOM 2405 C C . LEU A 1 322 ? -28.115 4.505 21.755 1.00 78.62 322 LEU A C 1
ATOM 2407 O O . LEU A 1 322 ? -28.927 5.291 22.245 1.00 78.62 322 LEU A O 1
ATOM 2411 N N . VAL A 1 323 ? -28.271 3.982 20.539 1.00 70.94 323 VAL A N 1
ATOM 2412 C CA . VAL A 1 323 ? -29.452 4.250 19.711 1.00 70.94 323 VAL A CA 1
ATOM 2413 C C . VAL A 1 323 ? -30.681 3.582 20.334 1.00 70.94 323 VAL A C 1
ATOM 2415 O O . VAL A 1 323 ? -31.689 4.261 20.557 1.00 70.94 323 VAL A O 1
ATOM 2418 N N . ASP A 1 324 ? -30.558 2.314 20.728 1.00 66.94 324 ASP A N 1
ATOM 2419 C CA . ASP A 1 324 ? -31.644 1.514 21.309 1.00 66.94 324 ASP A CA 1
ATOM 2420 C C . ASP A 1 324 ? -32.098 2.043 22.675 1.00 66.94 324 ASP A C 1
ATOM 2422 O O . ASP A 1 324 ? -33.289 2.257 22.917 1.00 66.94 324 ASP A O 1
ATOM 2426 N N . ALA A 1 325 ? -31.144 2.368 23.553 1.00 64.75 325 ALA A N 1
ATOM 2427 C CA . ALA A 1 325 ? -31.433 2.874 24.893 1.00 64.75 325 ALA A CA 1
ATOM 2428 C C . ALA A 1 325 ? -32.132 4.250 24.888 1.00 64.75 325 ALA A C 1
ATOM 2430 O O . ALA A 1 325 ? -32.668 4.672 25.912 1.00 64.75 325 ALA A O 1
ATOM 2431 N N . THR A 1 326 ? -32.155 4.953 23.747 1.00 68.06 326 THR A N 1
ATOM 2432 C CA . THR A 1 326 ? -32.866 6.233 23.588 1.00 68.06 326 THR A CA 1
ATOM 2433 C C . THR A 1 326 ? -34.274 6.111 22.995 1.00 68.06 326 THR A C 1
ATOM 2435 O O . THR A 1 326 ? -34.901 7.139 22.725 1.00 68.06 326 THR A O 1
ATOM 2438 N N . GLY A 1 327 ? -34.794 4.886 22.842 1.00 59.16 327 GLY A N 1
ATOM 2439 C CA . GLY A 1 327 ? -36.203 4.629 22.533 1.00 59.16 327 GLY A CA 1
ATOM 2440 C C . GLY A 1 327 ? -36.561 4.572 21.046 1.00 59.16 327 GLY A C 1
ATOM 2441 O O . GLY A 1 327 ? -37.735 4.723 20.710 1.00 59.16 327 GLY A O 1
ATOM 2442 N N . ALA A 1 328 ? -35.596 4.354 20.147 1.00 53.78 328 ALA A N 1
ATOM 2443 C CA . ALA A 1 328 ? -35.907 3.979 18.768 1.00 53.78 328 ALA A CA 1
ATOM 2444 C C . ALA A 1 328 ? -36.295 2.482 18.736 1.00 53.78 328 ALA A C 1
ATOM 2446 O O . ALA A 1 328 ? -35.461 1.649 19.083 1.00 53.78 328 ALA A O 1
ATOM 2447 N N . PRO A 1 329 ? -37.531 2.098 18.364 1.00 38.34 329 PRO A N 1
ATOM 2448 C CA . PRO A 1 329 ? -37.928 0.694 18.364 1.00 38.34 329 PRO A CA 1
ATOM 2449 C C . PRO A 1 329 ? -37.267 -0.053 17.198 1.00 38.34 329 PRO A C 1
ATOM 2451 O O . PRO A 1 329 ? -37.414 0.352 16.043 1.00 38.34 329 PRO A O 1
ATOM 2454 N N . ARG A 1 330 ? -36.609 -1.181 17.484 1.00 46.38 330 ARG A N 1
ATOM 2455 C CA . ARG A 1 330 ? -36.261 -2.206 16.491 1.00 46.38 330 ARG A CA 1
ATOM 2456 C C . ARG A 1 330 ? -36.755 -3.578 16.934 1.00 46.38 330 ARG A C 1
ATOM 2458 O O . ARG A 1 330 ? -36.614 -3.966 18.089 1.00 46.38 330 ARG A O 1
ATOM 2465 N N . GLU A 1 331 ? -37.340 -4.301 15.985 1.00 39.66 331 GLU A N 1
ATOM 2466 C CA . GLU A 1 331 ? -37.717 -5.703 16.129 1.00 39.66 331 GLU A CA 1
ATOM 2467 C C . GLU A 1 331 ? -36.478 -6.602 16.022 1.00 39.66 331 GLU A C 1
ATOM 2469 O O . GLU A 1 331 ? -35.814 -6.633 14.990 1.00 39.66 331 GLU A O 1
ATOM 2474 N N . GLY A 1 332 ? -36.224 -7.368 17.085 1.00 46.00 332 GLY A N 1
ATOM 2475 C CA . GLY A 1 332 ? -35.681 -8.723 16.998 1.00 46.00 332 GLY A CA 1
ATOM 2476 C C . GLY A 1 332 ? -34.252 -8.877 16.482 1.00 46.00 332 GLY A C 1
ATOM 2477 O O . GLY A 1 332 ? -34.040 -9.530 15.465 1.00 46.00 332 GLY A O 1
ATOM 2478 N N . THR A 1 333 ? -33.266 -8.405 17.238 1.00 42.38 333 THR A N 1
ATOM 2479 C CA . THR A 1 333 ? -31.899 -8.935 17.145 1.00 42.38 333 THR A CA 1
ATOM 2480 C C . THR A 1 333 ? -31.436 -9.349 18.533 1.00 42.38 333 THR A C 1
ATOM 2482 O O . THR A 1 333 ? -31.559 -8.581 19.485 1.00 42.38 333 THR A O 1
ATOM 2485 N N . GLU A 1 334 ? -30.969 -10.597 18.651 1.00 48.22 334 GLU A N 1
ATOM 2486 C CA . GLU A 1 334 ? -30.297 -11.104 19.850 1.00 48.22 334 GLU A CA 1
ATOM 2487 C C . GLU A 1 334 ? -29.216 -10.110 20.314 1.00 48.22 334 GLU A C 1
ATOM 2489 O O . GLU A 1 334 ? -28.647 -9.403 19.481 1.00 48.22 334 GLU A O 1
ATOM 2494 N N . PRO A 1 335 ? -28.955 -10.013 21.629 1.00 45.66 335 PRO A N 1
ATOM 2495 C CA . PRO A 1 335 ? -28.199 -8.919 22.228 1.00 45.66 335 PRO A CA 1
ATOM 2496 C C . PRO A 1 335 ? -26.703 -8.956 21.865 1.00 45.66 335 PRO A C 1
ATOM 2498 O O . PRO A 1 335 ? -25.887 -9.288 22.715 1.00 45.66 335 PRO A O 1
ATOM 2501 N N . ASP A 1 336 ? -26.338 -8.584 20.637 1.00 50.22 336 ASP A N 1
ATOM 2502 C CA . ASP A 1 336 ? -24.966 -8.441 20.131 1.00 50.22 336 ASP A CA 1
ATOM 2503 C C . ASP A 1 336 ? -24.224 -7.285 20.822 1.00 50.22 336 ASP A C 1
ATOM 2505 O O . ASP A 1 336 ? -24.798 -6.245 21.136 1.00 50.22 336 ASP A O 1
ATOM 2509 N N . ASP A 1 337 ? -22.950 -7.494 21.117 1.00 44.81 337 ASP A N 1
ATOM 2510 C CA . ASP A 1 337 ? -22.089 -6.579 21.883 1.00 44.81 337 ASP A CA 1
ATOM 2511 C C . ASP A 1 337 ? -21.003 -6.007 20.957 1.00 44.81 337 ASP A C 1
ATOM 2513 O O . ASP A 1 337 ? -20.774 -6.557 19.869 1.00 44.81 337 ASP A O 1
ATOM 2517 N N . PRO A 1 338 ? -20.288 -4.946 21.365 1.00 52.38 338 PRO A N 1
ATOM 2518 C CA . PRO A 1 338 ? -19.447 -4.164 20.468 1.00 52.38 338 PRO A CA 1
ATOM 2519 C C . PRO A 1 338 ? -18.140 -4.893 20.135 1.00 52.38 338 PRO A C 1
ATOM 2521 O O . PRO A 1 338 ? -17.295 -5.147 20.997 1.00 52.38 338 PRO A O 1
ATOM 2524 N N . LYS A 1 339 ? -17.956 -5.228 18.853 1.00 63.72 339 LYS A N 1
ATOM 2525 C CA . LYS A 1 339 ? -16.851 -6.064 18.357 1.00 63.72 339 LYS A CA 1
ATOM 2526 C C . LYS A 1 339 ? -15.519 -5.303 18.387 1.00 63.72 339 LYS A C 1
ATOM 2528 O O . LYS A 1 339 ? -15.269 -4.456 17.539 1.00 63.72 339 LYS A O 1
ATOM 2533 N N . LEU A 1 340 ? -14.633 -5.666 19.323 1.00 84.50 340 LEU A N 1
ATOM 2534 C CA . LEU A 1 340 ? -13.250 -5.150 19.407 1.00 84.50 340 LEU A CA 1
ATOM 2535 C C . LEU A 1 340 ? -12.428 -5.427 18.143 1.00 84.50 340 LEU A C 1
ATOM 2537 O O . LEU A 1 340 ? -11.489 -4.703 17.827 1.00 84.50 340 LEU A O 1
ATOM 2541 N N . CYS A 1 341 ? -12.779 -6.500 17.444 1.00 90.94 341 CYS A N 1
ATOM 2542 C CA . CYS A 1 341 ? -12.159 -6.896 16.200 1.00 90.94 341 CYS A CA 1
ATOM 2543 C C . CYS A 1 341 ? -13.096 -6.598 15.032 1.00 90.94 341 CYS A C 1
ATOM 2545 O O . CYS A 1 341 ? -14.269 -6.985 15.093 1.00 90.94 341 CYS A O 1
ATOM 2547 N N . PRO A 1 342 ? -12.586 -6.016 13.935 1.00 91.69 342 PRO A N 1
ATOM 2548 C CA . PRO A 1 342 ? -13.319 -5.972 12.683 1.00 91.69 342 PRO A CA 1
ATOM 2549 C C . PRO A 1 342 ? -13.777 -7.371 12.264 1.00 91.69 342 PRO A C 1
ATOM 2551 O O . PRO A 1 342 ? -13.180 -8.392 12.630 1.00 91.69 342 PRO A O 1
ATOM 2554 N N . LYS A 1 343 ? -14.844 -7.419 11.465 1.00 93.81 343 LYS A N 1
ATOM 2555 C CA . LYS A 1 343 ? -15.266 -8.669 10.839 1.00 93.81 343 LYS A CA 1
ATOM 2556 C C . LYS A 1 343 ? -14.132 -9.156 9.925 1.00 93.81 343 LYS A C 1
ATOM 2558 O O . LYS A 1 343 ? -13.685 -8.367 9.095 1.00 93.81 343 LYS A O 1
ATOM 2563 N N . PRO A 1 344 ? -13.682 -10.416 10.050 1.00 96.31 344 PRO A N 1
ATOM 2564 C CA . PRO A 1 344 ? -12.696 -10.941 9.125 1.00 96.31 344 PRO A CA 1
ATOM 2565 C C . PRO A 1 344 ? -13.228 -10.967 7.690 1.00 96.31 344 PRO A C 1
ATOM 2567 O O . PRO A 1 344 ? -14.417 -11.210 7.461 1.00 96.31 344 PRO A O 1
ATOM 2570 N N . GLU A 1 345 ? -12.333 -10.773 6.733 1.00 95.88 345 GLU A N 1
ATOM 2571 C CA . GLU A 1 345 ? -12.586 -10.814 5.296 1.00 95.88 345 GLU A CA 1
ATOM 2572 C C . GLU A 1 345 ? -11.583 -11.757 4.611 1.00 95.88 345 GLU A C 1
ATOM 2574 O O . GLU A 1 345 ? -10.501 -11.996 5.158 1.00 95.88 345 GLU A O 1
ATOM 2579 N N . PRO A 1 346 ? -11.917 -12.312 3.430 1.00 96.50 346 PRO A N 1
ATOM 2580 C CA . PRO A 1 346 ? -10.973 -13.111 2.658 1.00 96.50 346 PRO A CA 1
ATOM 2581 C C . PRO A 1 346 ? -9.685 -12.337 2.356 1.00 96.50 346 PRO A C 1
ATOM 2583 O O . PRO A 1 346 ? -9.732 -11.201 1.881 1.00 96.50 346 PRO A O 1
ATOM 2586 N N . ASP A 1 347 ? -8.545 -12.977 2.593 1.00 90.94 347 ASP A N 1
ATOM 2587 C CA . ASP A 1 347 ? -7.229 -12.442 2.260 1.00 90.94 347 ASP A CA 1
ATOM 2588 C C . ASP A 1 347 ? -6.954 -12.526 0.752 1.00 90.94 347 ASP A C 1
ATOM 2590 O O . ASP A 1 347 ? -7.472 -13.389 0.030 1.00 90.94 347 ASP A O 1
ATOM 2594 N N . THR A 1 348 ? -6.075 -11.654 0.265 1.00 86.00 348 THR A N 1
ATOM 2595 C CA . THR A 1 348 ? -5.526 -11.767 -1.082 1.00 86.00 348 THR A CA 1
ATOM 2596 C C . THR A 1 348 ? -4.586 -12.978 -1.144 1.00 86.00 348 THR A C 1
ATOM 2598 O O . THR A 1 348 ? -3.632 -13.063 -0.379 1.00 86.00 348 THR A O 1
ATOM 2601 N N . PRO A 1 349 ? -4.763 -13.928 -2.081 1.00 80.94 349 PRO A N 1
ATOM 2602 C CA . PRO A 1 349 ? -3.920 -15.118 -2.124 1.00 80.94 349 PRO A CA 1
ATOM 2603 C C . PRO A 1 349 ? -2.444 -14.768 -2.388 1.00 80.94 349 PRO A C 1
ATOM 2605 O O . PRO A 1 349 ? -2.053 -14.476 -3.517 1.00 80.94 349 PRO A O 1
ATOM 2608 N N . HIS A 1 350 ? -1.589 -14.870 -1.369 1.00 80.19 350 HIS A N 1
ATOM 2609 C CA . HIS A 1 350 ? -0.158 -14.543 -1.473 1.00 80.19 350 HIS A CA 1
ATOM 2610 C C . HIS A 1 350 ? 0.747 -15.727 -1.862 1.00 80.19 350 HIS A C 1
ATOM 2612 O O . HIS A 1 350 ? 1.957 -15.700 -1.642 1.00 80.19 350 HIS A O 1
ATOM 2618 N N . GLY A 1 351 ? 0.182 -16.800 -2.431 1.00 84.00 351 GLY A N 1
ATOM 2619 C CA . GLY A 1 351 ? 0.953 -17.987 -2.834 1.00 84.00 351 GLY A CA 1
ATOM 2620 C C . GLY A 1 351 ? 1.684 -18.676 -1.672 1.00 84.00 351 GLY A C 1
ATOM 2621 O O . GLY A 1 351 ? 2.686 -19.359 -1.889 1.00 84.00 351 GLY A O 1
ATOM 2622 N N . ALA A 1 352 ? 1.210 -18.475 -0.438 1.00 87.19 352 ALA A N 1
ATOM 2623 C CA . ALA A 1 352 ? 1.805 -19.060 0.753 1.00 87.19 352 ALA A CA 1
ATOM 2624 C C . ALA A 1 352 ? 1.847 -20.593 0.646 1.00 87.19 352 ALA A C 1
ATOM 2626 O O . ALA A 1 352 ? 0.868 -21.234 0.255 1.00 87.19 352 ALA A O 1
ATOM 2627 N N . LYS A 1 353 ? 2.997 -21.179 1.004 1.00 93.12 353 LYS A N 1
ATOM 2628 C CA . LYS A 1 353 ? 3.163 -22.636 1.079 1.00 93.12 353 LYS A CA 1
ATOM 2629 C C . LYS A 1 353 ? 2.211 -23.208 2.134 1.00 93.12 353 LYS A C 1
ATOM 2631 O O . LYS A 1 353 ? 1.939 -22.560 3.141 1.00 93.12 353 LYS A O 1
ATOM 2636 N N . GLU A 1 354 ? 1.797 -24.459 1.953 1.00 95.44 354 GLU A N 1
ATOM 2637 C CA . GLU A 1 354 ? 0.880 -25.147 2.874 1.00 95.44 354 GLU A CA 1
ATOM 2638 C C . GLU A 1 354 ? 1.376 -25.146 4.332 1.00 95.44 354 GLU A C 1
ATOM 2640 O O . GLU A 1 354 ? 0.595 -24.925 5.250 1.00 95.44 354 GLU A O 1
ATOM 2645 N N . ALA A 1 355 ? 2.688 -25.288 4.547 1.00 94.38 355 ALA A N 1
ATOM 2646 C CA . ALA A 1 355 ? 3.292 -25.214 5.879 1.00 94.38 355 ALA A CA 1
ATOM 2647 C C . ALA A 1 355 ? 3.149 -23.830 6.543 1.00 94.38 355 ALA A C 1
ATOM 2649 O O . ALA A 1 355 ? 3.000 -23.752 7.757 1.00 94.38 355 ALA A O 1
ATOM 2650 N N . ALA A 1 356 ? 3.173 -22.743 5.761 1.00 94.69 356 ALA A N 1
ATOM 2651 C CA . ALA A 1 356 ? 2.959 -21.393 6.282 1.00 94.69 356 ALA A CA 1
ATOM 2652 C C . ALA A 1 356 ? 1.508 -21.190 6.715 1.00 94.69 356 ALA A C 1
ATOM 2654 O O . ALA A 1 356 ? 1.269 -20.712 7.817 1.00 94.69 356 ALA A O 1
ATOM 2655 N N . ARG A 1 357 ? 0.558 -21.662 5.904 1.00 95.62 357 ARG A N 1
ATOM 2656 C CA . ARG A 1 357 ? -0.868 -21.623 6.245 1.00 95.62 357 ARG A CA 1
ATOM 2657 C C . ARG A 1 357 ? -1.202 -22.493 7.457 1.00 95.62 357 ARG A C 1
ATOM 2659 O O . ARG A 1 357 ? -1.993 -22.098 8.293 1.00 95.62 357 ARG A O 1
ATOM 2666 N N . ALA A 1 358 ? -0.604 -23.680 7.573 1.00 96.06 358 ALA A N 1
ATOM 2667 C CA . ALA A 1 358 ? -0.807 -24.545 8.738 1.00 96.06 358 ALA A CA 1
ATOM 2668 C C . ALA A 1 358 ? -0.272 -23.912 10.035 1.00 96.06 358 ALA A C 1
ATOM 2670 O O . ALA A 1 358 ? -0.877 -24.060 11.093 1.00 96.06 358 ALA A O 1
ATOM 2671 N N . TYR A 1 359 ? 0.849 -23.188 9.950 1.00 97.00 359 TYR A N 1
ATOM 2672 C CA . TYR A 1 359 ? 1.365 -22.412 11.074 1.00 97.00 359 TYR A CA 1
ATOM 2673 C C . TYR A 1 359 ? 0.445 -21.233 11.428 1.00 97.00 359 TYR A C 1
ATOM 2675 O O . TYR A 1 359 ? 0.170 -21.002 12.600 1.00 97.00 359 TYR A O 1
ATOM 2683 N N . GLU A 1 360 ? -0.076 -20.526 10.427 1.00 97.00 360 GLU A N 1
ATOM 2684 C CA . GLU A 1 360 ? -1.082 -19.476 10.613 1.00 97.00 360 GLU A CA 1
ATOM 2685 C C . GLU A 1 360 ? -2.319 -20.003 11.359 1.00 97.00 360 GLU A C 1
ATOM 2687 O O . GLU A 1 360 ? -2.700 -19.437 12.382 1.00 97.00 360 GLU A O 1
ATOM 2692 N N . ASP A 1 361 ? -2.873 -21.144 10.932 1.00 97.38 361 ASP A N 1
ATOM 2693 C CA . ASP A 1 361 ? -4.013 -21.795 11.592 1.00 97.38 361 ASP A CA 1
ATOM 2694 C C . ASP A 1 361 ? -3.706 -22.159 13.059 1.00 97.38 361 ASP A C 1
ATOM 2696 O O . ASP A 1 361 ? -4.551 -21.980 13.940 1.00 97.38 361 ASP A O 1
ATOM 2700 N N . LEU A 1 362 ? -2.489 -22.649 13.340 1.00 97.00 362 LEU A N 1
ATOM 2701 C CA . LEU A 1 362 ? -2.032 -22.973 14.697 1.00 97.00 362 LEU A CA 1
ATOM 2702 C C . LEU A 1 362 ? -2.039 -21.732 15.598 1.00 97.00 362 LEU A C 1
ATOM 2704 O O . LEU A 1 362 ? -2.559 -21.783 16.714 1.00 97.00 362 LEU A O 1
ATOM 2708 N N . ILE A 1 363 ? -1.478 -20.617 15.123 1.00 98.00 363 ILE A N 1
ATOM 2709 C CA . ILE A 1 363 ? -1.405 -19.371 15.893 1.00 98.00 363 ILE A CA 1
ATOM 2710 C C . ILE A 1 363 ? -2.794 -18.759 16.077 1.00 98.00 363 ILE A C 1
ATOM 2712 O O . ILE A 1 363 ? -3.145 -18.412 17.204 1.00 98.00 363 ILE A O 1
ATOM 2716 N N . LYS A 1 364 ? -3.625 -18.724 15.031 1.00 97.69 364 LYS A N 1
ATOM 2717 C CA . LYS A 1 364 ? -5.024 -18.272 15.111 1.00 97.69 364 LYS A CA 1
ATOM 2718 C C . LYS A 1 364 ? -5.810 -19.050 16.159 1.00 97.69 364 LYS A C 1
ATOM 2720 O O . LYS A 1 364 ? -6.441 -18.461 17.031 1.00 97.69 364 LYS A O 1
ATOM 2725 N N . LYS A 1 365 ? -5.699 -20.382 16.151 1.00 97.62 365 LYS A N 1
ATOM 2726 C CA . LYS A 1 365 ? -6.328 -21.250 17.157 1.00 97.62 365 LYS A CA 1
ATOM 2727 C C . LYS A 1 365 ? -5.767 -21.033 18.563 1.00 97.62 365 LYS A C 1
ATOM 2729 O O . LYS A 1 365 ? -6.500 -21.154 19.537 1.00 97.62 365 LYS A O 1
ATOM 2734 N N . ARG A 1 366 ? -4.479 -20.719 18.701 1.00 96.69 366 ARG A N 1
ATOM 2735 C CA . ARG A 1 366 ? -3.871 -20.418 20.005 1.00 96.69 366 ARG A CA 1
ATOM 2736 C C . ARG A 1 366 ? -4.356 -19.083 20.574 1.00 96.69 366 ARG A C 1
ATOM 2738 O O . ARG A 1 366 ? -4.558 -18.983 21.780 1.00 96.69 366 ARG A O 1
ATOM 2745 N N . ILE A 1 367 ? -4.520 -18.077 19.719 1.00 96.69 367 ILE A N 1
ATOM 2746 C CA . ILE A 1 367 ? -4.952 -16.724 20.092 1.00 96.69 367 ILE A CA 1
ATOM 2747 C C . ILE A 1 367 ? -6.458 -16.688 20.368 1.00 96.69 367 ILE A C 1
ATOM 2749 O O . ILE A 1 367 ? -6.892 -16.090 21.350 1.00 96.69 367 ILE A O 1
ATOM 2753 N N . ASN A 1 368 ? -7.238 -17.359 19.523 1.00 97.00 368 ASN A N 1
ATOM 2754 C CA . ASN A 1 368 ? -8.694 -17.391 19.544 1.00 97.00 368 ASN A CA 1
ATOM 2755 C C . ASN A 1 368 ? -9.181 -18.859 19.520 1.00 97.00 368 ASN A C 1
ATOM 2757 O O . ASN A 1 368 ? -9.599 -19.351 18.474 1.00 97.00 368 ASN A O 1
ATOM 2761 N N . PRO A 1 369 ? -9.124 -19.596 20.646 1.00 96.12 369 PRO A N 1
ATOM 2762 C CA . PRO A 1 369 ? -9.394 -21.040 20.666 1.00 96.12 369 PRO A CA 1
ATOM 2763 C C . PRO A 1 369 ? -10.836 -21.431 20.335 1.00 96.12 369 PRO A C 1
ATOM 2765 O O . PRO A 1 369 ? -11.060 -22.530 19.829 1.00 96.12 369 PRO A O 1
ATOM 2768 N N . GLU A 1 370 ? -11.802 -20.555 20.612 1.00 95.12 370 GLU A N 1
ATOM 2769 C CA . GLU A 1 370 ? -13.226 -20.814 20.362 1.00 95.12 370 GLU A CA 1
ATOM 2770 C C . GLU A 1 370 ? -13.672 -20.384 18.957 1.00 95.12 370 GLU A C 1
ATOM 2772 O O . GLU A 1 370 ? -14.497 -21.060 18.347 1.00 95.12 370 GLU A O 1
ATOM 2777 N N . ASP A 1 371 ? -13.110 -19.289 18.438 1.00 95.19 371 ASP A N 1
ATOM 2778 C CA . ASP A 1 371 ? -13.488 -18.681 17.154 1.00 95.19 371 ASP A CA 1
ATOM 2779 C C . ASP A 1 371 ? -12.257 -18.099 16.429 1.00 95.19 371 ASP A C 1
ATOM 2781 O O . ASP A 1 371 ? -12.087 -16.875 16.355 1.00 95.19 371 ASP A O 1
ATOM 2785 N N . PRO A 1 372 ? -11.339 -18.957 15.942 1.00 97.12 372 PRO A N 1
ATOM 2786 C CA . PRO A 1 372 ? -10.186 -18.499 15.183 1.00 97.12 372 PRO A CA 1
ATOM 2787 C C . PRO A 1 372 ? -10.623 -17.957 13.826 1.00 97.12 372 PRO A C 1
ATOM 2789 O O . PRO A 1 372 ? -11.515 -18.509 13.177 1.00 97.12 372 PRO A O 1
ATOM 2792 N N . THR A 1 373 ? -9.949 -16.908 13.351 1.00 97.25 373 THR A N 1
ATOM 2793 C CA . THR A 1 373 ? -10.193 -16.409 11.996 1.00 97.25 373 THR A CA 1
ATOM 2794 C C . THR A 1 373 ? -9.965 -17.536 10.976 1.00 97.25 373 THR A C 1
ATOM 2796 O O . THR A 1 373 ? -8.952 -18.231 11.063 1.00 97.25 373 THR A O 1
ATOM 2799 N N . PRO A 1 374 ? -10.869 -17.761 10.003 1.00 97.69 374 PRO A N 1
ATOM 2800 C CA . PRO A 1 374 ? -10.707 -18.851 9.051 1.00 97.69 374 PRO A CA 1
ATOM 2801 C C . PRO A 1 374 ? -9.400 -18.767 8.254 1.00 97.69 374 PRO A C 1
ATOM 2803 O O . PRO A 1 374 ? -8.795 -17.707 8.068 1.00 97.69 374 PRO A O 1
ATOM 2806 N N . ARG A 1 375 ? -8.972 -19.916 7.739 1.00 96.88 375 ARG A N 1
ATOM 2807 C CA . ARG A 1 375 ? -7.800 -20.014 6.870 1.00 96.88 375 ARG A CA 1
ATOM 2808 C C . ARG A 1 375 ? -7.964 -19.152 5.618 1.00 96.88 375 ARG A C 1
ATOM 2810 O O . ARG A 1 375 ? -8.966 -19.281 4.915 1.00 96.88 375 ARG A O 1
ATOM 2817 N N . GLY A 1 376 ? -6.960 -18.332 5.301 1.00 95.75 376 GLY A N 1
ATOM 2818 C CA . GLY A 1 376 ? -7.012 -17.408 4.161 1.00 95.75 376 GLY A CA 1
ATOM 2819 C C . GLY A 1 376 ? -7.979 -16.240 4.362 1.00 95.75 376 GLY A C 1
ATOM 2820 O O . GLY A 1 376 ? -8.464 -15.682 3.383 1.00 95.75 376 GLY A O 1
ATOM 2821 N N . TRP A 1 377 ? -8.311 -15.925 5.613 1.00 97.88 377 TRP A N 1
ATOM 2822 C CA . TRP A 1 377 ? -9.039 -14.727 6.020 1.00 97.88 377 TRP A CA 1
ATOM 2823 C C . TRP A 1 377 ? -8.190 -13.945 7.020 1.00 97.88 377 TRP A C 1
ATOM 2825 O O . TRP A 1 377 ? -7.332 -14.521 7.684 1.00 97.88 377 TRP A O 1
ATOM 2835 N N . GLY A 1 378 ? -8.467 -12.659 7.171 1.00 96.94 378 GLY A N 1
ATOM 2836 C CA . GLY A 1 378 ? -7.861 -11.808 8.194 1.00 96.94 378 GLY A CA 1
ATOM 2837 C C . GLY A 1 378 ? -8.690 -10.558 8.407 1.00 96.94 378 GLY A C 1
ATOM 2838 O O . GLY A 1 378 ? -9.819 -10.469 7.927 1.00 96.94 378 GLY A O 1
ATOM 2839 N N . VAL A 1 379 ? -8.168 -9.599 9.159 1.00 96.56 379 VAL A N 1
ATOM 2840 C CA . VAL A 1 379 ? -8.854 -8.335 9.430 1.00 96.56 379 VAL A CA 1
ATOM 2841 C C . VAL A 1 379 ? -8.219 -7.198 8.639 1.00 96.56 379 VAL A C 1
ATOM 2843 O O . VAL A 1 379 ? -7.000 -7.094 8.523 1.00 96.56 379 VAL A O 1
ATOM 2846 N N . ASN A 1 380 ? -9.071 -6.326 8.109 1.00 95.31 380 ASN A N 1
ATOM 2847 C CA . ASN A 1 380 ? -8.678 -5.178 7.305 1.00 95.31 380 ASN A CA 1
ATOM 2848 C C . ASN A 1 380 ? -8.960 -3.883 8.058 1.00 95.31 380 ASN A C 1
ATOM 2850 O O . ASN A 1 380 ? -10.072 -3.678 8.547 1.00 95.31 380 ASN A O 1
ATOM 2854 N N . LEU A 1 381 ? -7.976 -2.985 8.100 1.00 94.19 381 LEU A N 1
ATOM 2855 C CA . LEU A 1 381 ? -8.137 -1.627 8.619 1.00 94.19 381 LEU A CA 1
ATOM 2856 C C . LEU A 1 381 ? -7.778 -0.586 7.555 1.00 94.19 381 LEU A C 1
ATOM 2858 O O . LEU A 1 381 ? -6.885 -0.827 6.745 1.00 94.19 381 LEU A O 1
ATOM 2862 N N . PRO A 1 382 ? -8.434 0.585 7.529 1.00 92.06 382 PRO A N 1
ATOM 2863 C CA . PRO A 1 382 ? -8.042 1.660 6.624 1.00 92.06 382 PRO A CA 1
ATOM 2864 C C . PRO A 1 382 ? -6.632 2.178 6.965 1.00 92.06 382 PRO A C 1
ATOM 2866 O O . PRO A 1 382 ? -6.314 2.395 8.133 1.00 92.06 382 PRO A O 1
ATOM 2869 N N . ASP A 1 383 ? -5.789 2.403 5.951 1.00 91.62 383 ASP A N 1
ATOM 2870 C CA . ASP A 1 383 ? -4.521 3.129 6.121 1.00 91.62 383 ASP A CA 1
ATOM 2871 C C . ASP A 1 383 ? -4.823 4.640 6.154 1.00 91.62 383 ASP A C 1
ATOM 2873 O O . ASP A 1 383 ? -5.255 5.180 5.130 1.00 91.62 383 ASP A O 1
ATOM 2877 N N . PRO A 1 384 ? -4.623 5.335 7.292 1.00 85.50 384 PRO A N 1
ATOM 2878 C CA . PRO A 1 384 ? -5.017 6.737 7.441 1.00 85.50 384 PRO A CA 1
ATOM 2879 C C . PRO A 1 384 ? -4.275 7.691 6.493 1.00 85.50 384 PRO A C 1
ATOM 2881 O O . PRO A 1 384 ? -4.795 8.762 6.195 1.00 85.50 384 PRO A O 1
ATOM 2884 N N . ASP A 1 385 ? -3.097 7.300 5.996 1.00 83.81 385 ASP A N 1
ATOM 2885 C CA . ASP A 1 385 ? -2.255 8.140 5.131 1.00 83.81 385 ASP A CA 1
ATOM 2886 C C . ASP A 1 385 ? -2.367 7.774 3.645 1.00 83.81 385 ASP A C 1
ATOM 2888 O O . ASP A 1 385 ? -1.725 8.384 2.786 1.00 83.81 385 ASP A O 1
ATOM 2892 N N . SER A 1 386 ? -3.128 6.732 3.313 1.00 80.31 386 SER A N 1
ATOM 2893 C CA . SER A 1 386 ? -3.251 6.277 1.935 1.00 80.31 386 SER A CA 1
ATOM 2894 C C . SER A 1 386 ? -4.457 6.917 1.254 1.00 80.31 386 SER A C 1
ATOM 2896 O O . SER A 1 386 ? -5.581 6.434 1.393 1.00 80.31 386 SER A O 1
ATOM 2898 N N . ASP A 1 387 ? -4.189 7.845 0.335 1.00 75.62 387 ASP A N 1
ATOM 2899 C CA . ASP A 1 387 ? -5.176 8.336 -0.643 1.00 75.62 387 ASP A CA 1
ATOM 2900 C C . ASP A 1 387 ? -5.810 7.202 -1.474 1.00 75.62 387 ASP A C 1
ATOM 2902 O O . ASP A 1 387 ? -6.894 7.347 -2.029 1.00 75.62 387 ASP A O 1
ATOM 2906 N N . THR A 1 388 ? -5.135 6.049 -1.574 1.00 68.69 388 THR A N 1
ATOM 2907 C CA . THR A 1 388 ? -5.549 4.928 -2.433 1.00 68.69 388 THR A CA 1
ATOM 2908 C C . THR A 1 388 ? -6.610 4.003 -1.826 1.00 68.69 388 THR A C 1
ATOM 2910 O O . THR A 1 388 ? -6.934 2.990 -2.441 1.00 68.69 388 THR A O 1
ATOM 2913 N N . SER A 1 389 ? -7.124 4.300 -0.623 1.00 75.19 389 SER A N 1
ATOM 2914 C CA . SER A 1 389 ? -8.101 3.466 0.112 1.00 75.19 389 SER A CA 1
ATOM 2915 C C . SER A 1 389 ? -7.705 1.989 0.283 1.00 75.19 389 SER A C 1
ATOM 2917 O O . SER A 1 389 ? -8.559 1.150 0.561 1.00 75.19 389 SER A O 1
ATOM 2919 N N . LYS A 1 390 ? -6.423 1.636 0.111 1.00 87.94 390 LYS A N 1
ATOM 2920 C CA . LYS A 1 390 ? -5.972 0.249 0.246 1.00 87.94 390 LYS A CA 1
ATOM 2921 C C . LYS A 1 390 ? -5.974 -0.137 1.728 1.00 87.94 390 LYS A C 1
ATOM 2923 O O . LYS A 1 390 ? -5.303 0.545 2.506 1.00 87.94 390 LYS A O 1
ATOM 2928 N N . PRO A 1 391 ? -6.698 -1.197 2.122 1.00 92.88 391 PRO A N 1
ATOM 2929 C CA . PRO A 1 391 ? -6.697 -1.641 3.504 1.00 92.88 391 PRO A CA 1
ATOM 2930 C C . PRO A 1 391 ? -5.320 -2.189 3.897 1.00 92.88 391 PRO A C 1
ATOM 2932 O O . PRO A 1 391 ? -4.567 -2.706 3.066 1.00 92.88 391 PRO A O 1
ATOM 2935 N N . VAL A 1 392 ? -5.000 -2.070 5.180 1.00 95.56 392 VAL A N 1
ATOM 2936 C CA . VAL A 1 392 ? -3.901 -2.770 5.836 1.00 95.56 392 VAL A CA 1
ATOM 2937 C C . VAL A 1 392 ? -4.453 -4.054 6.426 1.00 95.56 392 VAL A C 1
ATOM 2939 O O . VAL A 1 392 ? -5.387 -4.024 7.227 1.00 95.56 392 VAL A O 1
ATOM 2942 N N . PHE A 1 393 ? -3.857 -5.159 6.004 1.00 96.19 393 PHE A N 1
ATOM 2943 C CA . PHE A 1 393 ? -4.246 -6.497 6.406 1.00 96.19 393 PHE A CA 1
ATOM 2944 C C . PHE A 1 393 ? -3.473 -6.941 7.655 1.00 96.19 393 PHE A C 1
ATOM 2946 O O . PHE A 1 393 ? -2.297 -6.591 7.828 1.00 96.19 393 PHE A O 1
ATOM 2953 N N . PHE A 1 394 ? -4.150 -7.715 8.495 1.00 97.69 394 PHE A N 1
ATOM 2954 C CA . PHE A 1 394 ? -3.599 -8.448 9.629 1.00 97.69 394 PHE A CA 1
ATOM 2955 C C . PHE A 1 394 ? -4.200 -9.855 9.610 1.00 97.69 394 PHE A C 1
ATOM 2957 O O . PHE A 1 394 ? -5.389 -10.013 9.332 1.00 97.69 394 PHE A O 1
ATOM 2964 N N . ASP A 1 395 ? -3.408 -10.872 9.927 1.00 97.81 395 ASP A N 1
ATOM 2965 C CA . ASP A 1 395 ? -3.839 -12.269 9.825 1.00 97.81 395 ASP A CA 1
ATOM 2966 C C . ASP A 1 395 ? -4.938 -12.621 10.832 1.00 97.81 395 ASP A C 1
ATOM 2968 O O . ASP A 1 395 ? -5.821 -13.427 10.537 1.00 97.81 395 ASP A O 1
ATOM 2972 N N . ASP A 1 396 ? -4.915 -12.013 12.020 1.00 98.00 396 ASP A N 1
ATOM 2973 C CA . ASP A 1 396 ? -5.952 -12.215 13.030 1.00 98.00 396 ASP A CA 1
ATOM 2974 C C . ASP A 1 396 ? -6.167 -10.971 13.905 1.00 98.00 396 ASP A C 1
ATOM 2976 O O . ASP A 1 396 ? -5.395 -10.010 13.891 1.00 98.00 396 ASP A O 1
ATOM 2980 N N . CYS A 1 397 ? -7.230 -11.007 14.700 1.00 97.62 397 CYS A N 1
ATOM 2981 C CA . CYS A 1 397 ? -7.461 -10.081 15.794 1.00 97.62 397 CYS A CA 1
ATOM 2982 C C . CYS A 1 397 ? -7.915 -10.857 17.031 1.00 97.62 397 CYS A C 1
ATOM 2984 O O . CYS A 1 397 ? -8.900 -11.600 16.993 1.00 97.62 397 CYS A O 1
ATOM 2986 N N . ARG A 1 398 ? -7.193 -10.694 18.140 1.00 96.94 398 ARG A N 1
ATOM 2987 C CA . ARG A 1 398 ? -7.470 -11.385 19.398 1.00 96.94 398 ARG A CA 1
ATOM 2988 C C . ARG A 1 398 ? -8.782 -10.879 19.992 1.00 96.94 398 ARG A C 1
ATOM 2990 O O . ARG A 1 398 ? -8.899 -9.715 20.369 1.00 96.94 398 ARG A O 1
ATOM 2997 N N . ARG A 1 399 ? -9.781 -11.756 20.110 1.00 91.56 399 ARG A N 1
ATOM 2998 C CA . ARG A 1 399 ? -11.150 -11.380 20.507 1.00 91.56 399 ARG A CA 1
ATOM 2999 C C . ARG A 1 399 ? -11.237 -10.792 21.915 1.00 91.56 399 ARG A C 1
ATOM 3001 O O . ARG A 1 399 ? -12.117 -9.978 22.169 1.00 91.56 399 ARG A O 1
ATOM 3008 N N . SER A 1 400 ? -10.343 -11.195 22.820 1.00 87.81 400 SER A N 1
ATOM 3009 C CA . SER A 1 400 ? -10.387 -10.788 24.229 1.00 87.81 400 SER A CA 1
ATOM 3010 C C . SER A 1 400 ? -10.040 -9.318 24.461 1.00 87.81 400 SER A C 1
ATOM 3012 O O . SER A 1 400 ? -10.492 -8.738 25.445 1.00 87.81 400 SER A O 1
ATOM 3014 N N . ASP A 1 401 ? -9.219 -8.720 23.597 1.00 88.12 401 ASP A N 1
ATOM 3015 C CA . ASP A 1 401 ? -8.681 -7.372 23.805 1.00 88.12 401 ASP A CA 1
ATOM 3016 C C . ASP A 1 401 ? -8.506 -6.531 22.534 1.00 88.12 401 ASP A C 1
ATOM 3018 O O . ASP A 1 401 ? -8.136 -5.360 22.620 1.00 88.12 401 ASP A O 1
ATOM 3022 N N . GLY A 1 402 ? -8.793 -7.096 21.363 1.00 92.81 402 GLY A N 1
ATOM 3023 C CA . GLY A 1 402 ? -8.658 -6.419 20.083 1.00 92.81 402 GLY A CA 1
ATOM 3024 C C . GLY A 1 402 ? -7.217 -6.304 19.585 1.00 92.81 402 GLY A C 1
ATOM 3025 O O . GLY A 1 402 ? -6.983 -5.506 18.681 1.00 92.81 402 GLY A O 1
ATOM 3026 N N . ALA A 1 403 ? -6.241 -7.030 20.146 1.00 96.38 403 ALA A N 1
ATOM 3027 C CA . ALA A 1 403 ? -4.873 -7.000 19.624 1.00 96.38 403 ALA A CA 1
ATOM 3028 C C . ALA A 1 403 ? -4.830 -7.518 18.176 1.00 96.38 403 ALA A C 1
ATOM 3030 O O . ALA A 1 403 ? -5.383 -8.575 17.875 1.00 96.38 403 ALA A O 1
ATOM 3031 N N . LEU A 1 404 ? -4.177 -6.780 17.281 1.00 97.81 404 LEU A N 1
ATOM 3032 C CA . LEU A 1 404 ? -4.023 -7.135 15.872 1.00 97.81 404 LEU A CA 1
ATOM 3033 C C . LEU A 1 404 ? -2.765 -7.975 15.689 1.00 97.81 404 LEU A C 1
ATOM 3035 O O . LEU A 1 404 ? -1.715 -7.668 16.259 1.00 97.81 404 LEU A O 1
ATOM 3039 N N . ILE A 1 405 ? -2.878 -9.029 14.891 1.00 98.44 405 ILE A N 1
ATOM 3040 C CA . ILE A 1 405 ? -1.886 -10.095 14.834 1.00 98.44 405 ILE A CA 1
ATOM 3041 C C . ILE A 1 405 ? -1.362 -10.238 13.410 1.00 98.44 405 ILE A C 1
ATOM 3043 O O . ILE A 1 405 ? -2.134 -10.421 12.473 1.00 98.44 405 ILE A O 1
ATOM 3047 N N . GLU A 1 406 ? -0.043 -10.216 13.268 1.00 98.12 406 GLU A N 1
ATOM 3048 C CA . GLU A 1 406 ? 0.671 -10.638 12.063 1.00 98.12 406 GLU A CA 1
ATOM 3049 C C . GLU A 1 406 ? 1.378 -11.971 12.333 1.00 98.12 406 GLU A C 1
ATOM 3051 O O . GLU A 1 406 ? 1.994 -12.161 13.385 1.00 98.12 406 GLU A O 1
ATOM 3056 N N . ILE A 1 407 ? 1.337 -12.897 11.380 1.00 98.00 407 ILE A N 1
ATOM 3057 C CA . ILE A 1 407 ? 1.869 -14.248 11.503 1.00 98.00 407 ILE A CA 1
ATOM 3058 C C . ILE A 1 407 ? 2.849 -14.531 10.361 1.00 98.00 407 ILE A C 1
ATOM 3060 O O . ILE A 1 407 ? 2.540 -14.569 9.174 1.00 98.00 407 ILE A O 1
ATOM 3064 N N . LYS A 1 408 ? 4.091 -14.801 10.741 1.00 96.81 408 LYS A N 1
ATOM 3065 C CA . LYS A 1 408 ? 5.210 -15.102 9.858 1.00 96.81 408 LYS A CA 1
ATOM 3066 C C . LYS A 1 408 ? 5.541 -16.594 9.932 1.00 96.81 408 LYS A C 1
ATOM 3068 O O . LYS A 1 408 ? 6.212 -17.060 10.854 1.00 96.81 408 LYS A O 1
ATOM 3073 N N . GLY A 1 409 ? 5.042 -17.344 8.947 1.00 95.94 409 GLY A N 1
ATOM 3074 C CA . GLY A 1 409 ? 5.278 -18.785 8.806 1.00 95.94 409 GLY A CA 1
ATOM 3075 C C . GLY A 1 409 ? 6.740 -19.176 8.517 1.00 95.94 409 GLY A C 1
ATOM 3076 O O . GLY A 1 409 ? 7.586 -18.308 8.299 1.00 95.94 409 GLY A O 1
ATOM 3077 N N . PRO A 1 410 ? 7.052 -20.486 8.499 1.00 95.81 410 PRO A N 1
ATOM 3078 C CA . PRO A 1 410 ? 8.409 -21.000 8.305 1.00 95.81 410 PRO A CA 1
ATOM 3079 C C . PRO A 1 410 ? 8.986 -20.724 6.908 1.00 95.81 410 PRO A C 1
ATOM 3081 O O . PRO A 1 410 ? 8.258 -20.505 5.933 1.00 95.81 410 PRO A O 1
ATOM 3084 N N . GLY A 1 411 ? 10.313 -20.830 6.792 1.00 92.50 411 GLY A N 1
ATOM 3085 C CA . GLY A 1 411 ? 11.065 -20.617 5.556 1.00 92.50 411 GLY A CA 1
ATOM 3086 C C . GLY A 1 411 ? 11.495 -19.166 5.336 1.00 92.50 411 GLY A C 1
ATOM 3087 O O . GLY A 1 411 ? 11.927 -18.823 4.235 1.00 92.50 411 GLY A O 1
ATOM 3088 N N . ILE A 1 412 ? 11.363 -18.309 6.347 1.00 91.44 412 ILE A N 1
ATOM 3089 C CA . ILE A 1 412 ? 11.912 -16.954 6.346 1.00 91.44 412 ILE A CA 1
ATOM 3090 C C . ILE A 1 412 ? 13.401 -17.013 6.659 1.00 91.44 412 ILE A C 1
ATOM 3092 O O . ILE A 1 412 ? 14.172 -16.421 5.913 1.00 91.44 412 ILE A O 1
ATOM 3096 N N . ALA A 1 413 ? 13.820 -17.773 7.671 1.00 89.50 413 ALA A N 1
ATOM 3097 C CA . ALA A 1 413 ? 15.225 -17.947 8.031 1.00 89.50 413 ALA A CA 1
ATOM 3098 C C . ALA A 1 413 ? 16.053 -18.440 6.832 1.00 89.50 413 ALA A C 1
ATOM 3100 O O . ALA A 1 413 ? 17.069 -17.847 6.488 1.00 89.50 413 ALA A O 1
ATOM 3101 N N . GLU A 1 414 ? 15.558 -19.436 6.086 1.00 90.00 414 GLU A N 1
ATOM 3102 C CA . GLU A 1 414 ? 16.209 -19.901 4.848 1.00 90.00 414 GLU A CA 1
ATOM 3103 C C . GLU A 1 414 ? 16.375 -18.777 3.805 1.00 90.00 414 GLU A C 1
ATOM 3105 O O . GLU A 1 414 ? 17.350 -18.757 3.053 1.00 90.00 414 GLU A O 1
ATOM 3110 N N . LYS A 1 415 ? 15.423 -17.839 3.724 1.00 86.69 415 LYS A N 1
ATOM 3111 C CA . LYS A 1 415 ? 15.527 -16.682 2.824 1.00 86.69 415 LYS A CA 1
ATOM 3112 C C . LYS A 1 415 ? 16.475 -15.615 3.364 1.00 86.69 415 LYS A C 1
ATOM 3114 O O . LYS A 1 415 ? 17.090 -14.944 2.542 1.00 86.69 415 LYS A O 1
ATOM 3119 N N . LEU A 1 416 ? 16.600 -15.473 4.685 1.00 84.19 416 LEU A N 1
ATOM 3120 C CA . LEU A 1 416 ? 17.561 -14.563 5.306 1.00 84.19 416 LEU A CA 1
ATOM 3121 C C . LEU A 1 416 ? 18.991 -14.950 4.927 1.00 84.19 416 LEU A C 1
ATOM 3123 O O . LEU A 1 416 ? 19.705 -14.087 4.451 1.00 84.19 416 LEU A O 1
ATOM 3127 N N . HIS A 1 417 ? 19.348 -16.238 4.975 1.00 82.00 417 HIS A N 1
ATOM 3128 C CA . HIS A 1 417 ? 20.698 -16.736 4.631 1.00 82.00 417 HIS A CA 1
ATOM 3129 C C . HIS A 1 417 ? 21.049 -16.710 3.139 1.00 82.00 417 HIS A C 1
ATOM 3131 O O . HIS A 1 417 ? 22.159 -17.057 2.725 1.00 82.00 417 HIS A O 1
ATOM 3137 N N . LYS A 1 418 ? 20.099 -16.366 2.265 1.00 86.00 418 LYS A N 1
ATOM 3138 C CA . LYS A 1 418 ? 20.399 -16.242 0.838 1.00 86.00 418 LYS A CA 1
ATOM 3139 C C . LYS A 1 418 ? 21.138 -14.928 0.642 1.00 86.00 418 LYS A C 1
ATOM 3141 O O . LYS A 1 418 ? 20.528 -13.872 0.729 1.00 86.00 418 LYS A O 1
ATOM 3146 N N . ARG A 1 419 ? 22.425 -15.017 0.287 1.00 70.75 419 ARG A N 1
ATOM 3147 C CA . ARG A 1 419 ? 23.372 -13.903 0.067 1.00 70.75 419 ARG A CA 1
ATOM 3148 C C . ARG A 1 419 ? 22.771 -12.643 -0.575 1.00 70.75 419 ARG A C 1
ATOM 3150 O O . ARG A 1 419 ? 23.088 -11.532 -0.175 1.00 70.75 419 ARG A O 1
ATOM 3157 N N . PHE A 1 420 ? 21.882 -12.812 -1.554 1.00 69.31 420 PHE A N 1
ATOM 3158 C CA . PHE A 1 420 ? 21.178 -11.701 -2.199 1.00 69.31 420 PHE A CA 1
ATOM 3159 C C . PHE A 1 420 ? 20.341 -10.849 -1.225 1.00 69.31 420 PHE A C 1
ATOM 3161 O O . PHE A 1 420 ? 20.328 -9.627 -1.326 1.00 69.31 420 PHE A O 1
ATOM 3168 N N . PHE A 1 421 ? 19.638 -11.479 -0.285 1.00 66.75 421 PHE A N 1
ATOM 3169 C CA . PHE A 1 421 ? 18.769 -10.805 0.675 1.00 66.75 421 PHE A CA 1
ATOM 3170 C C . PHE A 1 421 ? 19.546 -10.161 1.827 1.00 66.75 421 PHE A C 1
ATOM 3172 O O . PHE A 1 421 ? 19.124 -9.102 2.297 1.00 66.75 421 PHE A O 1
ATOM 3179 N N . GLU A 1 422 ? 20.675 -10.752 2.230 1.00 66.06 422 GLU A N 1
ATOM 3180 C CA . GLU A 1 422 ? 21.594 -10.166 3.216 1.00 66.06 422 GLU A CA 1
ATOM 3181 C C . GLU A 1 422 ? 22.234 -8.885 2.675 1.00 66.06 422 GLU A C 1
ATOM 3183 O O . GLU A 1 422 ? 22.126 -7.832 3.298 1.00 66.06 422 GLU A O 1
ATOM 3188 N N . GLU A 1 423 ? 22.838 -8.943 1.481 1.00 67.38 423 GLU A N 1
ATOM 3189 C CA . GLU A 1 423 ? 23.558 -7.802 0.896 1.00 67.38 423 GLU A CA 1
ATOM 3190 C C . GLU A 1 423 ? 22.623 -6.629 0.538 1.00 67.38 423 GLU A C 1
ATOM 3192 O O . GLU A 1 423 ? 23.045 -5.473 0.544 1.00 67.38 423 GLU A O 1
ATOM 3197 N N . ALA A 1 424 ? 21.347 -6.898 0.237 1.00 67.00 424 ALA A N 1
ATOM 3198 C CA . ALA A 1 424 ? 20.391 -5.876 -0.195 1.00 67.00 424 ALA A CA 1
ATOM 3199 C C . ALA A 1 424 ? 19.514 -5.295 0.938 1.00 67.00 424 ALA A C 1
ATOM 3201 O O . ALA A 1 424 ? 18.751 -4.346 0.699 1.00 67.00 424 ALA A O 1
ATOM 3202 N N . GLU A 1 425 ? 19.604 -5.836 2.160 1.00 80.88 425 GLU A N 1
ATOM 3203 C CA . GLU A 1 425 ? 18.745 -5.485 3.307 1.00 80.88 425 GLU A CA 1
ATOM 3204 C C . GLU A 1 425 ? 17.242 -5.516 2.961 1.00 80.88 425 GLU A C 1
ATOM 3206 O O . GLU A 1 425 ? 16.453 -4.685 3.426 1.00 80.88 425 GLU A O 1
ATOM 3211 N N . ILE A 1 426 ? 16.829 -6.446 2.093 1.00 76.31 426 ILE A N 1
ATOM 3212 C CA . ILE A 1 426 ? 15.456 -6.478 1.566 1.00 76.31 426 ILE A CA 1
ATOM 3213 C C . ILE A 1 426 ? 14.465 -6.754 2.695 1.00 76.31 426 ILE A C 1
ATOM 3215 O O . ILE A 1 426 ? 13.499 -6.011 2.846 1.00 76.31 426 ILE A O 1
ATOM 3219 N N . PHE A 1 427 ? 14.731 -7.763 3.529 1.00 80.25 427 PHE A N 1
ATOM 3220 C CA . PHE A 1 427 ? 13.833 -8.125 4.627 1.00 80.25 427 PHE A CA 1
ATOM 3221 C C . PHE A 1 427 ? 13.675 -7.009 5.663 1.00 80.25 427 PHE A C 1
ATOM 3223 O O . PHE A 1 427 ? 12.530 -6.637 5.918 1.00 80.25 427 PHE A O 1
ATOM 3230 N N . PRO A 1 428 ? 14.754 -6.393 6.193 1.00 86.81 428 PRO A N 1
ATOM 3231 C CA . PRO A 1 428 ? 14.616 -5.245 7.085 1.00 86.81 428 PRO A CA 1
ATOM 3232 C C . PRO A 1 428 ? 13.793 -4.106 6.474 1.00 86.81 428 PRO A C 1
ATOM 3234 O O . PRO A 1 428 ? 12.913 -3.563 7.137 1.00 86.81 428 PRO A O 1
ATOM 3237 N N . LYS A 1 429 ? 14.015 -3.763 5.197 1.00 88.50 429 LYS A N 1
ATOM 3238 C CA . LYS A 1 429 ? 13.278 -2.680 4.521 1.00 88.50 429 LYS A CA 1
ATOM 3239 C C . LYS A 1 429 ? 11.807 -3.025 4.298 1.00 88.50 429 LYS A C 1
ATOM 3241 O O . LYS A 1 429 ? 10.940 -2.180 4.527 1.00 88.50 429 LYS A O 1
ATOM 3246 N N . GLU A 1 430 ? 11.508 -4.243 3.855 1.00 89.56 430 GLU A N 1
ATOM 3247 C CA . GLU A 1 430 ? 10.135 -4.689 3.616 1.00 89.56 430 GLU A CA 1
ATOM 3248 C C . GLU A 1 430 ? 9.345 -4.838 4.912 1.00 89.56 430 GLU A C 1
ATOM 3250 O O . GLU A 1 430 ? 8.223 -4.333 4.989 1.00 89.56 430 GLU A O 1
ATOM 3255 N N . TRP A 1 431 ? 9.934 -5.457 5.938 1.00 93.50 431 TRP A N 1
ATOM 3256 C CA . TRP A 1 431 ? 9.309 -5.590 7.251 1.00 93.50 431 TRP A CA 1
ATOM 3257 C C . TRP A 1 431 ? 9.124 -4.249 7.921 1.00 93.50 431 TRP A C 1
ATOM 3259 O O . TRP A 1 431 ? 8.033 -3.994 8.412 1.00 93.50 431 TRP A O 1
ATOM 3269 N N . LYS A 1 432 ? 10.118 -3.357 7.865 1.00 94.75 432 LYS A N 1
ATOM 3270 C CA . LYS A 1 432 ? 9.963 -1.985 8.349 1.00 94.75 432 LYS A CA 1
ATOM 3271 C C . LYS A 1 432 ? 8.777 -1.299 7.675 1.00 94.75 432 LYS A C 1
ATOM 3273 O O . LYS A 1 432 ? 7.901 -0.791 8.364 1.00 94.75 432 LYS A O 1
ATOM 3278 N N . ARG A 1 433 ? 8.688 -1.344 6.341 1.00 93.62 433 ARG A N 1
ATOM 3279 C CA . ARG A 1 433 ? 7.576 -0.723 5.602 1.00 93.62 433 ARG A CA 1
ATOM 3280 C C . ARG A 1 433 ? 6.219 -1.342 5.957 1.00 93.62 433 ARG A C 1
ATOM 3282 O O . ARG A 1 433 ? 5.230 -0.616 6.037 1.00 93.62 433 ARG A O 1
ATOM 3289 N N . GLN A 1 434 ? 6.145 -2.665 6.114 1.00 95.75 434 GLN A N 1
ATOM 3290 C CA . GLN A 1 434 ? 4.912 -3.349 6.518 1.00 95.75 434 GLN A CA 1
ATOM 3291 C C . GLN A 1 434 ? 4.515 -2.959 7.948 1.00 95.75 434 GLN A C 1
ATOM 3293 O O . GLN A 1 434 ? 3.387 -2.525 8.172 1.00 95.75 434 GLN A O 1
ATOM 3298 N N . ALA A 1 435 ? 5.460 -3.040 8.881 1.00 96.88 435 ALA A N 1
ATOM 3299 C CA . ALA A 1 435 ? 5.292 -2.691 10.283 1.00 96.88 435 ALA A CA 1
ATOM 3300 C C . ALA A 1 435 ? 4.863 -1.231 10.464 1.00 96.88 435 ALA A C 1
ATOM 3302 O O . ALA A 1 435 ? 3.938 -0.966 11.219 1.00 96.88 435 ALA A O 1
ATOM 3303 N N . GLU A 1 436 ? 5.451 -0.286 9.727 1.00 96.00 436 GLU A N 1
ATOM 3304 C CA . GLU A 1 436 ? 5.058 1.129 9.757 1.00 96.00 436 GLU A CA 1
ATOM 3305 C C . GLU A 1 436 ? 3.594 1.329 9.347 1.00 96.00 436 GLU A C 1
ATOM 3307 O O . GLU A 1 436 ? 2.866 2.068 10.007 1.00 96.00 436 GLU A O 1
ATOM 3312 N N . LYS A 1 437 ? 3.142 0.658 8.279 1.00 95.50 437 LYS A N 1
ATOM 3313 C CA . LYS A 1 437 ? 1.736 0.714 7.845 1.00 95.50 437 LYS A CA 1
ATOM 3314 C C . LYS A 1 437 ? 0.801 0.133 8.896 1.00 95.50 437 LYS A C 1
ATOM 3316 O O . LYS A 1 437 ? -0.198 0.758 9.239 1.00 95.50 437 LYS A O 1
ATOM 3321 N N . GLN A 1 438 ? 1.151 -1.032 9.427 1.00 96.88 438 GLN A N 1
ATOM 3322 C CA . GLN A 1 438 ? 0.367 -1.706 10.454 1.00 96.88 438 GLN A CA 1
ATOM 3323 C C . GLN A 1 438 ? 0.310 -0.900 11.748 1.00 96.88 438 GLN A C 1
ATOM 3325 O O . GLN A 1 438 ? -0.764 -0.743 12.303 1.00 96.88 438 GLN A O 1
ATOM 3330 N N . VAL A 1 439 ? 1.412 -0.292 12.182 1.00 96.56 439 VAL A N 1
ATOM 3331 C CA . VAL A 1 439 ? 1.467 0.593 13.355 1.00 96.56 439 VAL A CA 1
ATOM 3332 C C . VAL A 1 439 ? 0.526 1.788 13.231 1.00 96.56 439 VAL A C 1
ATOM 3334 O O . VAL A 1 439 ? -0.071 2.183 14.238 1.00 96.56 439 VAL A O 1
ATOM 3337 N N . ARG A 1 440 ? 0.404 2.370 12.033 1.00 94.44 440 ARG A N 1
ATOM 3338 C CA . ARG A 1 440 ? -0.512 3.487 11.773 1.00 94.44 440 ARG A CA 1
ATOM 3339 C C . ARG A 1 440 ? -1.962 3.025 11.707 1.00 94.44 440 ARG A C 1
ATOM 3341 O O . ARG A 1 440 ? -2.791 3.582 12.417 1.00 94.44 440 ARG A O 1
ATOM 3348 N N . ALA A 1 441 ? -2.249 1.994 10.912 1.00 94.81 441 ALA A N 1
ATOM 3349 C CA . ALA A 1 441 ? -3.603 1.463 10.748 1.00 94.81 441 ALA A CA 1
ATOM 3350 C C . ALA A 1 441 ? -4.160 0.854 12.042 1.00 94.81 441 ALA A C 1
ATOM 3352 O O . ALA A 1 441 ? -5.334 1.031 12.347 1.00 94.81 441 ALA A O 1
ATOM 3353 N N . ALA A 1 442 ? -3.308 0.209 12.844 1.00 94.31 442 ALA A N 1
ATOM 3354 C CA . ALA A 1 442 ? -3.667 -0.321 14.153 1.00 94.31 442 ALA A CA 1
ATOM 3355 C C . ALA A 1 442 ? -4.125 0.775 15.120 1.00 94.31 442 ALA A C 1
ATOM 3357 O O . ALA A 1 442 ? -4.861 0.483 16.055 1.00 94.31 442 ALA A O 1
ATOM 3358 N N . GLY A 1 443 ? -3.693 2.028 14.933 1.00 91.62 443 GLY A N 1
ATOM 3359 C CA . GLY A 1 443 ? -3.994 3.122 15.849 1.00 91.62 443 GLY A CA 1
ATOM 3360 C C . GLY A 1 443 ? -3.613 2.762 17.286 1.00 91.62 443 GLY A C 1
ATOM 3361 O O . GLY A 1 443 ? -2.428 2.740 17.633 1.00 91.62 443 GLY A O 1
ATOM 3362 N N . GLN A 1 444 ? -4.640 2.473 18.090 1.00 86.44 444 GLN A N 1
ATOM 3363 C CA . GLN A 1 444 ? -4.538 2.153 19.518 1.00 86.44 444 GLN A CA 1
ATOM 3364 C C . GLN A 1 444 ? -4.587 0.663 19.847 1.00 86.44 444 GLN A C 1
ATOM 3366 O O . GLN A 1 444 ? -4.421 0.290 21.007 1.00 86.44 444 GLN A O 1
ATOM 3371 N N . HIS A 1 445 ? -4.812 -0.188 18.852 1.00 89.38 445 HIS A N 1
ATOM 3372 C CA . HIS A 1 445 ? -4.739 -1.624 19.040 1.00 89.38 445 HIS A CA 1
ATOM 3373 C C . HIS A 1 445 ? -3.289 -2.032 19.304 1.00 89.38 445 HIS A C 1
ATOM 3375 O O . HIS A 1 445 ? -2.359 -1.543 18.651 1.00 89.38 445 HIS A O 1
ATOM 3381 N N . ALA A 1 446 ? -3.098 -2.942 20.261 1.00 95.12 446 ALA A N 1
ATOM 3382 C CA . ALA A 1 446 ? -1.824 -3.631 20.403 1.00 95.12 446 ALA A CA 1
ATOM 3383 C C . ALA A 1 446 ? -1.519 -4.379 19.097 1.00 95.12 446 ALA A C 1
ATOM 3385 O O . ALA A 1 446 ? -2.433 -4.906 18.461 1.00 95.12 446 ALA A O 1
ATOM 3386 N N . LEU A 1 447 ? -0.250 -4.400 18.696 1.00 97.69 447 LEU A N 1
ATOM 3387 C CA . LEU A 1 447 ? 0.203 -5.086 17.490 1.00 97.69 447 LEU A CA 1
ATOM 3388 C C . LEU A 1 447 ? 1.231 -6.142 17.879 1.00 97.69 447 LEU A C 1
ATOM 3390 O O . LEU A 1 447 ? 2.269 -5.823 18.465 1.00 97.69 447 LEU A O 1
ATOM 3394 N N . GLU A 1 448 ? 0.938 -7.391 17.546 1.00 98.44 448 GLU A N 1
ATOM 3395 C CA . GLU A 1 448 ? 1.791 -8.536 17.848 1.00 98.44 448 GLU A CA 1
ATOM 3396 C C . GLU A 1 448 ? 2.205 -9.237 16.553 1.00 98.44 448 GLU A C 1
ATOM 3398 O O . GLU A 1 448 ? 1.392 -9.433 15.651 1.00 98.44 448 GLU A O 1
ATOM 3403 N N . TRP A 1 449 ? 3.480 -9.607 16.448 1.00 98.44 449 TRP A N 1
ATOM 3404 C CA . TRP A 1 449 ? 4.026 -10.365 15.324 1.00 98.44 449 TRP A CA 1
ATOM 3405 C C . TRP A 1 449 ? 4.527 -11.725 15.816 1.00 98.44 449 TRP A C 1
ATOM 3407 O O . TRP A 1 449 ? 5.425 -11.798 16.655 1.00 98.44 449 TRP A O 1
ATOM 3417 N N . TYR A 1 450 ? 3.972 -12.806 15.276 1.00 98.31 450 TYR A N 1
ATOM 3418 C CA . TYR A 1 450 ? 4.315 -14.185 15.624 1.00 98.31 450 TYR A CA 1
ATOM 3419 C C . TYR A 1 450 ? 5.182 -14.813 14.540 1.00 98.31 450 TYR A C 1
ATOM 3421 O O . TYR A 1 450 ? 4.835 -14.776 13.367 1.00 98.31 450 TYR A O 1
ATOM 3429 N N . PHE A 1 451 ? 6.275 -15.464 14.920 1.00 97.94 451 PHE A N 1
ATOM 3430 C CA . PHE A 1 451 ? 7.253 -16.043 14.003 1.00 97.94 451 PHE A CA 1
ATOM 3431 C C . PHE A 1 451 ? 7.452 -17.528 14.276 1.00 97.94 451 PHE A C 1
ATOM 3433 O O . PHE A 1 451 ? 7.672 -17.930 15.419 1.00 97.94 451 PHE A O 1
ATOM 3440 N N . ALA A 1 452 ? 7.443 -18.329 13.210 1.00 97.12 452 ALA A N 1
ATOM 3441 C CA . ALA A 1 452 ? 7.725 -19.763 13.287 1.00 97.12 452 ALA A CA 1
ATOM 3442 C C . ALA A 1 452 ? 9.211 -20.079 13.540 1.00 97.12 452 ALA A C 1
ATOM 3444 O O . ALA A 1 452 ? 9.551 -21.199 13.915 1.00 97.12 452 ALA A O 1
ATOM 3445 N N . GLU A 1 453 ? 10.101 -19.119 13.273 1.00 96.50 453 GLU A N 1
ATOM 3446 C CA . GLU A 1 453 ? 11.556 -19.282 13.316 1.00 96.50 453 GLU A CA 1
ATOM 3447 C C . GLU A 1 453 ? 12.174 -18.191 14.199 1.00 96.50 453 GLU A C 1
ATOM 3449 O O . GLU A 1 453 ? 11.991 -16.999 13.947 1.00 96.50 453 GLU A O 1
ATOM 3454 N N . SER A 1 454 ? 12.932 -18.583 15.226 1.00 96.94 454 SER A N 1
ATOM 3455 C CA . SER A 1 454 ? 13.509 -17.650 16.209 1.00 96.94 454 SER A CA 1
ATOM 3456 C C . SER A 1 454 ? 14.489 -16.649 15.599 1.00 96.94 454 SER A C 1
ATOM 3458 O O . SER A 1 454 ? 14.628 -15.532 16.080 1.00 96.94 454 SER A O 1
ATOM 3460 N N . GLU A 1 455 ? 15.187 -17.036 14.534 1.00 95.62 455 GLU A N 1
ATOM 3461 C CA . GLU A 1 455 ? 16.104 -16.140 13.828 1.00 95.62 455 GLU A CA 1
ATOM 3462 C C . GLU A 1 455 ? 15.364 -14.992 13.127 1.00 95.62 455 GLU A C 1
ATOM 3464 O O . GLU A 1 455 ? 15.794 -13.841 13.198 1.00 95.62 455 GLU A O 1
ATOM 3469 N N . ALA A 1 456 ? 14.214 -15.290 12.514 1.00 95.38 456 ALA A N 1
ATOM 3470 C CA . ALA A 1 456 ? 13.351 -14.289 11.899 1.00 95.38 456 ALA A CA 1
ATOM 3471 C C . ALA A 1 456 ? 12.773 -13.328 12.948 1.00 95.38 456 ALA A C 1
ATOM 3473 O O . ALA A 1 456 ? 12.767 -12.117 12.735 1.00 95.38 456 ALA A O 1
ATOM 3474 N N . GLU A 1 457 ? 12.347 -13.863 14.095 1.00 97.06 457 GLU A N 1
ATOM 3475 C CA . GLU A 1 457 ? 11.877 -13.070 15.236 1.00 97.06 457 GLU A CA 1
ATOM 3476 C C . GLU A 1 457 ? 12.950 -12.098 15.731 1.00 97.06 457 GLU A C 1
ATOM 3478 O O . GLU A 1 457 ? 12.692 -10.900 15.843 1.00 97.06 457 GLU A O 1
ATOM 3483 N N . LYS A 1 458 ? 14.176 -12.590 15.939 1.00 96.75 458 LYS A N 1
ATOM 3484 C CA . LYS A 1 458 ? 15.303 -11.775 16.397 1.00 96.75 458 LYS A CA 1
ATOM 3485 C C . LYS A 1 458 ? 15.614 -10.635 15.425 1.00 96.75 458 LYS A C 1
ATOM 3487 O O . LYS A 1 458 ? 15.764 -9.495 15.859 1.00 96.75 458 LYS A O 1
ATOM 3492 N N . LEU A 1 459 ? 15.662 -10.917 14.121 1.00 94.44 459 LEU A N 1
ATOM 3493 C CA . LEU A 1 459 ? 15.898 -9.886 13.107 1.00 94.44 459 LEU A CA 1
ATOM 3494 C C . LEU A 1 459 ? 14.774 -8.838 13.083 1.00 94.44 459 LEU A C 1
ATOM 3496 O O . LEU A 1 459 ? 15.042 -7.641 12.949 1.00 94.44 459 LEU A O 1
ATOM 3500 N N . ALA A 1 460 ? 13.515 -9.267 13.210 1.00 95.25 460 ALA A N 1
ATOM 3501 C CA . ALA A 1 460 ? 12.381 -8.351 13.269 1.00 95.25 460 ALA A CA 1
ATOM 3502 C C . ALA A 1 460 ? 12.464 -7.461 14.507 1.00 95.25 460 ALA A C 1
ATOM 3504 O O . ALA A 1 460 ? 12.317 -6.248 14.394 1.00 95.25 460 ALA A O 1
ATOM 3505 N N . LYS A 1 461 ? 12.782 -8.050 15.662 1.00 97.25 461 LYS A N 1
ATOM 3506 C CA . LYS A 1 461 ? 12.981 -7.333 16.918 1.00 97.25 461 LYS A CA 1
ATOM 3507 C C . LYS A 1 461 ? 14.078 -6.276 16.801 1.00 97.25 461 LYS A C 1
ATOM 3509 O O . LYS A 1 461 ? 13.824 -5.116 17.103 1.00 97.25 461 LYS A O 1
ATOM 3514 N N . GLU A 1 462 ? 15.253 -6.637 16.287 1.00 96.25 462 GLU A N 1
ATOM 3515 C CA . GLU A 1 462 ? 16.352 -5.689 16.039 1.00 96.25 462 GLU A CA 1
ATOM 3516 C C . GLU A 1 462 ? 15.924 -4.558 15.086 1.00 96.25 462 GLU A C 1
ATOM 3518 O O . GLU A 1 462 ? 16.199 -3.380 15.331 1.00 96.25 462 GLU A O 1
ATOM 3523 N N . THR A 1 463 ? 15.181 -4.902 14.028 1.00 94.25 463 THR A N 1
ATOM 3524 C CA . THR A 1 463 ? 14.642 -3.931 13.066 1.00 94.25 463 THR A CA 1
ATOM 3525 C C . THR A 1 463 ? 13.651 -2.974 13.734 1.00 94.25 463 THR A C 1
ATOM 3527 O O . THR A 1 463 ? 13.752 -1.759 13.547 1.00 94.25 463 THR A O 1
ATOM 3530 N N . PHE A 1 464 ? 12.712 -3.481 14.534 1.00 96.56 464 PHE A N 1
ATOM 3531 C CA . PHE A 1 464 ? 11.688 -2.678 15.204 1.00 96.56 464 PHE A CA 1
ATOM 3532 C C . PHE A 1 464 ? 12.276 -1.828 16.333 1.00 96.56 464 PHE A C 1
ATOM 3534 O O . PHE A 1 464 ? 11.914 -0.662 16.467 1.00 96.56 464 PHE A O 1
ATOM 3541 N N . ASP A 1 465 ? 13.260 -2.339 17.074 1.00 96.88 465 ASP A N 1
ATOM 3542 C CA . ASP A 1 465 ? 13.943 -1.594 18.136 1.00 96.88 465 ASP A CA 1
ATOM 3543 C C . ASP A 1 465 ? 14.761 -0.407 17.594 1.00 96.88 465 ASP A C 1
ATOM 3545 O O . ASP A 1 465 ? 14.924 0.616 18.280 1.00 96.88 465 ASP A O 1
ATOM 3549 N N . SER A 1 466 ? 15.213 -0.492 16.337 1.00 95.50 466 SER A N 1
ATOM 3550 C CA . SER A 1 466 ? 15.928 0.590 15.646 1.00 95.50 466 SER A CA 1
ATOM 3551 C C . SER A 1 466 ? 15.040 1.783 15.251 1.00 95.50 466 SER A C 1
ATOM 3553 O O . SER A 1 466 ? 15.561 2.868 14.987 1.00 95.50 466 SER A O 1
ATOM 3555 N N . VAL A 1 467 ? 13.708 1.626 15.249 1.00 95.88 467 VAL A N 1
ATOM 3556 C CA . VAL A 1 467 ? 12.738 2.661 14.847 1.00 95.88 467 VAL A CA 1
ATOM 3557 C C . VAL A 1 467 ? 11.774 2.934 15.999 1.00 95.88 467 VAL A C 1
ATOM 3559 O O . VAL A 1 467 ? 11.003 2.067 16.398 1.00 95.88 467 VAL A O 1
ATOM 3562 N N . LYS A 1 468 ? 11.788 4.156 16.545 1.00 96.81 468 LYS A N 1
ATOM 3563 C CA . LYS A 1 468 ? 11.042 4.516 17.766 1.00 96.81 468 LYS A CA 1
ATOM 3564 C C . LYS A 1 468 ? 9.555 4.150 17.686 1.00 96.81 468 LYS A C 1
ATOM 3566 O O . LYS A 1 468 ? 8.997 3.665 18.664 1.00 96.81 468 LYS A O 1
ATOM 3571 N N . GLU A 1 469 ? 8.935 4.373 16.534 1.00 95.50 469 GLU A N 1
ATOM 3572 C CA . GLU A 1 469 ? 7.514 4.147 16.273 1.00 95.50 469 GLU A CA 1
ATOM 3573 C C . GLU A 1 469 ? 7.145 2.657 16.227 1.00 95.50 469 GLU A C 1
ATOM 3575 O O . GLU A 1 469 ? 5.998 2.306 16.503 1.00 95.50 469 GLU A O 1
ATOM 3580 N N . LEU A 1 470 ? 8.101 1.780 15.901 1.00 96.69 470 LEU A N 1
ATOM 3581 C CA . LEU A 1 470 ? 7.885 0.335 15.773 1.00 96.69 470 LEU A CA 1
ATOM 3582 C C . LEU A 1 470 ? 8.120 -0.429 17.079 1.00 96.69 470 LEU A C 1
ATOM 3584 O O . LEU A 1 470 ? 7.673 -1.564 17.199 1.00 96.69 470 LEU A O 1
ATOM 3588 N N . ARG A 1 471 ? 8.727 0.201 18.092 1.00 96.81 471 ARG A N 1
ATOM 3589 C CA . ARG A 1 471 ? 8.975 -0.402 19.419 1.00 96.81 471 ARG A CA 1
ATOM 3590 C C . ARG A 1 471 ? 7.718 -0.853 20.163 1.00 96.81 471 ARG A C 1
ATOM 3592 O O . ARG A 1 471 ? 7.825 -1.570 21.149 1.00 96.81 471 ARG A O 1
ATOM 3599 N N . LYS A 1 472 ? 6.535 -0.414 19.722 1.00 94.62 472 LYS A N 1
ATOM 3600 C CA . LYS A 1 472 ? 5.249 -0.866 20.269 1.00 94.62 472 LYS A CA 1
ATOM 3601 C C . LYS A 1 472 ? 4.798 -2.230 19.730 1.00 94.62 472 LYS A C 1
ATOM 3603 O O . LYS A 1 472 ? 3.809 -2.762 20.221 1.00 94.62 472 LYS A O 1
ATOM 3608 N N . ILE A 1 473 ? 5.478 -2.775 18.717 1.00 97.81 473 ILE A N 1
ATOM 3609 C CA . ILE A 1 473 ? 5.194 -4.114 18.197 1.00 97.81 473 ILE A CA 1
ATOM 3610 C C . ILE A 1 473 ? 5.826 -5.142 19.130 1.00 97.81 473 ILE A C 1
ATOM 3612 O O . ILE A 1 473 ? 7.038 -5.128 19.344 1.00 97.81 473 ILE A O 1
ATOM 3616 N N . THR A 1 474 ? 5.016 -6.060 19.653 1.00 98.19 474 THR A N 1
ATOM 3617 C CA . THR A 1 474 ? 5.534 -7.191 20.430 1.00 98.19 474 THR A CA 1
ATOM 3618 C C . THR A 1 474 ? 5.829 -8.352 19.489 1.00 98.19 474 THR A C 1
ATOM 3620 O O . THR A 1 474 ? 4.992 -8.713 18.665 1.00 98.19 474 THR A O 1
ATOM 3623 N N . THR A 1 475 ? 7.022 -8.934 19.579 1.00 98.06 475 THR A N 1
ATOM 3624 C CA . THR A 1 475 ? 7.416 -10.091 18.772 1.00 98.06 475 THR A CA 1
ATOM 3625 C C . THR A 1 475 ? 7.351 -11.366 19.605 1.00 98.06 475 THR A C 1
ATOM 3627 O O . THR A 1 475 ? 7.711 -11.378 20.783 1.00 98.06 475 THR A O 1
ATOM 3630 N N . HIS A 1 476 ? 6.883 -12.451 18.994 1.00 97.94 476 HIS A N 1
ATOM 3631 C CA . HIS A 1 476 ? 6.770 -13.761 19.624 1.00 97.94 476 HIS A CA 1
ATOM 3632 C C . HIS A 1 476 ? 7.364 -14.825 18.709 1.00 97.94 476 HIS A C 1
ATOM 3634 O O . HIS A 1 476 ? 7.030 -14.891 17.530 1.00 97.94 476 HIS A O 1
ATOM 3640 N N . HIS A 1 477 ? 8.193 -15.708 19.258 1.00 97.44 477 HIS A N 1
ATOM 3641 C CA . HIS A 1 477 ? 8.588 -16.938 18.580 1.00 97.44 477 HIS A CA 1
ATOM 3642 C C . HIS A 1 477 ? 7.753 -18.099 19.121 1.00 97.44 477 HIS A C 1
ATOM 3644 O O . HIS A 1 477 ? 7.740 -18.341 20.329 1.00 97.44 477 HIS A O 1
ATOM 3650 N N . VAL A 1 478 ? 7.081 -18.828 18.231 1.00 96.94 478 VAL A N 1
ATOM 3651 C CA . VAL A 1 478 ? 6.324 -20.034 18.578 1.00 96.94 478 VAL A CA 1
ATOM 3652 C C . VAL A 1 478 ? 6.776 -21.153 17.655 1.00 96.94 478 VAL A C 1
ATOM 3654 O O . VAL A 1 478 ? 6.612 -21.090 16.440 1.00 96.94 478 VAL A O 1
ATOM 3657 N N . SER A 1 479 ? 7.371 -22.193 18.234 1.00 93.44 479 SER A N 1
ATOM 3658 C CA . SER A 1 479 ? 7.854 -23.331 17.457 1.00 93.44 479 SER A CA 1
ATOM 3659 C C . SER A 1 479 ? 6.679 -24.086 16.842 1.00 93.44 479 SER A C 1
ATOM 3661 O O . SER A 1 479 ? 5.783 -24.536 17.552 1.00 93.44 479 SER A O 1
ATOM 3663 N N . ALA A 1 480 ? 6.727 -24.330 15.531 1.00 84.50 480 ALA A N 1
ATOM 3664 C CA . ALA A 1 480 ? 5.729 -25.151 14.838 1.00 84.50 480 ALA A CA 1
ATOM 3665 C C . ALA A 1 480 ? 5.704 -26.627 15.302 1.00 84.50 480 ALA A C 1
ATOM 3667 O O . ALA A 1 480 ? 4.851 -27.393 14.863 1.00 84.50 480 ALA A O 1
ATOM 3668 N N . LYS A 1 481 ? 6.663 -27.052 16.141 1.00 83.38 481 LYS A N 1
ATOM 3669 C CA . LYS A 1 481 ? 6.769 -28.425 16.665 1.00 83.38 481 LYS A CA 1
ATOM 3670 C C . LYS A 1 481 ? 6.051 -28.643 17.999 1.00 83.38 481 LYS A C 1
ATOM 3672 O O . LYS A 1 481 ? 6.038 -29.779 18.466 1.00 83.38 481 LYS A O 1
ATOM 3677 N N . GLU A 1 482 ? 5.508 -27.601 18.619 1.00 57.78 482 GLU A N 1
ATOM 3678 C CA . GLU A 1 482 ? 4.757 -27.724 19.871 1.00 57.78 482 GLU A CA 1
ATOM 3679 C C . GLU A 1 482 ? 3.255 -27.855 19.565 1.00 57.78 482 GLU A C 1
ATOM 3681 O O . GLU A 1 482 ? 2.672 -26.891 19.062 1.00 57.78 482 GLU A O 1
ATOM 3686 N N . PRO A 1 483 ? 2.639 -29.035 19.788 1.00 49.56 483 PRO A N 1
ATOM 3687 C CA . PRO A 1 483 ? 1.189 -29.200 19.705 1.00 49.56 483 PRO A CA 1
ATOM 3688 C C . PRO A 1 483 ? 0.443 -28.534 20.866 1.00 49.56 483 PRO A C 1
ATOM 3690 O O . PRO A 1 483 ? 0.993 -28.497 21.993 1.00 49.56 483 PRO A O 1
#

Foldseek 3Di:
DDPVVVLVVVLVVLCLVDPAAQAWAQDQQGTAGGSRQHLFGWDADPVGQTATPCVVSVLSNQLLLCLLVVARQDPVLSVLQNQLRVCVSVVNRVSSVVSSVVSVRHTDPDNVSSSSSSVSSVCVVVPDGSVNSCVVSVRDPPPVPPPPDDPPPDDPDPPPDPPPPDDDDDDDDDDDDDDDDDDDDDDDDDDDDDDDDDDDDDDDDDDDAPQCQLVDDDDDVVLQAPVLVCLVPPAWDDDQQKTKHAADPDQWDKDAGPPDPQWIWIARPVQQWIWIWGQDPVGTGTLFIWGQDPQQWTATPPPRGTAWGDRNRIIMGRNVVVVVSNPDDDPDDDDHDRFLADDKDAADPPVDDPQQQVQLVVVQCVLPVPDGADGRIFGWFFQPPDPPRDTQTASYARRNNRATEHEAGPPVVVVCPPPVCVVSVVLLVVLLVSLVSCLRRCPPHQYEYEYQDVVSQVSSCVSQVVDPSSPSYHYYYDHPPDD

pLDDT: mean 81.15, std 21.26, range [22.72, 98.44]